Protein AF-0000000085149009 (afdb_homodimer)

Nearest PDB structures (foldseek):
  8y7f-assembly1_B-2  TM=3.275E-01  e=2.096E+00  Marinitoga sp. 1155
  7qco-assembly1_L  TM=3.370E-01  e=7.332E+00  Chroococcidiopsis sp. TS-821
  3o10-assembly2_C  TM=5.830E-01  e=3.115E+00  Homo sapiens
  8y7f-assembly1_B-2  TM=3.331E-01  e=1.991E+00  Marinitoga sp. 1155
  8y7f-assembly1_A-2  TM=3.009E-01  e=2.723E+00  Marinitoga sp. 1155

Structure (mmCIF, N/CA/C/O backbone):
data_AF-0000000085149009-model_v1
#
loop_
_entity.id
_entity.type
_entity.pdbx_description
1 polymer 'Apea-like HEPN domain-containing protein'
#
loop_
_atom_site.group_PDB
_atom_site.id
_atom_site.type_symbol
_atom_site.label_atom_id
_atom_site.label_alt_id
_atom_site.label_comp_id
_atom_site.label_asym_id
_atom_site.label_entity_id
_atom_site.label_seq_id
_atom_site.pdbx_PDB_ins_code
_atom_site.Cartn_x
_atom_site.Cartn_y
_atom_site.Cartn_z
_atom_site.occupancy
_atom_site.B_iso_or_equiv
_atom_site.auth_seq_id
_atom_site.auth_comp_id
_atom_site.auth_asym_id
_atom_site.auth_atom_id
_atom_site.pdbx_PDB_model_num
ATOM 1 N N . MET A 1 1 ? -5.207 69.75 20.125 1 34.97 1 MET A N 1
ATOM 2 C CA . MET A 1 1 ? -3.768 69.688 19.891 1 34.97 1 MET A CA 1
ATOM 3 C C . MET A 1 1 ? -3.445 69.812 18.406 1 34.97 1 MET A C 1
ATOM 5 O O . MET A 1 1 ? -4.035 69.062 17.594 1 34.97 1 MET A O 1
ATOM 9 N N . LYS A 1 2 ? -3.004 70.875 18.016 1 41 2 LYS A N 1
ATOM 10 C CA . LYS A 1 2 ? -2.65 71.25 16.656 1 41 2 LYS A CA 1
ATOM 11 C C . LYS A 1 2 ? -1.956 70.062 15.945 1 41 2 LYS A C 1
ATOM 13 O O . LYS A 1 2 ? -1.007 69.5 16.469 1 41 2 LYS A O 1
ATOM 18 N N . LYS A 1 3 ? -2.539 69.375 15.062 1 48.97 3 LYS A N 1
ATOM 19 C CA . LYS A 1 3 ? -2.004 68.312 14.211 1 48.97 3 LYS A CA 1
ATOM 20 C C . LYS A 1 3 ? -0.633 68.688 13.656 1 48.97 3 LYS A C 1
ATOM 22 O O . LYS A 1 3 ? -0.537 69.375 12.672 1 48.97 3 LYS A O 1
ATOM 27 N N . ASP A 1 4 ? 0.28 69.062 14.422 1 48.34 4 ASP A N 1
ATOM 28 C CA . ASP A 1 4 ? 1.587 69.5 13.93 1 48.34 4 ASP A CA 1
ATOM 29 C C . ASP A 1 4 ? 2.152 68.5 12.93 1 48.34 4 ASP A C 1
ATOM 31 O O . ASP A 1 4 ? 2.129 67.25 13.172 1 48.34 4 ASP A O 1
ATOM 35 N N . VAL A 1 5 ? 2.139 68.812 11.648 1 57.75 5 VAL A N 1
ATOM 36 C CA . VAL A 1 5 ? 2.664 68.062 10.5 1 57.75 5 VAL A CA 1
ATOM 37 C C . VAL A 1 5 ? 4.051 67.5 10.836 1 57.75 5 VAL A C 1
ATOM 39 O O . VAL A 1 5 ? 4.992 68.312 11.039 1 57.75 5 VAL A O 1
ATOM 42 N N . LEU A 1 6 ? 4.09 66.438 11.438 1 68.5 6 LEU A N 1
ATOM 43 C CA . LEU A 1 6 ? 5.363 65.812 11.703 1 68.5 6 LEU A CA 1
ATOM 44 C C . LEU A 1 6 ? 6.23 65.75 10.445 1 68.5 6 LEU A C 1
ATOM 46 O O . LEU A 1 6 ? 5.723 65.625 9.336 1 68.5 6 LEU A O 1
ATOM 50 N N . THR A 1 7 ? 7.449 66.312 10.594 1 73.69 7 THR A N 1
ATOM 51 C CA . THR A 1 7 ? 8.406 66.188 9.5 1 73.69 7 THR A CA 1
ATOM 52 C C . THR A 1 7 ? 8.586 64.75 9.109 1 73.69 7 THR A C 1
ATOM 54 O O . THR A 1 7 ? 8.188 63.844 9.852 1 73.69 7 THR A O 1
ATOM 57 N N . GLN A 1 8 ? 8.984 64.5 7.871 1 75 8 GLN A N 1
ATOM 58 C CA . GLN A 1 8 ? 9.242 63.156 7.375 1 75 8 GLN A CA 1
ATOM 59 C C . GLN A 1 8 ? 10.195 62.406 8.305 1 75 8 GLN A C 1
ATOM 61 O O . GLN A 1 8 ? 10.023 61.219 8.531 1 75 8 GLN A O 1
ATOM 66 N N . GLU A 1 9 ? 11.156 63.188 8.812 1 76 9 GLU A N 1
ATOM 67 C CA . GLU A 1 9 ? 12.141 62.594 9.711 1 76 9 GLU A CA 1
ATOM 68 C C . GLU A 1 9 ? 11.508 62.219 11.039 1 76 9 GLU A C 1
ATOM 70 O O . GLU A 1 9 ? 11.805 61.156 11.586 1 76 9 GLU A O 1
ATOM 75 N N . GLU A 1 10 ? 10.664 63.031 11.5 1 76.44 10 GLU A N 1
ATOM 76 C CA . GLU A 1 10 ? 9.977 62.75 12.758 1 76.44 10 GLU A CA 1
ATOM 77 C C . GLU A 1 10 ? 9.031 61.562 12.625 1 76.44 10 GLU A C 1
ATOM 79 O O . GLU A 1 10 ? 8.93 60.75 13.531 1 76.44 10 GLU A O 1
ATOM 84 N N . GLN A 1 11 ? 8.398 61.531 11.484 1 79.5 11 GLN A N 1
ATOM 85 C CA . GLN A 1 11 ? 7.5 60.406 11.219 1 79.5 11 GLN A CA 1
ATOM 86 C C . GLN A 1 11 ? 8.258 59.094 11.188 1 79.5 11 GLN A C 1
ATOM 88 O O . GLN A 1 11 ? 7.816 58.094 11.766 1 79.5 11 GLN A O 1
ATOM 93 N N . ALA A 1 12 ? 9.391 59.188 10.594 1 82.62 12 ALA A N 1
ATOM 94 C CA . ALA A 1 12 ? 10.219 58 10.492 1 82.62 12 ALA A CA 1
ATOM 95 C C . ALA A 1 12 ? 10.68 57.531 11.875 1 82.62 12 ALA A C 1
ATOM 97 O O . ALA A 1 12 ? 10.703 56.344 12.148 1 82.62 12 ALA A O 1
ATOM 98 N N . GLN A 1 13 ? 11.047 58.438 12.648 1 82.62 13 GLN A N 1
ATOM 99 C CA . GLN A 1 13 ? 11.492 58.125 14 1 82.62 13 GLN A CA 1
ATOM 100 C C . GLN A 1 13 ? 10.359 57.531 14.82 1 82.62 13 GLN A C 1
ATOM 102 O O . GLN A 1 13 ? 10.57 56.562 15.586 1 82.62 13 GLN A O 1
ATOM 107 N N . GLN A 1 14 ? 9.234 58.062 14.648 1 83.44 14 GLN A N 1
ATOM 108 C CA . GLN A 1 14 ? 8.07 57.562 15.383 1 83.44 14 GLN A CA 1
ATOM 109 C C . GLN A 1 14 ? 7.703 56.156 14.922 1 83.44 14 GLN A C 1
ATOM 111 O O . GLN A 1 14 ? 7.363 55.281 15.742 1 83.44 14 GLN A O 1
ATOM 116 N N . ILE A 1 15 ? 7.824 55.969 13.656 1 85.81 15 ILE A N 1
ATOM 117 C CA . ILE A 1 15 ? 7.523 54.656 13.094 1 85.81 15 ILE A CA 1
ATOM 118 C C . ILE A 1 15 ? 8.523 53.625 13.617 1 85.81 15 ILE A C 1
ATOM 120 O O . ILE A 1 15 ? 8.141 52.531 13.969 1 85.81 15 ILE A O 1
ATOM 124 N N . GLU A 1 16 ? 9.742 54.062 13.695 1 86 16 GLU A N 1
ATOM 125 C CA . GLU A 1 16 ? 10.766 53.156 14.242 1 86 16 GLU A CA 1
ATOM 126 C C . GLU A 1 16 ? 10.492 52.844 15.711 1 86 16 GLU A C 1
ATOM 128 O O . GLU A 1 16 ? 10.719 51.719 16.156 1 86 16 GLU A O 1
ATOM 133 N N . GLY A 1 17 ? 10.062 53.781 16.391 1 86.44 17 GLY A N 1
ATOM 134 C CA . GLY A 1 17 ? 9.68 53.594 17.781 1 86.44 17 GLY A CA 1
ATOM 135 C C . GLY A 1 17 ? 8.555 52.562 17.938 1 86.44 17 GLY A C 1
ATOM 136 O O . GLY A 1 17 ? 8.578 51.75 18.844 1 86.44 17 GLY A O 1
ATOM 137 N N . LEU A 1 18 ? 7.578 52.656 17 1 87.81 18 LEU A N 1
ATOM 138 C CA . LEU A 1 18 ? 6.438 51.75 17.047 1 87.81 18 LEU A CA 1
ATOM 139 C C . LEU A 1 18 ? 6.867 50.312 16.734 1 87.81 18 LEU A C 1
ATOM 141 O O . LEU A 1 18 ? 6.34 49.375 17.312 1 87.81 18 LEU A O 1
ATOM 145 N N . LYS A 1 19 ? 7.836 50.188 15.891 1 86.75 19 LYS A N 1
ATOM 146 C CA . LYS A 1 19 ? 8.328 48.875 15.492 1 86.75 19 LYS A CA 1
ATOM 147 C C . LYS A 1 19 ? 9.055 48.188 16.641 1 86.75 19 LYS A C 1
ATOM 149 O O . LYS A 1 19 ? 9.07 46.969 16.719 1 86.75 19 LYS A O 1
ATOM 154 N N . SER A 1 20 ? 9.617 48.969 17.562 1 87.06 20 SER A N 1
ATOM 155 C CA . SER A 1 20 ? 10.461 48.375 18.594 1 87.06 20 SER A CA 1
ATOM 156 C C . SER A 1 20 ? 9.797 48.469 19.969 1 87.06 20 SER A C 1
ATOM 158 O O . SER A 1 20 ? 10.352 48 20.969 1 87.06 20 SER A O 1
ATOM 160 N N . CYS A 1 21 ? 8.641 48.969 20.016 1 86.38 21 CYS A N 1
ATOM 161 C CA . CYS A 1 21 ? 7.961 49.188 21.297 1 86.38 21 CYS A CA 1
ATOM 162 C C . CYS A 1 21 ? 7.539 47.875 21.922 1 86.38 21 CYS A C 1
ATOM 164 O O . CYS A 1 21 ? 6.906 47.031 21.266 1 86.38 21 CYS A O 1
ATOM 166 N N . PRO A 1 22 ? 7.941 47.656 23.172 1 88.75 22 PRO A N 1
ATOM 167 C CA . PRO A 1 22 ? 7.484 46.438 23.844 1 88.75 22 PRO A CA 1
ATOM 168 C C . PRO A 1 22 ? 6.027 46.531 24.297 1 88.75 22 PRO A C 1
ATOM 170 O O . PRO A 1 22 ? 5.672 47.406 25.094 1 88.75 22 PRO A O 1
ATOM 173 N N . LEU A 1 23 ? 5.199 45.719 23.75 1 91.56 23 LEU A N 1
ATOM 174 C CA . LEU A 1 23 ? 3.775 45.75 24.062 1 91.56 23 LEU A CA 1
ATOM 175 C C . LEU A 1 23 ? 3.439 44.719 25.141 1 91.56 23 LEU A C 1
ATOM 177 O O . LEU A 1 23 ? 2.41 44.844 25.812 1 91.56 23 LEU A O 1
ATOM 181 N N . PHE A 1 24 ? 4.34 43.781 25.266 1 90.38 24 PHE A N 1
ATOM 182 C CA . PHE A 1 24 ? 4.117 42.719 26.219 1 90.38 24 PHE A CA 1
ATOM 183 C C . PHE A 1 24 ? 5.184 42.719 27.312 1 90.38 24 PHE A C 1
ATOM 185 O O . PHE A 1 24 ? 6.355 42.969 27.031 1 90.38 24 PHE A O 1
ATOM 192 N N . HIS A 1 25 ? 4.809 42.562 28.516 1 87.19 25 HIS A N 1
ATOM 193 C CA . HIS A 1 25 ? 5.672 42.25 29.656 1 87.19 25 HIS A CA 1
ATOM 194 C C . HIS A 1 25 ? 5.578 40.781 30.047 1 87.19 25 HIS A C 1
ATOM 196 O O . HIS A 1 25 ? 4.695 40.406 30.812 1 87.19 25 HIS A O 1
ATOM 202 N N . GLY A 1 26 ? 6.645 40 29.578 1 82.56 26 GLY A N 1
ATOM 203 C CA . GLY A 1 26 ? 6.414 38.562 29.609 1 82.56 26 GLY A CA 1
ATOM 204 C C . GLY A 1 26 ? 5.238 38.125 28.766 1 82.56 26 GLY A C 1
ATOM 205 O O . GLY A 1 26 ? 5.125 38.531 27.609 1 82.56 26 GLY A O 1
ATOM 206 N N . PRO A 1 27 ? 4.395 37.281 29.312 1 85.56 27 PRO A N 1
ATOM 207 C CA . PRO A 1 27 ? 3.242 36.812 28.547 1 85.56 27 PRO A CA 1
ATOM 208 C C . PRO A 1 27 ? 2.025 37.719 28.688 1 85.56 27 PRO A C 1
ATOM 210 O O . PRO A 1 27 ? 0.912 37.344 28.328 1 85.56 27 PRO A O 1
ATOM 213 N N . ASN A 1 28 ? 2.264 38.938 29.219 1 89.25 28 ASN A N 1
ATOM 214 C CA . ASN A 1 28 ? 1.123 39.812 29.531 1 89.25 28 ASN A CA 1
ATOM 215 C C . ASN A 1 28 ? 1.134 41.094 28.688 1 89.25 28 ASN A C 1
ATOM 217 O O . ASN A 1 28 ? 2.162 41.75 28.594 1 89.25 28 ASN A O 1
ATOM 221 N N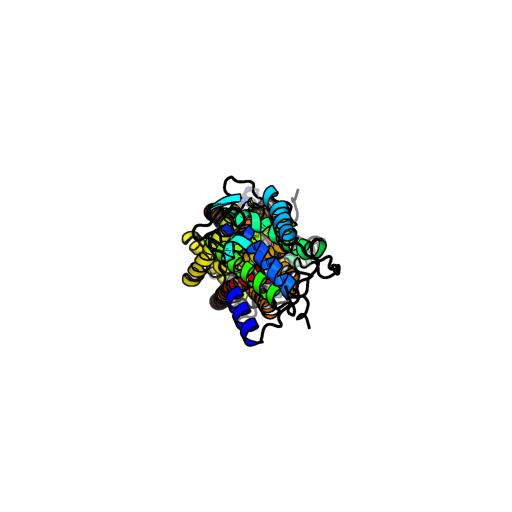 . LEU A 1 29 ? 0.035 41.406 28.094 1 93.94 29 LEU A N 1
ATOM 222 C CA . LEU A 1 29 ? -0.158 42.625 27.359 1 93.94 29 LEU A CA 1
ATOM 223 C C . LEU A 1 29 ? -0.483 43.781 28.312 1 93.94 29 LEU A C 1
ATOM 225 O O . LEU A 1 29 ? -1.31 43.625 29.219 1 93.94 29 LEU A O 1
ATOM 229 N N . ASP A 1 30 ? 0.176 44.906 28.203 1 92.5 30 ASP A N 1
ATOM 230 C CA . ASP A 1 30 ? -0.2 46.125 28.891 1 92.5 30 ASP A CA 1
ATOM 231 C C . ASP A 1 30 ? -1.419 46.781 28.234 1 92.5 30 ASP A C 1
ATOM 233 O O . ASP A 1 30 ? -1.294 47.469 27.219 1 92.5 30 ASP A O 1
ATOM 237 N N . VAL A 1 31 ? -2.529 46.656 28.859 1 92.75 31 VAL A N 1
ATOM 238 C CA . VAL A 1 31 ? -3.801 47.031 28.25 1 92.75 31 VAL A CA 1
ATOM 239 C C . VAL A 1 31 ? -3.869 48.562 28.062 1 92.75 31 VAL A C 1
ATOM 241 O O . VAL A 1 31 ? -4.273 49.031 27.016 1 92.75 31 VAL A O 1
ATOM 244 N N . TYR A 1 32 ? -3.494 49.312 29.078 1 90.81 32 TYR A N 1
ATOM 245 C CA . TYR A 1 32 ? -3.553 50.781 29 1 90.81 32 TYR A CA 1
ATOM 246 C C . TYR A 1 32 ? -2.619 51.281 27.922 1 90.81 32 TYR A C 1
ATOM 248 O O . TYR A 1 32 ? -3.043 52.031 27.031 1 90.81 32 TYR A O 1
ATOM 256 N N . GLY A 1 33 ? -1.39 50.844 28.047 1 88.31 33 GLY A N 1
ATOM 257 C CA . GLY A 1 33 ? -0.417 51.25 27.062 1 88.31 33 GLY A CA 1
ATOM 258 C C . GLY A 1 33 ? -0.827 50.906 25.641 1 88.31 33 GLY A C 1
ATOM 259 O O . GLY A 1 33 ? -0.767 51.75 24.75 1 88.31 33 GLY A O 1
ATOM 260 N N . PHE A 1 34 ? -1.227 49.719 25.406 1 93.44 34 PHE A N 1
ATOM 261 C CA . PHE A 1 34 ? -1.628 49.219 24.094 1 93.44 34 PHE A CA 1
ATOM 262 C C . PHE A 1 34 ? -2.789 50.062 23.547 1 93.44 34 PHE A C 1
ATOM 264 O O . PHE A 1 34 ? -2.766 50.469 22.375 1 93.44 34 PHE A O 1
ATOM 271 N N . SER A 1 35 ? -3.814 50.25 24.344 1 92.19 35 SER A N 1
ATOM 272 C CA . SER A 1 35 ? -5.016 50.969 23.922 1 92.19 35 SER A CA 1
ATOM 273 C C . SER A 1 35 ? -4.707 52.438 23.578 1 92.19 35 SER A C 1
ATOM 275 O O . SER A 1 35 ? -5.199 52.969 22.594 1 92.19 35 SER A O 1
ATOM 277 N N . TYR A 1 36 ? -3.936 53 24.438 1 89.38 36 TYR A N 1
ATOM 278 C CA . TYR A 1 36 ? -3.609 54.406 24.234 1 89.38 36 TYR A CA 1
ATOM 279 C C . TYR A 1 36 ? -2.814 54.625 22.953 1 89.38 36 TYR A C 1
ATOM 281 O O . TYR A 1 36 ? -3.109 55.5 22.156 1 89.38 36 TYR A O 1
ATOM 289 N N . TRP A 1 37 ? -1.805 53.812 22.812 1 90.88 37 TRP A N 1
ATOM 290 C CA . TRP A 1 37 ? -0.966 53.938 21.625 1 90.88 37 TRP A CA 1
ATOM 291 C C . TRP A 1 37 ? -1.756 53.625 20.359 1 90.88 37 TRP A C 1
ATOM 293 O O . TRP A 1 37 ? -1.519 54.219 19.312 1 90.88 37 TRP A O 1
ATOM 303 N N . LEU A 1 38 ? -2.609 52.656 20.484 1 93.31 38 LEU A N 1
ATOM 304 C CA . LEU A 1 38 ? -3.453 52.375 19.328 1 93.31 38 LEU A CA 1
ATOM 305 C C . LEU A 1 38 ? -4.34 53.562 18.984 1 93.31 38 LEU A C 1
ATOM 307 O O . LEU A 1 38 ? -4.492 53.906 17.812 1 93.31 38 LEU A O 1
ATOM 311 N N . TYR A 1 39 ? -4.891 54.156 19.953 1 92 39 TYR A N 1
ATOM 312 C CA . TYR A 1 39 ? -5.684 55.375 19.75 1 92 39 TYR A CA 1
ATOM 313 C C . TYR A 1 39 ? -4.855 56.469 19.094 1 92 39 TYR A C 1
ATOM 315 O O . TYR A 1 39 ? -5.316 57.125 18.156 1 92 39 TYR A O 1
ATOM 323 N N . ASP A 1 40 ? -3.705 56.625 19.688 1 89.94 40 ASP A N 1
ATOM 324 C CA . ASP A 1 40 ? -2.818 57.656 19.141 1 89.94 40 ASP A CA 1
ATOM 325 C C . ASP A 1 40 ? -2.516 57.406 17.672 1 89.94 40 ASP A C 1
ATOM 327 O O . ASP A 1 40 ? -2.533 58.312 16.859 1 89.94 40 ASP A O 1
ATOM 331 N N . CYS A 1 41 ? -2.219 56.156 17.344 1 92.38 41 CYS A N 1
ATOM 332 C CA . CYS A 1 41 ? -1.922 55.781 15.961 1 92.38 41 CYS A CA 1
ATOM 333 C C . CYS A 1 41 ? -3.125 56.031 15.055 1 92.38 41 CYS A C 1
ATOM 335 O O . CYS A 1 41 ? -2.982 56.562 13.961 1 92.38 41 CYS A O 1
ATOM 337 N N . LEU A 1 42 ? -4.25 55.625 15.5 1 93.25 42 LEU A N 1
ATOM 338 C CA . LEU A 1 42 ? -5.473 55.844 14.734 1 93.25 42 LEU A CA 1
ATOM 339 C C . LEU A 1 42 ? -5.719 57.312 14.5 1 93.25 42 LEU A C 1
ATOM 341 O O . LEU A 1 42 ? -6.066 57.719 13.391 1 93.25 42 LEU A O 1
ATOM 345 N N . SER A 1 43 ? -5.516 58.125 15.531 1 90.38 43 SER A N 1
ATOM 346 C CA . SER A 1 43 ? -5.703 59.562 15.438 1 90.38 43 SER A CA 1
ATOM 347 C C . SER A 1 43 ? -4.73 60.188 14.438 1 90.38 43 SER A C 1
ATOM 349 O O . SER A 1 43 ? -5.113 61.062 13.641 1 90.38 43 SER A O 1
ATOM 351 N N . ARG A 1 44 ? -3.588 59.719 14.539 1 89 44 ARG A N 1
ATOM 352 C CA . ARG A 1 44 ? -2.559 60.219 13.633 1 89 44 ARG A CA 1
ATOM 353 C C . ARG A 1 44 ? -2.859 59.844 12.188 1 89 44 ARG A C 1
ATOM 355 O O . ARG A 1 44 ? -2.494 60.562 11.266 1 89 44 ARG A O 1
ATOM 362 N N . ASP A 1 45 ? -3.477 58.781 12 1 90.88 45 ASP A N 1
ATOM 363 C CA . ASP A 1 45 ? -3.812 58.312 10.656 1 90.88 45 ASP A CA 1
ATOM 364 C C . ASP A 1 45 ? -5.145 58.906 10.195 1 90.88 45 ASP A C 1
ATOM 366 O O . ASP A 1 45 ? -5.664 58.5 9.141 1 90.88 45 ASP A O 1
ATOM 370 N N . GLY A 1 46 ? -5.723 59.719 10.938 1 87.62 46 GLY A N 1
ATOM 371 C CA . GLY A 1 46 ? -6.832 60.531 10.461 1 87.62 46 GLY A CA 1
ATOM 372 C C . GLY A 1 46 ? -8.18 60.094 11 1 87.62 46 GLY A C 1
ATOM 373 O O . GLY A 1 46 ? -9.219 60.625 10.617 1 87.62 46 GLY A O 1
ATOM 374 N N . TYR A 1 47 ? -8.109 59.125 11.836 1 88.56 47 TYR A N 1
ATOM 375 C CA . TYR A 1 47 ? -9.375 58.719 12.438 1 88.56 47 TYR A CA 1
ATOM 376 C C . TYR A 1 47 ? -9.734 59.594 13.625 1 88.56 47 TYR A C 1
ATOM 378 O O . TYR A 1 47 ? -9.125 59.5 14.695 1 88.56 47 TYR A O 1
ATOM 386 N N . GLU A 1 48 ? -10.609 60.562 13.539 1 80.81 48 GLU A N 1
ATOM 387 C CA . GLU A 1 48 ? -10.836 61.594 14.531 1 80.81 48 GLU A CA 1
ATOM 388 C C . GLU A 1 48 ? -12.031 61.281 15.414 1 80.81 48 GLU A C 1
ATOM 390 O O . GLU A 1 48 ? -12.148 61.781 16.531 1 80.81 48 GLU A O 1
ATOM 395 N N . ASN A 1 49 ? -12.836 60.469 15.094 1 79.38 49 ASN A N 1
ATOM 396 C CA . ASN A 1 49 ? -14.062 60.25 15.852 1 79.38 49 ASN A CA 1
ATOM 397 C C . ASN A 1 49 ? -13.938 59.094 16.812 1 79.38 49 ASN A C 1
ATOM 399 O O . ASN A 1 49 ? -14.898 58.312 16.984 1 79.38 49 ASN A O 1
ATOM 403 N N . ILE A 1 50 ? -12.711 58.969 17.375 1 84.44 50 ILE A N 1
ATOM 404 C CA . ILE A 1 50 ? -12.508 57.875 18.328 1 84.44 50 ILE A CA 1
ATOM 405 C C . ILE A 1 50 ? -12.078 58.438 19.672 1 84.44 50 ILE A C 1
ATOM 407 O O . ILE A 1 50 ? -11.297 59.375 19.734 1 84.44 50 ILE A O 1
ATOM 411 N N . HIS A 1 51 ? -12.672 57.906 20.75 1 82.5 51 HIS A N 1
ATOM 412 C CA . HIS A 1 51 ? -12.273 58.281 22.094 1 82.5 51 HIS A CA 1
ATOM 413 C C . HIS A 1 51 ? -11.266 57.312 22.672 1 82.5 51 HIS A C 1
ATOM 415 O O . HIS A 1 51 ? -11.359 56.094 22.422 1 82.5 51 HIS A O 1
ATOM 421 N N . PRO A 1 52 ? -10.312 57.781 23.406 1 76.12 52 PRO A N 1
ATOM 422 C CA . PRO A 1 52 ? -9.242 56.938 23.922 1 76.12 52 PRO A CA 1
ATOM 423 C C . PRO A 1 52 ? -9.773 55.75 24.75 1 76.12 52 PRO A C 1
ATOM 425 O O . PRO A 1 52 ? -9.234 54.656 24.672 1 76.12 52 PRO A O 1
ATOM 428 N N . ASN A 1 53 ? -10.844 56.031 25.453 1 86.56 53 ASN A N 1
ATOM 429 C CA . ASN A 1 53 ? -11.352 55 26.359 1 86.56 53 ASN A CA 1
ATOM 430 C C . ASN A 1 53 ? -12.148 53.938 25.594 1 86.56 53 ASN A C 1
ATOM 432 O O . ASN A 1 53 ? -12.359 52.844 26.094 1 86.56 53 ASN A O 1
ATOM 436 N N . GLU A 1 54 ? -12.5 54.281 24.391 1 91.38 54 GLU A N 1
ATOM 437 C CA . GLU A 1 54 ? -13.336 53.344 23.625 1 91.38 54 GLU A CA 1
ATOM 438 C C . GLU A 1 54 ? -12.562 52.094 23.25 1 91.38 54 GLU A C 1
ATOM 440 O O . GLU A 1 54 ? -13.117 51 23.266 1 91.38 54 GLU A O 1
ATOM 445 N N . ILE A 1 55 ? -11.344 52.281 22.875 1 93 55 ILE A N 1
ATOM 446 C CA . ILE A 1 55 ? -10.508 51.156 22.469 1 93 55 ILE A CA 1
ATOM 447 C C . ILE A 1 55 ? -10.25 50.25 23.672 1 93 55 ILE A C 1
ATOM 449 O O . ILE A 1 55 ? -10.383 49.031 23.562 1 93 55 ILE A O 1
ATOM 453 N N . MET A 1 56 ? -9.93 50.875 24.797 1 92.25 56 MET A N 1
ATOM 454 C CA . MET A 1 56 ? -9.672 50.094 26 1 92.25 56 MET A CA 1
ATOM 455 C C . MET A 1 56 ? -10.93 49.375 26.469 1 92.25 56 MET A C 1
ATOM 457 O O . MET A 1 56 ? -10.883 48.188 26.844 1 92.25 56 MET A O 1
ATOM 461 N N . ASP A 1 57 ? -12.047 50.094 26.469 1 93.88 57 ASP A N 1
ATOM 462 C CA . ASP A 1 57 ? -13.328 49.531 26.875 1 93.88 57 ASP A CA 1
ATOM 463 C C . ASP A 1 57 ? -13.688 48.312 26 1 93.88 57 ASP A C 1
ATOM 465 O O . ASP A 1 57 ? -14.141 47.281 26.516 1 93.88 57 ASP A O 1
ATOM 469 N N . LEU A 1 58 ? -13.477 48.5 24.719 1 94.94 58 LEU A N 1
ATOM 470 C CA . LEU A 1 58 ? -13.742 47.406 23.781 1 94.94 58 LEU A CA 1
ATOM 471 C C . LEU A 1 58 ? -12.844 46.219 24.062 1 94.94 58 LEU A C 1
ATOM 473 O O . LEU A 1 58 ? -13.305 45.062 24.062 1 94.94 58 LEU A O 1
ATOM 477 N N . LEU A 1 59 ? -11.555 46.469 24.266 1 94.69 59 LEU A N 1
ATOM 478 C CA . LEU A 1 59 ? -10.586 45.406 24.562 1 94.69 59 LEU A CA 1
ATOM 479 C C . LEU A 1 59 ? -10.992 44.625 25.797 1 94.69 59 LEU A C 1
ATOM 481 O O . LEU A 1 59 ? -11.016 43.406 25.781 1 94.69 59 LEU A O 1
ATOM 485 N N . LEU A 1 60 ? -11.359 45.375 26.844 1 93.5 60 LEU A N 1
ATOM 486 C CA . LEU A 1 60 ? -11.703 44.719 28.109 1 93.5 60 LEU A CA 1
ATOM 487 C C . LEU A 1 60 ? -13.055 44 28 1 93.5 60 LEU A C 1
ATOM 489 O O . LEU A 1 60 ? -13.25 42.969 28.609 1 93.5 60 LEU A O 1
ATOM 493 N N . GLU A 1 61 ? -13.938 44.594 27.281 1 94.62 61 GLU A N 1
ATOM 494 C CA . GLU A 1 61 ? -15.242 43.969 27.062 1 94.62 61 GLU A CA 1
ATOM 495 C C . GLU A 1 61 ? -15.102 42.594 26.438 1 94.62 61 GLU A C 1
ATOM 497 O O . GLU A 1 61 ? -15.805 41.656 26.828 1 94.62 61 GLU A O 1
ATOM 502 N N . LEU A 1 62 ? -14.219 42.469 25.516 1 91.69 62 LEU A N 1
ATOM 503 C CA . LEU A 1 62 ? -14.023 41.219 24.812 1 91.69 62 LEU A CA 1
ATOM 504 C C . LEU A 1 62 ? -13.102 40.281 25.578 1 91.69 62 LEU A C 1
ATOM 506 O O . LEU A 1 62 ? -13.227 39.062 25.5 1 91.69 62 LEU A O 1
ATOM 510 N N . ALA A 1 63 ? -12.172 40.844 26.359 1 91.25 63 ALA A N 1
ATOM 511 C CA . ALA A 1 63 ? -11.164 40.062 27.062 1 91.25 63 ALA A CA 1
ATOM 512 C C . ALA A 1 63 ? -11.75 39.406 28.312 1 91.25 63 ALA A C 1
ATOM 514 O O . ALA A 1 63 ? -11.422 38.25 28.625 1 91.25 63 ALA A O 1
ATOM 515 N N . VAL A 1 64 ? -12.609 40.062 29.016 1 91.56 64 VAL A N 1
ATOM 516 C CA . VAL A 1 64 ? -13.07 39.656 30.344 1 91.56 64 VAL A CA 1
ATOM 517 C C . VAL A 1 64 ? -13.789 38.312 30.234 1 91.56 64 VAL A C 1
ATOM 519 O O . VAL A 1 64 ? -13.508 37.406 31.016 1 91.56 64 VAL A O 1
ATOM 522 N N . PRO A 1 65 ? -14.672 38.156 29.234 1 87.5 65 PRO A N 1
ATOM 523 C CA . PRO A 1 65 ? -15.336 36.844 29.109 1 87.5 65 PRO A CA 1
ATOM 524 C C . PRO A 1 65 ? -14.367 35.719 28.781 1 87.5 65 PRO A C 1
ATOM 526 O O . PRO A 1 65 ? -14.633 34.562 29.094 1 87.5 65 PRO A O 1
ATOM 529 N N . CYS A 1 66 ? -13.289 36.031 28.172 1 79.81 66 CYS A N 1
ATOM 530 C CA . CYS A 1 66 ? -12.328 35.031 27.719 1 79.81 66 CYS A CA 1
ATOM 531 C C . CYS A 1 66 ? -11.312 34.719 28.812 1 79.81 66 CYS A C 1
ATOM 533 O O . CYS A 1 66 ? -10.57 33.75 28.703 1 79.81 66 CYS A O 1
ATOM 535 N N . ALA A 1 67 ? -11.234 35.531 29.797 1 80.25 67 ALA A N 1
ATOM 536 C CA . ALA A 1 67 ? -10.289 35.375 30.906 1 80.25 67 ALA A CA 1
ATOM 537 C C . ALA A 1 67 ? -10.875 34.469 32 1 80.25 67 ALA A C 1
ATOM 539 O O . ALA A 1 67 ? -11.32 34.969 33.031 1 80.25 67 ALA A O 1
ATOM 540 N N . THR A 1 68 ? -10.82 33.188 31.75 1 72.56 68 THR A N 1
ATOM 541 C CA . THR A 1 68 ? -11.5 32.219 32.594 1 72.56 68 THR A CA 1
ATOM 542 C C . THR A 1 68 ? -10.609 31.828 33.781 1 72.56 68 THR A C 1
ATOM 544 O O . THR A 1 68 ? -11.109 31.375 34.812 1 72.56 68 THR A O 1
ATOM 547 N N . GLU A 1 69 ? -9.422 31.906 33.625 1 74.19 69 GLU A N 1
ATOM 548 C CA . GLU A 1 69 ? -8.5 31.484 34.656 1 74.19 69 GLU A CA 1
ATOM 549 C C . GLU A 1 69 ? -8.039 32.656 35.5 1 74.19 69 GLU A C 1
ATOM 551 O O . GLU A 1 69 ? -7.977 33.781 35.031 1 74.19 69 GLU A O 1
ATOM 556 N N . GLN A 1 70 ? -7.766 32.281 36.719 1 76.81 70 GLN A N 1
ATOM 557 C CA . GLN A 1 70 ? -7.184 33.281 37.625 1 76.81 70 GLN A CA 1
ATOM 558 C C . GLN A 1 70 ? -5.82 33.75 37.094 1 76.81 70 GLN A C 1
ATOM 560 O O . GLN A 1 70 ? -4.996 32.938 36.688 1 76.81 70 GLN A O 1
ATOM 565 N N . GLY A 1 71 ? -5.57 35.062 36.875 1 79.94 71 GLY A N 1
ATOM 566 C CA . GLY A 1 71 ? -4.289 35.594 36.438 1 79.94 71 GLY A CA 1
ATOM 567 C C . GLY A 1 71 ? -4.277 36 35 1 79.94 71 GLY A C 1
ATOM 568 O O . GLY A 1 71 ? -3.279 36.531 34.5 1 79.94 71 GLY A O 1
ATOM 569 N N . HIS A 1 72 ? -5.414 35.75 34.375 1 88.69 72 HIS A N 1
ATOM 570 C CA . HIS A 1 72 ? -5.484 36.125 32.969 1 88.69 72 HIS A CA 1
ATOM 571 C C . HIS A 1 72 ? -5.605 37.625 32.844 1 88.69 72 HIS A C 1
ATOM 573 O O . HIS A 1 72 ? -5.176 38.188 31.828 1 88.69 72 HIS A O 1
ATOM 579 N N . ILE A 1 73 ? -6.25 38.25 33.781 1 92.56 73 ILE A N 1
ATOM 580 C CA . ILE A 1 73 ? -6.387 39.688 33.844 1 92.56 73 ILE A CA 1
ATOM 581 C C . ILE A 1 73 ? -6.121 40.219 35.25 1 92.56 73 ILE A C 1
ATOM 583 O O . ILE A 1 73 ? -6.734 39.75 36.219 1 92.56 73 ILE A O 1
ATOM 587 N N . PHE A 1 74 ? -5.199 41.062 35.375 1 92.62 74 PHE A N 1
ATOM 588 C CA . PHE A 1 74 ? -4.918 41.594 36.719 1 92.62 74 PHE A CA 1
ATOM 589 C C . PHE A 1 74 ? -4.305 43 36.625 1 92.62 74 PHE A C 1
ATOM 591 O O . PHE A 1 74 ? -3.768 43.375 35.594 1 92.62 74 PHE A O 1
ATOM 598 N N . GLU A 1 75 ? -4.391 43.719 37.781 1 91.31 75 GLU A N 1
ATOM 599 C CA . GLU A 1 75 ? -3.822 45.062 37.844 1 91.31 75 GLU A CA 1
ATOM 600 C C . GLU A 1 75 ? -2.367 45.031 38.312 1 91.31 75 GLU A C 1
ATOM 602 O O . GLU A 1 75 ? -1.989 44.188 39.125 1 91.31 75 GLU A O 1
ATOM 607 N N . ALA A 1 76 ? -1.602 45.875 37.719 1 90.75 76 ALA A N 1
ATOM 608 C CA . ALA A 1 76 ? -0.194 46 38.094 1 90.75 76 ALA A CA 1
ATOM 609 C C . ALA A 1 76 ? 0.24 47.438 38.156 1 90.75 76 ALA A C 1
ATOM 611 O O . ALA A 1 76 ? -0.193 48.281 37.344 1 90.75 76 ALA A O 1
ATOM 612 N N . PRO A 1 77 ? 1.079 47.75 39.125 1 89.19 77 PRO A N 1
ATOM 613 C CA . PRO A 1 77 ? 1.591 49.125 39.219 1 89.19 77 PRO A CA 1
ATOM 614 C C . PRO A 1 77 ? 2.613 49.438 38.125 1 89.19 77 PRO A C 1
ATOM 616 O O . PRO A 1 77 ? 3.334 48.531 37.656 1 89.19 77 PRO A O 1
ATOM 619 N N . ILE A 1 78 ? 2.602 50.656 37.75 1 86.31 78 ILE A N 1
ATOM 620 C CA . ILE A 1 78 ? 3.617 51.125 36.812 1 86.31 78 ILE A CA 1
ATOM 621 C C . ILE A 1 78 ? 4.852 51.594 37.594 1 86.31 78 ILE A C 1
ATOM 623 O O . ILE A 1 78 ? 4.773 52.531 38.406 1 86.31 78 ILE A O 1
ATOM 627 N N . LEU A 1 79 ? 5.957 50.906 37.5 1 77.69 79 LEU A N 1
ATOM 628 C CA . LEU A 1 79 ? 7.137 51.125 38.344 1 77.69 79 LEU A CA 1
ATOM 629 C C . LEU A 1 79 ? 7.812 52.438 37.969 1 77.69 79 LEU A C 1
ATOM 631 O O . LEU A 1 79 ? 8.289 53.156 38.875 1 77.69 79 LEU A O 1
ATOM 635 N N . ASP A 1 80 ? 7.918 52.875 36.688 1 78 80 ASP A N 1
ATOM 636 C CA . ASP A 1 80 ? 8.656 54.062 36.281 1 78 80 ASP A CA 1
ATOM 637 C C . ASP A 1 80 ? 7.715 55.156 35.781 1 78 80 ASP A C 1
ATOM 639 O O . ASP A 1 80 ? 7.883 55.656 34.656 1 78 80 ASP A O 1
ATOM 643 N N . MET A 1 81 ? 6.879 55.656 36.75 1 80.88 81 MET A N 1
ATOM 644 C CA . MET A 1 81 ? 5.895 56.656 36.406 1 80.88 81 MET A CA 1
ATOM 645 C C . MET A 1 81 ? 6.555 58.031 36.188 1 80.88 81 MET A C 1
ATOM 647 O O . MET A 1 81 ? 7.41 58.406 37 1 80.88 81 MET A O 1
ATOM 651 N N . ASN A 1 82 ? 6.441 58.531 35.094 1 78.69 82 ASN A N 1
ATOM 652 C CA . ASN A 1 82 ? 6.871 59.875 34.812 1 78.69 82 ASN A CA 1
ATOM 653 C C . ASN A 1 82 ? 5.723 60.75 34.281 1 78.69 82 ASN A C 1
ATOM 655 O O . ASN A 1 82 ? 4.59 60.281 34.156 1 78.69 82 ASN A O 1
ATOM 659 N N . GLU A 1 83 ? 5.98 62 34.062 1 78.44 83 GLU A N 1
ATOM 660 C CA . GLU A 1 83 ? 4.949 62.969 33.656 1 78.44 83 GLU A CA 1
ATOM 661 C C . GLU A 1 83 ? 4.305 62.531 32.344 1 78.44 83 GLU A C 1
ATOM 663 O O . GLU A 1 83 ? 3.092 62.656 32.156 1 78.44 83 GLU A O 1
ATOM 668 N N . GLU A 1 84 ? 5.027 61.906 31.516 1 73.69 84 GLU A N 1
ATOM 669 C CA . GLU A 1 84 ? 4.516 61.5 30.219 1 73.69 84 GLU A CA 1
ATOM 670 C C . GLU A 1 84 ? 3.59 60.281 30.359 1 73.69 84 GLU A C 1
ATOM 672 O O . GLU A 1 84 ? 2.559 60.219 29.688 1 73.69 84 GLU A O 1
ATOM 677 N N . LYS A 1 85 ? 3.887 59.438 31.312 1 80.5 85 LYS A N 1
ATOM 678 C CA . LYS A 1 85 ? 3.123 58.219 31.516 1 80.5 85 LYS A CA 1
ATOM 679 C C . LYS A 1 85 ? 1.809 58.5 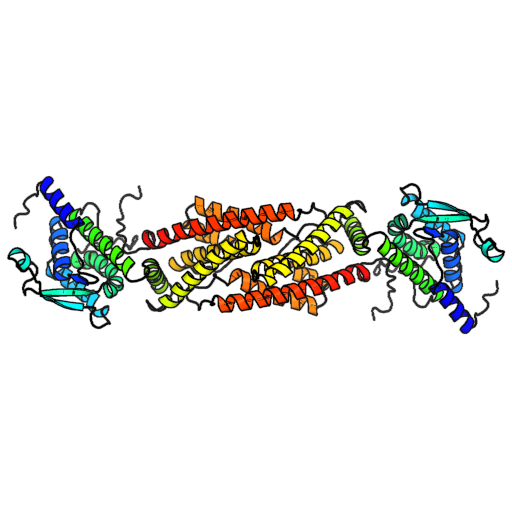32.219 1 80.5 85 LYS A C 1
ATOM 681 O O . LYS A 1 85 ? 0.861 57.719 32.125 1 80.5 85 LYS A O 1
ATOM 686 N N . ARG A 1 86 ? 1.819 59.562 32.906 1 78.75 86 ARG A N 1
ATOM 687 C CA . ARG A 1 86 ? 0.622 59.875 33.656 1 78.75 86 ARG A CA 1
ATOM 688 C C . ARG A 1 86 ? -0.57 60.125 32.719 1 78.75 86 ARG A C 1
ATOM 690 O O . ARG A 1 86 ? -1.719 59.906 33.125 1 78.75 86 ARG A O 1
ATOM 697 N N . TRP A 1 87 ? -0.216 60.406 31.531 1 73.06 87 TRP A N 1
ATOM 698 C CA . TRP A 1 87 ? -1.288 60.625 30.562 1 73.06 87 TRP A CA 1
ATOM 699 C C . TRP A 1 87 ? -1.97 59.312 30.172 1 73.06 87 TRP A C 1
ATOM 701 O O . TRP A 1 87 ? -3.178 59.312 29.938 1 73.06 87 TRP A O 1
ATOM 711 N N . PHE A 1 88 ? -1.162 58.25 30.328 1 75.69 88 PHE A N 1
ATOM 712 C CA . PHE A 1 88 ? -1.646 56.969 29.844 1 75.69 88 PHE A CA 1
ATOM 713 C C . PHE A 1 88 ? -2.129 56.094 31 1 75.69 88 PHE A C 1
ATOM 715 O O . PHE A 1 88 ? -2.961 55.188 30.797 1 75.69 88 PHE A O 1
ATOM 722 N N . TYR A 1 89 ? -1.479 56.469 32.125 1 82.5 89 TYR A N 1
ATOM 723 C CA . TYR A 1 89 ? -1.763 55.656 33.312 1 82.5 89 TYR A CA 1
ATOM 724 C C . TYR A 1 89 ? -2.293 56.562 34.438 1 82.5 89 TYR A C 1
ATOM 726 O O . TYR A 1 89 ? -1.557 56.906 35.375 1 82.5 89 TYR A O 1
ATOM 734 N N . PRO A 1 90 ? -3.514 56.906 34.344 1 75.81 90 PRO A N 1
ATOM 735 C CA . PRO A 1 90 ? -4.016 57.938 35.281 1 75.81 90 PRO A CA 1
ATOM 736 C C . PRO A 1 90 ? -3.846 57.531 36.75 1 75.81 90 PRO A C 1
ATOM 738 O O . PRO A 1 90 ? -3.582 58.375 37.594 1 75.81 90 PRO A O 1
ATOM 741 N N . GLU A 1 91 ? -3.926 56.344 37.125 1 81.5 91 GLU A N 1
ATOM 742 C CA . GLU A 1 91 ? -3.861 55.906 38.531 1 81.5 91 GLU A CA 1
ATOM 743 C C . GLU A 1 91 ? -2.527 55.25 38.812 1 81.5 91 GLU A C 1
ATOM 745 O O . GLU A 1 91 ? -2.369 54.625 39.875 1 81.5 91 GLU A O 1
ATOM 750 N N . GLY A 1 92 ? -1.618 55.375 37.875 1 85.94 92 GLY A N 1
ATOM 751 C CA . GLY A 1 92 ? -0.319 54.75 38.062 1 85.94 92 GLY A CA 1
ATOM 752 C C . GLY A 1 92 ? -0.367 53.25 38 1 85.94 92 GLY A C 1
ATOM 753 O O . GLY A 1 92 ? 0.534 52.562 38.531 1 85.94 92 GLY A O 1
ATOM 754 N N . LYS A 1 93 ? -1.416 52.781 37.594 1 90.06 93 LYS A N 1
ATOM 755 C CA . LYS A 1 93 ? -1.595 51.344 37.438 1 90.06 93 LYS A CA 1
ATOM 756 C C . LYS A 1 93 ? -2.047 50.969 36.031 1 90.06 93 LYS A C 1
ATOM 758 O O . LYS A 1 93 ? -2.514 51.844 35.281 1 90.06 93 LYS A O 1
ATOM 763 N N . THR A 1 94 ? -1.793 49.781 35.625 1 91.25 94 THR A N 1
ATOM 764 C CA . THR A 1 94 ? -2.303 49.281 34.375 1 91.25 94 THR A CA 1
ATOM 765 C C . THR A 1 94 ? -3.004 47.938 34.562 1 91.25 94 THR A C 1
ATOM 767 O O . THR A 1 94 ? -3.053 47.406 35.688 1 91.25 94 THR A O 1
ATOM 770 N N . ILE A 1 95 ? -3.693 47.5 33.594 1 92.12 95 ILE A N 1
ATOM 771 C CA . ILE A 1 95 ? -4.273 46.156 33.531 1 92.12 95 ILE A CA 1
ATOM 772 C C . ILE A 1 95 ? -3.424 45.281 32.625 1 92.12 95 ILE A C 1
ATOM 774 O O . ILE A 1 95 ? -3.098 45.656 31.5 1 92.12 95 ILE A O 1
ATOM 778 N N . LEU A 1 96 ? -2.973 44.188 33.188 1 93.5 96 LEU A N 1
ATOM 779 C CA . LEU A 1 96 ? -2.234 43.219 32.406 1 93.5 96 LEU A CA 1
ATOM 780 C C . LEU A 1 96 ? -3.145 42.062 31.953 1 93.5 96 LEU A C 1
ATOM 782 O O . LEU A 1 96 ? -3.979 41.594 32.75 1 93.5 96 LEU A O 1
ATOM 786 N N . LEU A 1 97 ? -3.018 41.75 30.703 1 92.56 97 LEU A N 1
ATOM 787 C CA . LEU A 1 97 ? -3.824 40.688 30.078 1 92.56 97 LEU A CA 1
ATOM 788 C C . LEU A 1 97 ? -2.939 39.594 29.531 1 92.56 97 LEU A C 1
ATOM 790 O O . LEU A 1 97 ? -2.117 39.812 28.641 1 92.56 97 LEU A O 1
ATOM 794 N N . HIS A 1 98 ? -3.109 38.406 30.094 1 87 98 HIS A N 1
ATOM 795 C CA . HIS A 1 98 ? -2.332 37.25 29.656 1 87 98 HIS A CA 1
ATOM 796 C C . HIS A 1 98 ? -2.623 36.906 28.188 1 87 98 HIS A C 1
ATOM 798 O O . HIS A 1 98 ? -3.736 37.125 27.703 1 87 98 HIS A O 1
ATOM 804 N N . ILE A 1 99 ? -1.678 36.344 27.531 1 82.69 99 ILE A N 1
ATOM 805 C CA . ILE A 1 99 ? -1.738 36.094 26.109 1 82.69 99 ILE A CA 1
ATOM 806 C C . ILE A 1 99 ? -2.824 35.062 25.812 1 82.69 99 ILE A C 1
ATOM 808 O O . ILE A 1 99 ? -3.434 35.062 24.75 1 82.69 99 ILE A O 1
ATOM 812 N N . ALA A 1 100 ? -3.141 34.188 26.719 1 74.56 100 ALA A N 1
ATOM 813 C CA . ALA A 1 100 ? -4.031 33.062 26.484 1 74.56 100 ALA A CA 1
ATOM 814 C C . ALA A 1 100 ? -5.426 33.531 26.078 1 74.56 100 ALA A C 1
ATOM 816 O O . ALA A 1 100 ? -5.945 33.125 25.031 1 74.56 100 ALA A O 1
ATOM 817 N N . PRO A 1 101 ? -6.004 34.5 26.781 1 79.88 101 PRO A N 1
ATOM 818 C CA . PRO A 1 101 ? -7.316 35 26.359 1 79.88 101 PRO A CA 1
ATOM 819 C C . PRO A 1 101 ? -7.258 35.75 25.047 1 79.88 101 PRO A C 1
ATOM 821 O O . PRO A 1 101 ? -8.227 35.781 24.281 1 79.88 101 PRO A O 1
ATOM 824 N N . ILE A 1 102 ? -6.164 36.406 24.766 1 84.75 102 ILE A N 1
ATOM 825 C CA . ILE A 1 102 ? -6.027 37.25 23.562 1 84.75 102 ILE A CA 1
ATOM 826 C C . ILE A 1 102 ? -6.211 36.375 22.312 1 84.75 102 ILE A C 1
ATOM 828 O O . ILE A 1 102 ? -6.785 36.844 21.328 1 84.75 102 ILE A O 1
ATOM 832 N N . THR A 1 103 ? -5.777 35.156 22.359 1 75.5 103 THR A N 1
ATOM 833 C CA . THR A 1 103 ? -5.863 34.25 21.219 1 75.5 103 THR A CA 1
ATOM 834 C C . THR A 1 103 ? -7.316 34.031 20.812 1 75.5 103 THR A C 1
ATOM 836 O O . THR A 1 103 ? -7.598 33.719 19.641 1 75.5 103 THR A O 1
ATOM 839 N N . ILE A 1 104 ? -8.172 34.281 21.734 1 70.44 104 ILE A N 1
ATOM 840 C CA . ILE A 1 104 ? -9.578 33.938 21.5 1 70.44 104 ILE A CA 1
ATOM 841 C C . ILE A 1 104 ? -10.297 35.156 20.891 1 70.44 104 ILE A C 1
ATOM 843 O O . ILE A 1 104 ? -11.047 35 19.922 1 70.44 104 ILE A O 1
ATOM 847 N N . PHE A 1 105 ? -9.969 36.344 21.359 1 81.94 105 PHE A N 1
ATOM 848 C CA . PHE A 1 105 ? -10.852 37.469 21.016 1 81.94 105 PHE A CA 1
ATOM 849 C C . PHE A 1 105 ? -10.133 38.438 20.094 1 81.94 105 PHE A C 1
ATOM 851 O O . PHE A 1 105 ? -10.75 39.375 19.578 1 81.94 105 PHE A O 1
ATOM 858 N N . ILE A 1 106 ? -8.867 38.25 19.828 1 82.88 106 ILE A N 1
ATOM 859 C CA . ILE A 1 106 ? -8.086 39.312 19.203 1 82.88 106 ILE A CA 1
ATOM 860 C C . ILE A 1 106 ? -8.672 39.656 17.828 1 82.88 106 ILE A C 1
ATOM 862 O O . ILE A 1 106 ? -8.719 40.812 17.422 1 82.88 106 ILE A O 1
ATOM 866 N N . HIS A 1 107 ? -9.117 38.688 17.078 1 77.69 107 HIS A N 1
ATOM 867 C CA . HIS A 1 107 ? -9.688 38.938 15.758 1 77.69 107 HIS A CA 1
ATOM 868 C C . HIS A 1 107 ? -10.984 39.75 15.859 1 77.69 107 HIS A C 1
ATOM 870 O O . HIS A 1 107 ? -11.227 40.656 15.062 1 77.69 107 HIS A O 1
ATOM 876 N N . ASP A 1 108 ? -11.734 39.375 16.812 1 81 108 ASP A N 1
ATOM 877 C CA . ASP A 1 108 ? -12.969 40.125 17.047 1 81 108 ASP A CA 1
ATOM 878 C C . ASP A 1 108 ? -12.664 41.562 17.453 1 81 108 ASP A C 1
ATOM 880 O O . ASP A 1 108 ? -13.359 42.5 17.016 1 81 108 ASP A O 1
ATOM 884 N N . PHE A 1 109 ? -11.672 41.719 18.266 1 90 109 PHE A N 1
ATOM 885 C CA . PHE A 1 109 ? -11.273 43.031 18.719 1 90 109 PHE A CA 1
ATOM 886 C C . PHE A 1 109 ? -10.906 43.938 17.531 1 90 109 PHE A C 1
ATOM 888 O O . PHE A 1 109 ? -11.414 45.031 17.406 1 90 109 PHE A O 1
ATOM 895 N N . ILE A 1 110 ? -10.039 43.312 16.656 1 86.12 110 ILE A N 1
ATOM 896 C CA . ILE A 1 110 ? -9.602 44.094 15.5 1 86.12 110 ILE A CA 1
ATOM 897 C C . ILE A 1 110 ? -10.797 44.344 14.586 1 86.12 110 ILE A C 1
ATOM 899 O O . ILE A 1 110 ? -10.938 45.469 14.055 1 86.12 110 ILE A O 1
ATOM 903 N N . PHE A 1 111 ? -11.602 43.438 14.438 1 82.06 111 PHE A N 1
ATOM 904 C CA . PHE A 1 111 ? -12.797 43.594 13.617 1 82.06 111 PHE A CA 1
ATOM 905 C C . PHE A 1 111 ? -13.695 44.688 14.18 1 82.06 111 PHE A C 1
ATOM 907 O O . PHE A 1 111 ? -14.148 45.562 13.438 1 82.06 111 PHE A O 1
ATOM 914 N N . GLU A 1 112 ? -13.914 44.688 15.461 1 89 112 GLU A N 1
ATOM 915 C CA . GLU A 1 112 ? -14.852 45.594 16.109 1 89 112 GLU A CA 1
ATOM 916 C C . GLU A 1 112 ? -14.297 47.031 16.141 1 89 112 GLU A C 1
ATOM 918 O O . GLU A 1 112 ? -15.055 48 16.188 1 89 112 GLU A O 1
ATOM 923 N N . ILE A 1 113 ? -12.961 47.094 16.188 1 89.81 113 ILE A N 1
ATOM 924 C CA . ILE A 1 113 ? -12.391 48.438 16.062 1 89.81 113 ILE A CA 1
ATOM 925 C C . ILE A 1 113 ? -12.922 49.094 14.797 1 89.81 113 ILE A C 1
ATOM 927 O O . ILE A 1 113 ? -13.359 50.25 14.836 1 89.81 113 ILE A O 1
ATOM 931 N N . GLY A 1 114 ? -12.898 48.375 13.711 1 86.19 114 GLY A N 1
ATOM 932 C CA . GLY A 1 114 ? -13.406 48.906 12.453 1 86.19 114 GLY A CA 1
ATOM 933 C C . GLY A 1 114 ? -14.906 49.125 12.469 1 86.19 114 GLY A C 1
ATOM 934 O O . GLY A 1 114 ? -15.391 50.156 12.008 1 86.19 114 GLY A O 1
ATOM 935 N N . ASN A 1 115 ? -15.578 48.25 12.977 1 87.5 115 ASN A N 1
ATOM 936 C CA . ASN A 1 115 ? -17.031 48.25 12.914 1 87.5 115 ASN A CA 1
ATOM 937 C C . ASN A 1 115 ? -17.641 49.219 13.906 1 87.5 115 ASN A C 1
ATOM 939 O O . ASN A 1 115 ? -18.516 50.031 13.539 1 87.5 115 ASN A O 1
ATOM 943 N N . ARG A 1 116 ? -17.203 49.188 15.117 1 89.75 116 ARG A N 1
ATOM 944 C CA . ARG A 1 116 ? -17.844 49.938 16.188 1 89.75 116 ARG A CA 1
ATOM 945 C C . ARG A 1 116 ? -17.141 51.25 16.438 1 89.75 116 ARG A C 1
ATOM 947 O O . ARG A 1 116 ? -17.781 52.281 16.641 1 89.75 116 ARG A O 1
ATOM 954 N N . CYS A 1 117 ? -15.828 51.156 16.469 1 89.81 117 CYS A N 1
ATOM 955 C CA . CYS A 1 117 ? -15.086 52.344 16.828 1 89.81 117 CYS A CA 1
ATOM 956 C C . CYS A 1 117 ? -14.93 53.281 15.633 1 89.81 117 CYS A C 1
ATOM 958 O O . CYS A 1 117 ? -15.188 54.469 15.727 1 89.81 117 CYS A O 1
ATOM 960 N N . LEU A 1 118 ? -14.531 52.688 14.508 1 89.19 118 LEU A N 1
ATOM 961 C CA . LEU A 1 118 ? -14.242 53.5 13.328 1 89.19 118 LEU A CA 1
ATOM 962 C C . LEU A 1 118 ? -15.469 53.594 12.43 1 89.19 118 LEU A C 1
ATOM 964 O O . LEU A 1 118 ? -15.555 54.5 11.586 1 89.19 118 LEU A O 1
ATOM 968 N N . LYS A 1 119 ? -16.438 52.688 12.5 1 86.88 119 LYS A N 1
ATOM 969 C CA . LYS A 1 119 ? -17.672 52.625 11.727 1 86.88 119 LYS A CA 1
ATOM 970 C C . LYS A 1 119 ? -17.375 52.562 10.227 1 86.88 119 LYS A C 1
ATOM 972 O O . LYS A 1 119 ? -17.969 53.344 9.453 1 86.88 119 LYS A O 1
ATOM 977 N N . VAL A 1 120 ? -16.344 51.812 10.016 1 82.94 120 VAL A N 1
ATOM 978 C CA . VAL A 1 120 ? -16.016 51.562 8.625 1 82.94 120 VAL A CA 1
ATOM 979 C C . VAL A 1 120 ? -16.891 50.438 8.062 1 82.94 120 VAL A C 1
ATOM 981 O O . VAL A 1 120 ? -17.062 49.406 8.711 1 82.94 120 VAL A O 1
ATOM 984 N N . THR A 1 121 ? -17.484 50.625 6.914 1 81.81 121 THR A N 1
ATOM 985 C CA . THR A 1 121 ? -18.344 49.625 6.285 1 81.81 121 THR A CA 1
ATOM 986 C C . THR A 1 121 ? -17.531 48.406 5.82 1 81.81 121 THR A C 1
ATOM 988 O O . THR A 1 121 ? -16.469 48.562 5.23 1 81.81 121 THR A O 1
ATOM 991 N N . CYS A 1 122 ? -17.938 47.281 6.355 1 70.88 122 CYS A N 1
ATOM 992 C CA . CYS A 1 122 ? -17.281 46.031 5.992 1 70.88 122 CYS A CA 1
ATOM 993 C C . CYS A 1 122 ? -17.828 45.469 4.68 1 70.88 122 CYS A C 1
ATOM 995 O O . CYS A 1 122 ? -19.047 45.312 4.531 1 70.88 122 CYS A O 1
ATOM 997 N N . ASP A 1 123 ? -16.938 45.469 3.652 1 59.06 123 ASP A N 1
ATOM 998 C CA . ASP A 1 123 ? -17.375 44.812 2.422 1 59.06 123 ASP A CA 1
ATOM 999 C C . ASP A 1 123 ? -17.438 43.281 2.6 1 59.06 123 ASP A C 1
ATOM 1001 O O . ASP A 1 123 ? -16.531 42.688 3.162 1 59.06 123 ASP A O 1
ATOM 1005 N N . VAL A 1 124 ? -18.531 42.656 2.617 1 53.5 124 VAL A N 1
ATOM 1006 C CA . VAL A 1 124 ? -18.969 41.281 2.877 1 53.5 124 VAL A CA 1
ATOM 1007 C C . VAL A 1 124 ? -17.969 40.312 2.268 1 53.5 124 VAL A C 1
ATOM 1009 O O . VAL A 1 124 ? -17.781 39.219 2.791 1 53.5 124 VAL A O 1
ATOM 1012 N N . GLU A 1 125 ? -17.312 40.562 1.225 1 51.22 125 GLU A N 1
ATOM 1013 C CA . GLU A 1 125 ? -16.594 39.531 0.5 1 51.22 125 GLU A CA 1
ATOM 1014 C C . GLU A 1 125 ? -15.344 39.094 1.256 1 51.22 125 GLU A C 1
ATOM 1016 O O . GLU A 1 125 ? -14.859 37.969 1.076 1 51.22 125 GLU A O 1
ATOM 1021 N N . ALA A 1 126 ? -14.688 39.969 1.865 1 47.53 126 ALA A N 1
ATOM 1022 C CA . ALA A 1 126 ? -13.422 39.531 2.459 1 47.53 126 ALA A CA 1
ATOM 1023 C C . ALA A 1 126 ? -13.469 39.625 3.982 1 47.53 126 ALA A C 1
ATOM 1025 O O . ALA A 1 126 ? -13.141 40.688 4.555 1 47.53 126 ALA A O 1
ATOM 1026 N N . PRO A 1 127 ? -14.18 38.75 4.57 1 51.97 127 PRO A N 1
ATOM 1027 C CA . PRO A 1 127 ? -14.328 39 6.008 1 51.97 127 PRO A CA 1
ATOM 1028 C C . PRO A 1 127 ? -13.008 38.906 6.766 1 51.97 127 PRO A C 1
ATOM 1030 O O . PRO A 1 127 ? -12.734 37.906 7.43 1 51.97 127 PRO A O 1
ATOM 1033 N N . TYR A 1 128 ? -12 39.688 6.355 1 61.75 128 TYR A N 1
ATOM 1034 C CA . TYR A 1 128 ? -10.781 39.75 7.164 1 61.75 128 TYR A CA 1
ATOM 1035 C C . TYR A 1 128 ? -11.008 40.562 8.438 1 61.75 128 TYR A C 1
ATOM 1037 O O . TYR A 1 128 ? -11.797 41.531 8.438 1 61.75 128 TYR A O 1
ATOM 1045 N N . PHE A 1 129 ? -10.555 40.031 9.531 1 68.12 129 PHE A N 1
ATOM 1046 C CA . PHE A 1 129 ? -10.766 40.719 10.812 1 68.12 129 PHE A CA 1
ATOM 1047 C C . PHE A 1 129 ? -10.195 42.125 10.781 1 68.12 129 PHE A C 1
ATOM 1049 O O . PHE A 1 129 ? -10.633 43 11.547 1 68.12 129 PHE A O 1
ATOM 1056 N N . ALA A 1 130 ? -9.258 42.344 9.859 1 73.25 130 ALA A N 1
ATOM 1057 C CA . ALA A 1 130 ? -8.656 43.656 9.75 1 73.25 130 ALA A CA 1
ATOM 1058 C C . ALA A 1 130 ? -9.094 44.375 8.469 1 73.25 130 ALA A C 1
ATOM 1060 O O . ALA A 1 130 ? -8.281 45 7.789 1 73.25 130 ALA A O 1
ATOM 1061 N N . TYR A 1 131 ? -10.383 44.281 8.094 1 72.62 131 TYR A N 1
ATOM 1062 C CA . TYR A 1 131 ? -10.914 44.781 6.824 1 72.62 131 TYR A CA 1
ATOM 1063 C C . TYR A 1 131 ? -10.711 46.281 6.691 1 72.62 131 TYR A C 1
ATOM 1065 O O . TYR A 1 131 ? -10.672 46.812 5.582 1 72.62 131 TYR A O 1
ATOM 1073 N N . TRP A 1 132 ? -10.617 47 7.75 1 79.56 132 TRP A N 1
ATOM 1074 C CA . TRP A 1 132 ? -10.578 48.438 7.781 1 79.56 132 TRP A CA 1
ATOM 1075 C C . TRP A 1 132 ? -9.133 48.938 7.746 1 79.56 132 TRP A C 1
ATOM 1077 O O . TRP A 1 132 ? -8.891 50.125 7.5 1 79.56 132 TRP A O 1
ATOM 1087 N N . LEU A 1 133 ? -8.242 48.031 8.039 1 80.56 133 LEU A N 1
ATOM 1088 C CA . LEU A 1 133 ? -6.844 48.438 8.125 1 80.56 133 LEU A CA 1
ATOM 1089 C C . LEU A 1 133 ? 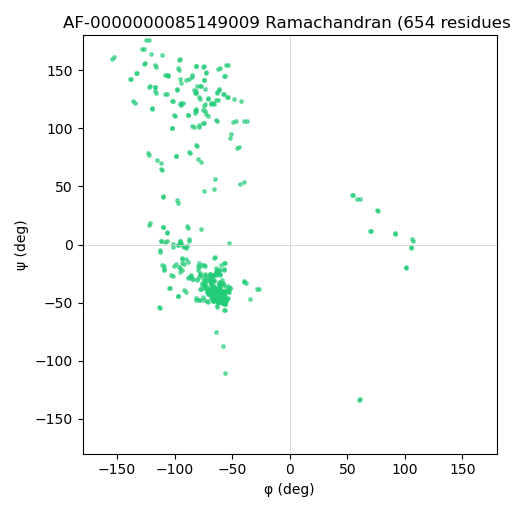-6.23 48.562 6.734 1 80.56 133 LEU A C 1
ATOM 1091 O O . LEU A 1 133 ? -6.336 47.625 5.918 1 80.56 133 LEU A O 1
ATOM 1095 N N . LYS A 1 134 ? -5.633 49.719 6.457 1 79.75 134 LYS A N 1
ATOM 1096 C CA . LYS A 1 134 ? -4.973 50 5.184 1 79.75 134 LYS A CA 1
ATOM 1097 C C . LYS A 1 134 ? -3.475 50.219 5.375 1 79.75 134 LYS A C 1
ATOM 1099 O O . LYS A 1 134 ? -3.033 50.625 6.445 1 79.75 134 LYS A O 1
ATOM 1104 N N . ARG A 1 135 ? -2.719 49.938 4.359 1 80 135 ARG A N 1
ATOM 1105 C CA . ARG A 1 135 ? -1.274 50.125 4.402 1 80 135 ARG A CA 1
ATOM 1106 C C . ARG A 1 135 ? -0.927 51.625 4.496 1 80 135 ARG A C 1
ATOM 1108 O O . ARG A 1 135 ? 0.113 51.969 5.051 1 80 135 ARG A O 1
ATOM 1115 N N . GLU A 1 136 ? -1.892 52.406 3.961 1 84.06 136 GLU A N 1
ATOM 1116 C CA . GLU A 1 136 ? -1.681 53.844 3.975 1 84.06 136 GLU A CA 1
ATOM 1117 C C . GLU A 1 136 ? -1.754 54.406 5.395 1 84.06 136 GLU A C 1
ATOM 1119 O O . GLU A 1 136 ? -1.251 55.5 5.668 1 84.06 136 GLU A O 1
ATOM 1124 N N . ASP A 1 137 ? -2.443 53.688 6.164 1 86.5 137 ASP A N 1
ATOM 1125 C CA . ASP A 1 137 ? -2.473 54.031 7.578 1 86.5 137 ASP A CA 1
ATOM 1126 C C . ASP A 1 137 ? -1.197 53.594 8.289 1 86.5 137 ASP A C 1
ATOM 1128 O O . ASP A 1 137 ? -1.216 52.625 9.047 1 86.5 137 ASP A O 1
ATOM 1132 N N . ILE A 1 138 ? -0.146 54.25 8 1 88.44 138 ILE A N 1
ATOM 1133 C CA . ILE A 1 138 ? 1.214 53.812 8.281 1 88.44 138 ILE A CA 1
ATOM 1134 C C . ILE A 1 138 ? 1.383 53.562 9.781 1 88.44 138 ILE A C 1
ATOM 1136 O O . ILE A 1 138 ? 1.996 52.594 10.195 1 88.44 138 ILE A O 1
ATOM 1140 N N . PHE A 1 139 ? 0.88 54.438 10.625 1 91.44 139 PHE A N 1
ATOM 1141 C CA . PHE A 1 139 ? 1.084 54.312 12.062 1 91.44 139 PHE A CA 1
ATOM 1142 C C . PHE A 1 139 ? 0.292 53.156 12.625 1 91.44 139 PHE A C 1
ATOM 1144 O O . PHE A 1 139 ? 0.844 52.312 13.328 1 91.44 139 PHE A O 1
ATOM 1151 N N . THR A 1 140 ? -1.003 53.156 12.242 1 91.75 140 THR A N 1
ATOM 1152 C CA . THR A 1 140 ? -1.881 52.094 12.742 1 91.75 140 THR A CA 1
ATOM 1153 C C . THR A 1 140 ? -1.425 50.719 12.25 1 91.75 140 THR A C 1
ATOM 1155 O O . THR A 1 140 ? -1.366 49.75 13.016 1 91.75 140 THR A O 1
ATOM 1158 N N . PHE A 1 141 ? -1.087 50.688 11.008 1 88.62 141 PHE A N 1
ATOM 1159 C CA . PHE A 1 141 ? -0.619 49.438 10.422 1 88.62 141 PHE A CA 1
ATOM 1160 C C . PHE A 1 141 ? 0.652 48.938 11.109 1 88.62 141 PHE A C 1
ATOM 1162 O O . PHE A 1 141 ? 0.761 47.781 11.484 1 88.62 141 PHE A O 1
ATOM 1169 N N . THR A 1 142 ? 1.608 49.812 11.273 1 88.75 142 THR A N 1
ATOM 1170 C CA . THR A 1 142 ? 2.881 49.469 11.891 1 88.75 142 THR A CA 1
ATOM 1171 C C . THR A 1 142 ? 2.67 49 13.328 1 88.75 142 THR A C 1
ATOM 1173 O O . THR A 1 142 ? 3.275 48 13.758 1 88.75 142 THR A O 1
ATOM 1176 N N . TYR A 1 143 ? 1.812 49.656 14.008 1 92.81 143 TYR A N 1
ATOM 1177 C CA . TYR A 1 143 ? 1.569 49.312 15.406 1 92.81 143 TYR A CA 1
ATOM 1178 C C . TYR A 1 143 ? 0.924 47.938 15.539 1 92.81 143 TYR A C 1
ATOM 1180 O O . TYR A 1 143 ? 1.359 47.125 16.344 1 92.81 143 TYR A O 1
ATOM 1188 N N . LEU A 1 144 ? -0.112 47.719 14.75 1 89.62 144 LEU A N 1
ATOM 1189 C CA . LEU A 1 144 ? -0.803 46.438 14.797 1 89.62 144 LEU A CA 1
ATOM 1190 C C . LEU A 1 144 ? 0.092 45.312 14.273 1 89.62 144 LEU A C 1
ATOM 1192 O O . LEU A 1 144 ? 0.054 44.188 14.781 1 89.62 144 LEU A O 1
ATOM 1196 N N . HIS A 1 145 ? 0.831 45.625 13.281 1 86.5 145 HIS A N 1
ATOM 1197 C CA . HIS A 1 145 ? 1.808 44.656 12.797 1 86.5 145 HIS A CA 1
ATOM 1198 C C . HIS A 1 145 ? 2.789 44.281 13.898 1 86.5 145 HIS A C 1
ATOM 1200 O O . HIS A 1 145 ? 3.123 43.094 14.047 1 86.5 145 HIS A O 1
ATOM 1206 N N . THR A 1 146 ? 3.295 45.281 14.57 1 88.44 146 THR A N 1
ATOM 1207 C CA . THR A 1 146 ? 4.211 45.031 15.68 1 88.44 146 THR A CA 1
ATOM 1208 C C . THR A 1 146 ? 3.541 44.219 16.766 1 88.44 146 THR A C 1
ATOM 1210 O O . THR A 1 146 ? 4.148 43.281 17.297 1 88.44 146 THR A O 1
ATOM 1213 N N . PHE A 1 147 ? 2.314 44.5 17.109 1 91.56 147 PHE A N 1
ATOM 1214 C CA . PHE A 1 147 ? 1.556 43.75 18.094 1 91.56 147 PHE A CA 1
ATOM 1215 C C . PHE A 1 147 ? 1.495 42.25 17.703 1 91.56 147 PHE A C 1
ATOM 1217 O O . PHE A 1 147 ? 1.854 41.375 18.484 1 91.56 147 PHE A O 1
ATOM 1224 N N . PHE A 1 148 ? 1.086 42.031 16.453 1 85.5 148 PHE A N 1
ATOM 1225 C CA . PHE A 1 148 ? 0.898 40.656 16.016 1 85.5 148 PHE A CA 1
ATOM 1226 C C . PHE A 1 148 ? 2.236 39.938 15.922 1 85.5 148 PHE A C 1
ATOM 1228 O O . PHE A 1 148 ? 2.316 38.75 16.172 1 85.5 148 PHE A O 1
ATOM 1235 N N . ALA A 1 149 ? 3.254 40.688 15.555 1 81.88 149 ALA A N 1
ATOM 1236 C CA . ALA A 1 149 ? 4.586 40.094 15.523 1 81.88 149 ALA A CA 1
ATOM 1237 C C . ALA A 1 149 ? 5.02 39.625 16.906 1 81.88 149 ALA A C 1
ATOM 1239 O O . ALA A 1 149 ? 5.504 38.5 17.078 1 81.88 149 ALA A O 1
ATOM 1240 N N . GLN A 1 150 ? 4.883 40.469 17.875 1 85.69 150 GLN A N 1
ATOM 1241 C CA . GLN A 1 150 ? 5.238 40.156 19.25 1 85.69 150 GLN A CA 1
ATOM 1242 C C . GLN A 1 150 ? 4.344 39.031 19.797 1 85.69 150 GLN A C 1
ATOM 1244 O O . GLN A 1 150 ? 4.816 38.125 20.484 1 85.69 150 GLN A O 1
ATOM 1249 N N . PHE A 1 151 ? 3.096 39.094 19.422 1 84.19 151 PHE A N 1
ATOM 1250 C CA . PHE A 1 151 ? 2.129 38.094 19.844 1 84.19 151 PHE A CA 1
ATOM 1251 C C . PHE A 1 151 ? 2.51 36.719 19.312 1 84.19 151 PHE A C 1
ATOM 1253 O O . PHE A 1 151 ? 2.537 35.75 20.062 1 84.19 151 PHE A O 1
ATOM 1260 N N . ARG A 1 152 ? 2.867 36.719 18.094 1 75.62 152 ARG A N 1
ATOM 1261 C CA . ARG A 1 152 ? 3.283 35.469 17.469 1 75.62 152 ARG A CA 1
ATOM 1262 C C . ARG A 1 152 ? 4.547 34.906 18.125 1 75.62 152 ARG A C 1
ATOM 1264 O O . ARG A 1 152 ? 4.672 33.719 18.328 1 75.62 152 ARG A O 1
ATOM 1271 N N . SER A 1 153 ? 5.449 35.781 18.375 1 76.44 153 SER A N 1
ATOM 1272 C CA . SER A 1 153 ? 6.703 35.375 19.016 1 76.44 153 SER A CA 1
ATOM 1273 C C . SER A 1 153 ? 6.457 34.75 20.375 1 76.44 153 SER A C 1
ATOM 1275 O O . SER A 1 153 ? 7.102 33.781 20.75 1 76.44 153 SER A O 1
ATOM 1277 N N . LEU A 1 154 ? 5.578 35.281 21.125 1 76.5 154 LEU A N 1
ATOM 1278 C CA . LEU A 1 154 ? 5.25 34.781 22.453 1 76.5 154 LEU A CA 1
ATOM 1279 C C . LEU A 1 154 ? 4.523 33.438 22.344 1 76.5 154 LEU A C 1
ATOM 1281 O O . LEU A 1 154 ? 4.777 32.531 23.141 1 76.5 154 LEU A O 1
ATOM 1285 N N . MET A 1 155 ? 3.629 33.438 21.391 1 70.44 155 MET A N 1
ATOM 1286 C CA . MET A 1 155 ? 2.869 32.188 21.203 1 70.44 155 MET A CA 1
ATOM 1287 C C . MET A 1 155 ? 3.795 31.047 20.859 1 70.44 155 MET A C 1
ATOM 1289 O O . MET A 1 155 ? 3.541 29.906 21.25 1 70.44 155 MET A O 1
ATOM 1293 N N . LYS A 1 156 ? 4.793 31.375 20.125 1 66.06 156 LYS A N 1
ATOM 1294 C CA . LYS A 1 156 ? 5.77 30.359 19.734 1 66.06 156 LYS A CA 1
ATOM 1295 C C . LYS A 1 156 ? 6.449 29.766 20.969 1 66.06 156 LYS A C 1
ATOM 1297 O O . LYS A 1 156 ? 6.875 28.609 20.953 1 66.06 156 LYS A O 1
ATOM 1302 N N . GLN A 1 157 ? 6.641 30.656 22.047 1 61.12 157 GLN A N 1
ATOM 1303 C CA . GLN A 1 157 ? 7.324 30.203 23.266 1 61.12 157 GLN A CA 1
ATOM 1304 C C . GLN A 1 157 ? 6.426 29.312 24.109 1 61.12 157 GLN A C 1
ATOM 1306 O O . GLN A 1 157 ? 6.91 28.516 24.906 1 61.12 157 GLN A O 1
ATOM 1311 N N . VAL A 1 158 ? 5.262 29.719 24.328 1 51.91 158 VAL A N 1
ATOM 1312 C CA . VAL A 1 158 ? 4.426 28.922 25.203 1 51.91 158 VAL A CA 1
ATOM 1313 C C . VAL A 1 158 ? 4.285 27.5 24.641 1 51.91 158 VAL A C 1
ATOM 1315 O O . VAL A 1 158 ? 4.531 26.516 25.344 1 51.91 158 VAL A O 1
ATOM 1318 N N . THR A 1 159 ? 3.26 27.219 23.719 1 54.06 159 THR A N 1
ATOM 1319 C CA . THR A 1 159 ? 3.018 25.938 23.078 1 54.06 159 THR A CA 1
ATOM 1320 C C . THR A 1 159 ? 3.338 26.016 21.578 1 54.06 159 THR A C 1
ATOM 1322 O O . THR A 1 159 ? 3.551 27.094 21.047 1 54.06 159 THR A O 1
ATOM 1325 N N . SER A 1 160 ? 3.484 24.859 20.984 1 63.84 160 SER A N 1
ATOM 1326 C CA . SER A 1 160 ? 3.781 24.844 19.562 1 63.84 160 SER A CA 1
ATOM 1327 C C . SER A 1 160 ? 2.785 25.688 18.781 1 63.84 160 SER A C 1
ATOM 1329 O O . SER A 1 160 ? 1.582 25.422 18.797 1 63.84 160 SER A O 1
ATOM 1331 N N . LEU A 1 161 ? 3.172 27.078 18.578 1 69.19 161 LEU A N 1
ATOM 1332 C CA . LEU A 1 161 ? 2.359 27.953 17.734 1 69.19 161 LEU A CA 1
ATOM 1333 C C . LEU A 1 161 ? 1.606 27.141 16.688 1 69.19 161 LEU A C 1
ATOM 1335 O O . LEU A 1 161 ? 0.422 27.375 16.438 1 69.19 161 LEU A O 1
ATOM 1339 N N . ARG A 1 162 ? 2.266 26.219 16.25 1 77.38 162 ARG A N 1
ATOM 1340 C CA . ARG A 1 162 ? 1.684 25.391 15.203 1 77.38 162 ARG A CA 1
ATOM 1341 C C . ARG A 1 162 ? 0.467 24.625 15.727 1 77.38 162 ARG A C 1
ATOM 1343 O O . ARG A 1 162 ? -0.585 24.625 15.078 1 77.38 162 ARG A O 1
ATOM 1350 N N . GLU A 1 163 ? 0.64 24.125 16.844 1 79.25 163 GLU A N 1
ATOM 1351 C CA . GLU A 1 163 ? -0.441 23.344 17.438 1 79.25 163 GLU A CA 1
ATOM 1352 C C . GLU A 1 163 ? -1.641 24.234 17.781 1 79.25 163 GLU A C 1
ATOM 1354 O O . GLU A 1 163 ? -2.789 23.828 17.578 1 79.25 163 GLU A O 1
ATOM 1359 N N . MET A 1 164 ? -1.348 25.344 18.297 1 74 164 MET A N 1
ATOM 1360 C CA . MET A 1 164 ? -2.406 26.281 18.672 1 74 164 MET A CA 1
ATOM 1361 C C . MET A 1 164 ? -3.197 26.719 17.438 1 74 164 MET A C 1
ATOM 1363 O O . MET A 1 164 ? -4.426 26.781 17.469 1 74 164 MET A O 1
ATOM 1367 N N . LEU A 1 165 ? -2.439 27.047 16.422 1 78.25 165 LEU A N 1
ATOM 1368 C CA . LEU A 1 165 ? -3.094 27.484 15.188 1 78.25 165 LEU A CA 1
ATOM 1369 C C . LEU A 1 165 ? -3.953 26.375 14.594 1 78.25 165 LEU A C 1
ATOM 1371 O O . LEU A 1 165 ? -5.07 26.625 14.141 1 78.25 165 LEU A O 1
ATOM 1375 N N . MET A 1 166 ? -3.424 25.25 14.633 1 84.56 166 MET A N 1
ATOM 1376 C CA . MET A 1 166 ? -4.188 24.109 14.109 1 84.56 166 MET A CA 1
ATOM 1377 C C . MET A 1 166 ? -5.457 23.891 14.93 1 84.56 166 MET A C 1
ATOM 1379 O O . MET A 1 166 ? -6.531 23.672 14.367 1 84.56 166 MET A O 1
ATOM 1383 N N . GLU A 1 167 ? -5.281 23.969 16.203 1 78 167 GLU A N 1
ATOM 1384 C CA . GLU A 1 167 ? -6.426 23.781 17.094 1 78 167 GLU A CA 1
ATOM 1385 C C . GLU A 1 167 ? -7.488 24.844 16.859 1 78 167 GLU A C 1
ATOM 1387 O O . GLU A 1 167 ? -8.688 24.562 16.953 1 78 167 GLU A O 1
ATOM 1392 N N . LEU A 1 168 ? -7 26.016 16.719 1 74.44 168 LEU A N 1
ATOM 1393 C CA . LEU A 1 168 ? -7.906 27.141 16.469 1 74.44 168 LEU A CA 1
ATOM 1394 C C . LEU A 1 168 ? -8.773 26.859 15.234 1 74.44 168 LEU A C 1
ATOM 1396 O O . LEU A 1 168 ? -9.992 27 15.289 1 74.44 168 LEU A O 1
ATOM 1400 N N . HIS A 1 169 ? -8.203 26.438 14.18 1 80.25 169 HIS A N 1
ATOM 1401 C CA . HIS A 1 169 ? -8.922 26.203 12.938 1 80.25 169 HIS A CA 1
ATOM 1402 C C . HIS A 1 169 ? -9.812 24.969 13.039 1 80.25 169 HIS A C 1
ATOM 1404 O O . HIS A 1 169 ? -10.945 24.969 12.555 1 80.25 169 HIS A O 1
ATOM 1410 N N . LEU A 1 170 ? -9.305 23.953 13.648 1 82.25 170 LEU A N 1
ATOM 1411 C CA . LEU A 1 170 ? -10.078 22.719 13.797 1 82.25 170 LEU A CA 1
ATOM 1412 C C . LEU A 1 170 ? -11.297 22.953 14.68 1 82.25 170 LEU A C 1
ATOM 1414 O O . LEU A 1 170 ? -12.383 22.453 14.383 1 82.25 170 LEU A O 1
ATOM 1418 N N . SER A 1 171 ? -11.094 23.656 15.766 1 74.31 171 SER A N 1
ATOM 1419 C CA . SER A 1 171 ? -12.195 23.953 16.672 1 74.31 171 SER A CA 1
ATOM 1420 C C . SER A 1 171 ? -13.266 24.781 15.984 1 74.31 171 SER A C 1
ATOM 1422 O O . SER A 1 171 ? -14.461 24.594 16.219 1 74.31 171 SER A O 1
ATOM 1424 N N . LYS A 1 172 ? -12.797 25.688 15.258 1 71.12 172 LYS A N 1
ATOM 1425 C CA . LYS A 1 172 ? -13.711 26.578 14.547 1 71.12 172 LYS A CA 1
ATOM 1426 C C . LYS A 1 172 ? -14.547 25.797 13.531 1 71.12 172 LYS A C 1
ATOM 1428 O O . LYS A 1 172 ? -15.758 26 13.422 1 71.12 172 LYS A O 1
ATOM 1433 N N . HIS A 1 173 ? -13.969 24.875 12.836 1 76.44 173 HIS A N 1
ATOM 1434 C CA . HIS A 1 173 ? -14.617 24.203 11.719 1 76.44 173 HIS A CA 1
ATOM 1435 C C . HIS A 1 173 ? -15.414 22.984 12.195 1 76.44 173 HIS A C 1
ATOM 1437 O O . HIS A 1 173 ? -16.406 22.594 11.562 1 76.44 173 HIS A O 1
ATOM 1443 N N . PHE A 1 174 ? -15.07 22.359 13.219 1 79.75 174 PHE A N 1
ATOM 1444 C CA . PHE A 1 174 ? -15.672 21.062 13.555 1 79.75 174 PHE A CA 1
ATOM 1445 C C . PHE A 1 174 ? -16.328 21.125 14.922 1 79.75 174 PHE A C 1
ATOM 1447 O O . PHE A 1 174 ? -16.703 20.094 15.484 1 79.75 174 PHE A O 1
ATOM 1454 N N . ASP A 1 175 ? -16.594 22.234 15.414 1 69.38 175 ASP A N 1
ATOM 1455 C CA . ASP A 1 175 ? -17.359 22.484 16.625 1 69.38 175 ASP A CA 1
ATOM 1456 C C . ASP A 1 175 ? -16.797 21.719 17.812 1 69.38 175 ASP A C 1
ATOM 1458 O O . ASP A 1 175 ? -17.516 20.984 18.484 1 69.38 175 ASP A O 1
ATOM 1462 N N . VAL A 1 176 ? -15.555 21.688 17.953 1 72.12 176 VAL A N 1
ATOM 1463 C CA . VAL A 1 176 ? -14.875 21.109 19.094 1 72.12 176 VAL A CA 1
ATOM 1464 C C . VAL A 1 176 ? -14.336 22.219 20 1 72.12 176 VAL A C 1
ATOM 1466 O O . VAL A 1 176 ? -14.008 23.312 19.531 1 72.12 176 VAL A O 1
ATOM 1469 N N . GLU A 1 177 ? -14.367 21.922 21.234 1 65.56 177 GLU A N 1
ATOM 1470 C CA . GLU A 1 177 ? -13.891 22.906 22.203 1 65.56 177 GLU A CA 1
ATOM 1471 C C . GLU A 1 177 ? -12.406 23.203 22 1 65.56 177 GLU A C 1
ATOM 1473 O O . GLU A 1 177 ? -11.602 22.297 21.844 1 65.56 177 GLU A O 1
ATOM 1478 N N . PHE A 1 178 ? -12.141 24.469 21.953 1 66.56 178 PHE A N 1
ATOM 1479 C CA . PHE A 1 178 ? -10.742 24.875 21.828 1 66.56 178 PHE A CA 1
ATOM 1480 C C . PHE A 1 178 ? -9.922 24.312 22.984 1 66.56 178 PHE A C 1
ATOM 1482 O O . PHE A 1 178 ? -10.352 24.359 24.141 1 66.56 178 PHE A O 1
ATOM 1489 N N . GLY A 1 179 ? -8.828 23.672 22.719 1 66.88 179 GLY A N 1
ATOM 1490 C CA . GLY A 1 179 ? -7.984 23.062 23.734 1 66.88 179 GLY A CA 1
ATOM 1491 C C . GLY A 1 179 ? -8.172 21.562 23.844 1 66.88 179 GLY A C 1
ATOM 1492 O O . GLY A 1 179 ? -7.305 20.844 24.359 1 66.88 179 GLY A O 1
ATOM 1493 N N . SER A 1 180 ? -9.312 21.109 23.344 1 73.56 180 SER A N 1
ATOM 1494 C CA . SER A 1 180 ? -9.648 19.703 23.5 1 73.56 180 SER A CA 1
ATOM 1495 C C . SER A 1 180 ? -8.812 18.812 22.578 1 73.56 180 SER A C 1
ATOM 1497 O O . SER A 1 180 ? -8.656 17.625 22.828 1 73.56 180 SER A O 1
ATOM 1499 N N . LEU A 1 181 ? -8.242 19.453 21.562 1 80.31 181 LEU A N 1
ATOM 1500 C CA . LEU A 1 181 ? -7.543 18.656 20.562 1 80.31 181 LEU A CA 1
ATOM 1501 C C . LEU A 1 181 ? -6.035 18.719 20.781 1 80.31 181 LEU A C 1
ATOM 1503 O O . LEU A 1 181 ? -5.27 18.094 20.047 1 80.31 181 LEU A O 1
ATOM 1507 N N . SER A 1 182 ? -5.605 19.453 21.812 1 75.19 182 SER A N 1
ATOM 1508 C CA . SER A 1 182 ? -4.184 19.656 22.062 1 75.19 182 SER A CA 1
ATOM 1509 C C . SER A 1 182 ? -3.457 18.328 22.25 1 75.19 182 SER A C 1
ATOM 1511 O O . SER A 1 182 ? -2.379 18.125 21.703 1 75.19 182 SER A O 1
ATOM 1513 N N . ALA A 1 183 ? -4.082 17.469 23.031 1 77.88 183 ALA A N 1
ATOM 1514 C CA . ALA A 1 183 ? -3.465 16.172 23.312 1 77.88 183 ALA A CA 1
ATOM 1515 C C . ALA A 1 183 ? -3.35 15.328 22.031 1 77.88 183 ALA A C 1
ATOM 1517 O O . ALA A 1 183 ? -2.312 14.719 21.781 1 77.88 183 ALA A O 1
ATOM 1518 N N . SER A 1 184 ? -4.406 15.328 21.25 1 83.69 184 SER A N 1
ATOM 1519 C CA . SER A 1 184 ? -4.438 14.555 20.016 1 83.69 184 SER A CA 1
ATOM 1520 C C . SER A 1 184 ? -3.418 15.086 19.016 1 83.69 184 SER A C 1
ATOM 1522 O O . SER A 1 184 ? -2.762 14.305 18.312 1 83.69 184 SER A O 1
ATOM 1524 N N . LEU A 1 185 ? -3.283 16.344 18.922 1 84.69 185 LEU A N 1
ATOM 1525 C CA . LEU A 1 185 ? -2.344 16.969 18 1 84.69 185 LEU A CA 1
ATOM 1526 C C . LEU A 1 185 ? -0.904 16.688 18.406 1 84.69 185 LEU A C 1
ATOM 1528 O O . LEU A 1 185 ? -0.039 16.469 17.562 1 84.69 185 LEU A O 1
ATOM 1532 N N . LYS A 1 186 ? -0.724 16.719 19.656 1 82 186 LYS A N 1
ATOM 1533 C CA . LYS A 1 186 ? 0.603 16.375 20.172 1 82 186 LYS A CA 1
ATOM 1534 C C . LYS A 1 186 ? 0.957 14.93 19.875 1 82 186 LYS A C 1
ATOM 1536 O O . LYS A 1 186 ? 2.098 14.617 19.516 1 82 186 LYS A O 1
ATOM 1541 N N . GLU A 1 187 ? 0.016 14.094 20.125 1 84.12 187 GLU A N 1
ATOM 1542 C CA . GLU A 1 187 ? 0.216 12.672 19.828 1 84.12 187 GLU A CA 1
ATOM 1543 C C . GLU A 1 187 ? 0.519 12.461 18.344 1 84.12 187 GLU A C 1
ATOM 1545 O O . GLU A 1 187 ? 1.351 11.617 17.984 1 84.12 187 GLU A O 1
ATOM 1550 N N . LYS A 1 188 ? -0.151 13.164 17.531 1 85.75 188 LYS A N 1
ATOM 1551 C CA . LYS A 1 188 ? 0.078 13.07 16.094 1 85.75 188 LYS A CA 1
ATOM 1552 C C . LYS A 1 188 ? 1.493 13.508 15.734 1 85.75 188 LYS A C 1
ATOM 1554 O O . LYS A 1 188 ? 2.117 12.938 14.836 1 85.75 188 LYS A O 1
ATOM 1559 N N . ASP A 1 189 ? 1.915 14.531 16.312 1 84.12 189 ASP A N 1
ATOM 1560 C CA . ASP A 1 189 ? 3.273 15.008 16.078 1 84.12 189 ASP A CA 1
ATOM 1561 C C . ASP A 1 189 ? 4.305 13.977 16.516 1 84.12 189 ASP A C 1
ATOM 1563 O O . ASP A 1 189 ? 5.332 13.789 15.859 1 84.12 189 ASP A O 1
ATOM 1567 N N . GLU A 1 190 ? 4.016 13.367 17.625 1 84.56 190 GLU A N 1
ATOM 1568 C CA . GLU A 1 190 ? 4.906 12.32 18.109 1 84.56 190 GLU A CA 1
ATOM 1569 C C . GLU A 1 190 ? 4.934 11.133 17.141 1 84.56 190 GLU A C 1
ATOM 1571 O O . GLU A 1 190 ? 5.98 10.516 16.938 1 84.56 190 GLU A O 1
ATOM 1576 N N . LEU A 1 191 ? 3.812 10.852 16.656 1 87.88 191 LEU A N 1
ATOM 1577 C CA . LEU A 1 191 ? 3.719 9.758 15.695 1 87.88 191 LEU A CA 1
ATOM 1578 C C . LEU A 1 191 ? 4.504 10.086 14.43 1 87.88 191 LEU A C 1
ATOM 1580 O O . LEU A 1 191 ? 5.137 9.211 13.836 1 87.88 191 LEU A O 1
ATOM 1584 N N . HIS A 1 192 ? 4.445 11.305 14 1 89.69 192 HIS A N 1
ATOM 1585 C CA . HIS A 1 192 ? 5.207 11.742 12.828 1 89.69 192 HIS A CA 1
ATOM 1586 C C . HIS A 1 192 ? 6.707 11.625 13.078 1 89.69 192 HIS A C 1
ATOM 1588 O O . HIS A 1 192 ? 7.457 11.188 12.203 1 89.69 192 HIS A O 1
ATOM 1594 N N . LYS A 1 193 ? 7.062 12.047 14.242 1 89.44 193 LYS A N 1
ATOM 1595 C CA . LYS A 1 193 ? 8.477 11.945 14.602 1 89.44 193 LYS A CA 1
ATOM 1596 C C . LYS A 1 193 ? 8.93 10.484 14.633 1 89.44 193 LYS A C 1
ATOM 1598 O O . LYS A 1 193 ? 10.008 10.156 14.141 1 89.44 193 LYS A O 1
ATOM 1603 N N . TYR A 1 194 ? 8.117 9.727 15.266 1 90.75 194 TYR A N 1
ATOM 1604 C CA . TYR A 1 194 ? 8.391 8.297 15.328 1 90.75 194 TYR A CA 1
ATOM 1605 C C . TYR A 1 194 ? 8.523 7.703 13.93 1 90.75 194 TYR A C 1
ATOM 1607 O O . TYR A 1 194 ? 9.484 6.984 13.641 1 90.75 194 TYR A O 1
ATOM 1615 N N . ALA A 1 195 ? 7.555 7.969 13.117 1 92.69 195 ALA A N 1
ATOM 1616 C CA . ALA A 1 195 ? 7.543 7.445 11.75 1 92.69 195 ALA A CA 1
ATOM 1617 C C . ALA A 1 195 ? 8.758 7.93 10.969 1 92.69 195 ALA A C 1
ATOM 1619 O O . ALA A 1 195 ? 9.359 7.168 10.211 1 92.69 195 ALA A O 1
ATOM 1620 N N . ASN A 1 196 ? 9.102 9.188 11.148 1 94.12 196 ASN A N 1
ATOM 1621 C CA . ASN A 1 196 ? 10.258 9.742 10.453 1 94.12 196 ASN A CA 1
ATOM 1622 C C . ASN A 1 196 ? 11.547 9.039 10.859 1 94.12 196 ASN A C 1
ATOM 1624 O O . ASN A 1 196 ? 12.398 8.758 10.016 1 94.12 196 ASN A O 1
ATOM 1628 N N . ASN A 1 197 ? 11.672 8.852 12.102 1 94.75 197 ASN A N 1
ATOM 1629 C CA . ASN A 1 197 ? 12.836 8.125 12.594 1 94.75 197 ASN A CA 1
ATOM 1630 C C . ASN A 1 197 ? 12.891 6.707 12.039 1 94.75 197 ASN A C 1
ATOM 1632 O O . ASN A 1 197 ? 13.961 6.219 11.672 1 94.75 197 ASN A O 1
ATOM 1636 N N . ARG A 1 198 ? 11.805 6.113 12.031 1 95 198 ARG A N 1
ATOM 1637 C CA . ARG A 1 198 ? 11.719 4.746 11.531 1 95 198 ARG A CA 1
ATOM 1638 C C . ARG A 1 198 ? 12.023 4.688 10.039 1 95 198 ARG A C 1
ATOM 1640 O O . ARG A 1 198 ? 12.625 3.725 9.555 1 95 198 ARG A O 1
ATOM 1647 N N . ILE A 1 199 ? 11.594 5.672 9.297 1 97.06 199 ILE A N 1
ATOM 1648 C CA . ILE A 1 199 ? 11.93 5.766 7.879 1 97.06 199 ILE A CA 1
ATOM 1649 C C . ILE A 1 199 ? 13.445 5.77 7.711 1 97.06 199 ILE A C 1
ATOM 1651 O O . ILE A 1 199 ? 13.984 5.023 6.891 1 97.06 199 ILE A O 1
ATOM 1655 N N . GLY A 1 200 ? 14.102 6.578 8.492 1 97.12 200 GLY A N 1
ATOM 1656 C CA . GLY A 1 200 ? 15.555 6.641 8.422 1 97.12 200 GLY A CA 1
ATOM 1657 C C . GLY A 1 200 ? 16.219 5.309 8.711 1 97.12 200 GLY A C 1
ATOM 1658 O O . GLY A 1 200 ? 17.109 4.875 7.965 1 97.12 200 GLY A O 1
ATOM 1659 N N . ARG A 1 201 ? 15.789 4.613 9.727 1 97.06 201 ARG A N 1
ATOM 1660 C CA . ARG A 1 201 ? 16.328 3.312 10.109 1 97.06 201 ARG A CA 1
ATOM 1661 C C . ARG A 1 201 ? 16.062 2.268 9.031 1 97.06 201 ARG A C 1
ATOM 1663 O O . ARG A 1 201 ? 16.906 1.422 8.75 1 97.06 201 ARG A O 1
ATOM 1670 N N . ALA A 1 202 ? 14.867 2.299 8.516 1 97.75 202 ALA A N 1
ATOM 1671 C CA . ALA A 1 202 ? 14.477 1.348 7.477 1 97.75 202 ALA A CA 1
ATOM 1672 C C . ALA A 1 202 ? 15.367 1.486 6.246 1 97.75 202 ALA A C 1
ATOM 1674 O O . ALA A 1 202 ? 15.781 0.485 5.656 1 97.75 202 ALA A O 1
ATOM 1675 N N . ILE A 1 203 ? 15.633 2.703 5.855 1 97.62 203 ILE A N 1
ATOM 1676 C CA . ILE A 1 203 ? 16.5 2.951 4.699 1 97.62 203 ILE A CA 1
ATOM 1677 C C . ILE A 1 203 ? 17.906 2.471 5 1 97.62 203 ILE A C 1
ATOM 1679 O O . ILE A 1 203 ? 18.531 1.812 4.164 1 97.62 203 ILE A O 1
ATOM 1683 N N . GLU A 1 204 ? 18.406 2.75 6.16 1 97.12 204 GLU A N 1
ATOM 1684 C CA . GLU A 1 204 ? 19.766 2.357 6.562 1 97.12 204 GLU A CA 1
ATOM 1685 C C . GLU A 1 204 ? 19.906 0.84 6.574 1 97.12 204 GLU A C 1
ATOM 1687 O O . GLU A 1 204 ? 20.969 0.312 6.211 1 97.12 204 GLU A O 1
ATOM 1692 N N . GLN A 1 205 ? 18.906 0.146 6.992 1 97.12 205 GLN A N 1
ATOM 1693 C CA . GLN A 1 205 ? 18.969 -1.306 7.125 1 97.12 205 GLN A CA 1
ATOM 1694 C C . GLN A 1 205 ? 18.406 -1.994 5.879 1 97.12 205 GLN A C 1
ATOM 1696 O O . GLN A 1 205 ? 18.219 -3.213 5.867 1 97.12 205 GLN A O 1
ATOM 1701 N N . GLU A 1 206 ? 18.016 -1.255 4.859 1 96.44 206 GLU A N 1
ATOM 1702 C CA . GLU A 1 206 ? 17.656 -1.695 3.516 1 96.44 206 GLU A CA 1
ATOM 1703 C C . GLU A 1 206 ? 16.281 -2.336 3.496 1 96.44 206 GLU A C 1
ATOM 1705 O O . GLU A 1 206 ? 16.047 -3.303 2.768 1 96.44 206 GLU A O 1
ATOM 1710 N N . PHE A 1 207 ? 15.383 -1.915 4.398 1 96.94 207 PHE A N 1
ATOM 1711 C CA . PHE A 1 207 ? 13.969 -2.26 4.352 1 96.94 207 PHE A CA 1
ATOM 1712 C C . PHE A 1 207 ? 13.156 -1.13 3.729 1 96.94 207 PHE A C 1
ATOM 1714 O O . PHE A 1 207 ? 12.391 -0.455 4.418 1 96.94 207 PHE A O 1
ATOM 1721 N N . TYR A 1 208 ? 13.227 -1.021 2.461 1 96.94 208 TYR A N 1
ATOM 1722 C CA . TYR A 1 208 ? 12.797 0.154 1.711 1 96.94 208 TYR A CA 1
ATOM 1723 C C . TYR A 1 208 ? 11.273 0.231 1.646 1 96.94 208 TYR A C 1
ATOM 1725 O O . TYR A 1 208 ? 10.703 1.323 1.641 1 96.94 208 TYR A O 1
ATOM 1733 N N . LEU A 1 209 ? 10.609 -0.883 1.575 1 95.56 209 LEU A N 1
ATOM 1734 C CA . LEU A 1 209 ? 9.156 -0.859 1.488 1 95.56 209 LEU A CA 1
ATOM 1735 C C . LEU A 1 209 ? 8.539 -0.337 2.783 1 95.56 209 LEU A C 1
ATOM 1737 O O . LEU A 1 209 ? 7.492 0.311 2.762 1 95.56 209 LEU A O 1
ATOM 1741 N N . GLU A 1 210 ? 9.203 -0.612 3.912 1 95.94 210 GLU A N 1
ATOM 1742 C CA . GLU A 1 210 ? 8.82 -0.006 5.184 1 95.94 210 GLU A CA 1
ATOM 1743 C C . GLU A 1 210 ? 8.883 1.517 5.113 1 95.94 210 GLU A C 1
ATOM 1745 O O . GLU A 1 210 ? 7.934 2.201 5.496 1 95.94 210 GLU A O 1
ATOM 1750 N N . ALA A 1 211 ? 10 1.955 4.621 1 97.25 211 ALA A N 1
ATOM 1751 C CA . ALA A 1 211 ? 10.211 3.396 4.504 1 97.25 211 ALA A CA 1
ATOM 1752 C C . ALA A 1 211 ? 9.18 4.027 3.57 1 97.25 211 ALA A C 1
ATOM 1754 O O . ALA A 1 211 ? 8.633 5.094 3.867 1 97.25 211 ALA A O 1
ATOM 1755 N N . ILE A 1 212 ? 8.961 3.375 2.463 1 96.75 212 ILE A N 1
ATOM 1756 C CA . ILE A 1 212 ? 8.031 3.875 1.457 1 96.75 212 ILE A CA 1
ATOM 1757 C C . ILE A 1 212 ? 6.629 3.953 2.049 1 96.75 212 ILE A C 1
ATOM 1759 O O . ILE A 1 212 ? 5.93 4.957 1.878 1 96.75 212 ILE A O 1
ATOM 1763 N N . THR A 1 213 ? 6.191 2.955 2.756 1 94.62 213 THR A N 1
ATOM 1764 C CA . THR A 1 213 ? 4.855 2.893 3.338 1 94.62 213 THR A CA 1
ATOM 1765 C C . THR A 1 213 ? 4.676 3.965 4.406 1 94.62 213 THR A C 1
ATOM 1767 O O . THR A 1 213 ? 3.633 4.617 4.473 1 94.62 213 THR A O 1
ATOM 1770 N N . LEU A 1 214 ? 5.648 4.133 5.203 1 95 214 LEU A N 1
ATOM 1771 C CA . LEU A 1 214 ? 5.586 5.145 6.25 1 95 214 LEU A CA 1
ATOM 1772 C C . LEU A 1 214 ? 5.57 6.547 5.652 1 95 214 LEU A C 1
ATOM 1774 O O . LEU A 1 214 ? 4.852 7.426 6.133 1 95 214 LEU A O 1
ATOM 1778 N N . ALA A 1 215 ? 6.41 6.742 4.633 1 96.25 215 ALA A N 1
ATOM 1779 C CA . ALA A 1 215 ? 6.422 8.039 3.959 1 96.25 215 ALA A CA 1
ATOM 1780 C C . ALA A 1 215 ? 5.043 8.375 3.396 1 96.25 215 ALA A C 1
ATOM 1782 O O . ALA A 1 215 ? 4.57 9.508 3.527 1 96.25 215 ALA A O 1
ATOM 1783 N N . GLU A 1 216 ? 4.418 7.387 2.773 1 94.31 216 GLU A N 1
ATOM 1784 C CA . GLU A 1 216 ? 3.072 7.613 2.25 1 94.31 216 GLU A CA 1
ATOM 1785 C C . GLU A 1 216 ? 2.102 7.984 3.367 1 94.31 216 GLU A C 1
ATOM 1787 O O . GLU A 1 216 ? 1.216 8.82 3.174 1 94.31 216 GLU A O 1
ATOM 1792 N N . SER A 1 217 ? 2.205 7.312 4.441 1 91.5 217 SER A N 1
ATOM 1793 C CA . SER A 1 217 ? 1.32 7.562 5.57 1 91.5 217 SER A CA 1
ATOM 1794 C C . SER A 1 217 ? 1.451 9 6.066 1 91.5 217 SER A C 1
ATOM 1796 O O . SER A 1 217 ? 0.45 9.648 6.375 1 91.5 217 SER A O 1
ATOM 1798 N N . ILE A 1 218 ? 2.658 9.453 6.168 1 93.25 218 ILE A N 1
ATOM 1799 C CA . ILE A 1 218 ? 2.912 10.812 6.648 1 93.25 218 ILE A CA 1
ATOM 1800 C C . ILE A 1 218 ? 2.373 11.82 5.637 1 93.25 218 ILE A C 1
ATOM 1802 O O . ILE A 1 218 ? 1.698 12.781 6.012 1 93.25 218 ILE A O 1
ATOM 1806 N N . ILE A 1 219 ? 2.699 11.586 4.363 1 94.5 219 ILE A N 1
ATOM 1807 C CA . ILE A 1 219 ? 2.281 12.5 3.305 1 94.5 219 ILE A CA 1
ATOM 1808 C C . ILE A 1 219 ? 0.757 12.586 3.268 1 94.5 219 ILE A C 1
ATOM 1810 O O . ILE A 1 219 ? 0.19 13.68 3.227 1 94.5 219 ILE A O 1
ATOM 1814 N N . SER A 1 220 ? 0.13 11.445 3.342 1 92 220 SER A N 1
ATOM 1815 C CA . SER A 1 220 ? -1.329 11.398 3.314 1 92 220 SER A CA 1
ATOM 1816 C C . SER A 1 220 ? -1.929 12.109 4.523 1 92 220 SER A C 1
ATOM 1818 O O . SER A 1 220 ? -2.934 12.812 4.402 1 92 220 SER A O 1
ATOM 1820 N N . ASP A 1 221 ? -1.344 11.938 5.613 1 90.94 221 ASP A N 1
ATOM 1821 C CA . ASP A 1 221 ? -1.843 12.562 6.836 1 90.94 221 ASP A CA 1
ATOM 1822 C C . ASP A 1 221 ? -1.737 14.078 6.758 1 90.94 221 ASP A C 1
ATOM 1824 O O . ASP A 1 221 ? -2.654 14.797 7.172 1 90.94 221 ASP A O 1
ATOM 1828 N N . ARG A 1 222 ? -0.617 14.531 6.305 1 91.88 222 ARG A N 1
ATOM 1829 C CA . ARG A 1 222 ? -0.419 15.977 6.207 1 91.88 222 ARG A CA 1
ATOM 1830 C C . ARG A 1 222 ? -1.389 16.594 5.203 1 91.88 222 ARG A C 1
ATOM 1832 O O . ARG A 1 222 ? -1.949 17.672 5.453 1 91.88 222 ARG A O 1
ATOM 1839 N N . LEU A 1 223 ? -1.559 15.938 4.102 1 92.19 223 LEU A N 1
ATOM 1840 C CA . LEU A 1 223 ? -2.504 16.453 3.115 1 92.19 223 LEU A CA 1
ATOM 1841 C C . LEU A 1 223 ? -3.922 16.453 3.676 1 92.19 223 LEU A C 1
ATOM 1843 O O . LEU A 1 223 ? -4.676 17.406 3.453 1 92.19 223 LEU A O 1
ATOM 1847 N N . SER A 1 224 ? -4.273 15.438 4.371 1 90.69 224 SER A N 1
ATOM 1848 C CA . SER A 1 224 ? -5.582 15.375 5.016 1 90.69 224 SER A CA 1
ATOM 1849 C C . SER A 1 224 ? -5.746 16.5 6.039 1 90.69 224 SER A C 1
ATOM 1851 O O . SER A 1 224 ? -6.828 17.078 6.168 1 90.69 224 SER A O 1
ATOM 1853 N N . MET A 1 225 ? -4.695 16.719 6.805 1 90.56 225 MET A N 1
ATOM 1854 C CA . MET A 1 225 ? -4.723 17.766 7.824 1 90.56 225 MET A CA 1
ATOM 1855 C C . MET A 1 225 ? -4.953 19.141 7.195 1 90.56 225 MET A C 1
ATOM 1857 O O . MET A 1 225 ? -5.699 19.953 7.738 1 90.56 225 MET A O 1
ATOM 1861 N N . VAL A 1 226 ? -4.297 19.359 6.109 1 91.06 226 VAL A N 1
ATOM 1862 C CA . VAL A 1 226 ? -4.469 20.625 5.406 1 91.06 226 VAL A CA 1
ATOM 1863 C C . VAL A 1 226 ? -5.938 20.828 5.043 1 91.06 226 VAL A C 1
ATOM 1865 O O . VAL A 1 226 ? -6.477 21.922 5.188 1 91.06 226 VAL A O 1
ATOM 1868 N N . LEU A 1 227 ? -6.516 19.812 4.613 1 89.81 227 LEU A N 1
ATOM 1869 C CA . LEU A 1 227 ? -7.93 19.875 4.266 1 89.81 227 LEU A CA 1
ATOM 1870 C C . LEU A 1 227 ? -8.781 20.109 5.508 1 89.81 227 LEU A C 1
ATOM 1872 O O . LEU A 1 227 ? -9.703 20.938 5.484 1 89.81 227 LEU A O 1
ATOM 1876 N N . TYR A 1 228 ? -8.5 19.469 6.57 1 88.88 228 TYR A N 1
ATOM 1877 C CA . TYR A 1 228 ? -9.219 19.656 7.828 1 88.88 228 TYR A CA 1
ATOM 1878 C C . TYR A 1 228 ? -9.117 21.109 8.305 1 88.88 228 TYR A C 1
ATOM 1880 O O . TYR A 1 228 ? -10.102 21.688 8.766 1 88.88 228 TYR A O 1
ATOM 1888 N N . LEU A 1 229 ? -7.922 21.609 8.195 1 87.62 229 LEU A N 1
ATOM 1889 C CA . LEU A 1 229 ? -7.684 22.984 8.656 1 87.62 229 LEU A CA 1
ATOM 1890 C C . LEU A 1 229 ? -8.5 23.969 7.836 1 87.62 229 LEU A C 1
ATOM 1892 O O . LEU A 1 229 ? -8.828 25.062 8.32 1 87.62 229 LEU A O 1
ATOM 1896 N N . ARG A 1 230 ? -8.812 23.516 6.691 1 84.94 230 ARG A N 1
ATOM 1897 C CA . ARG A 1 230 ? -9.609 24.375 5.816 1 84.94 230 ARG A CA 1
ATOM 1898 C C . ARG A 1 230 ? -11.094 24.047 5.941 1 84.94 230 ARG A C 1
ATOM 1900 O O . ARG A 1 230 ? -11.922 24.594 5.207 1 84.94 230 ARG A O 1
ATOM 1907 N N . GLY A 1 231 ? -11.414 23.094 6.809 1 84.69 231 GLY A N 1
ATOM 1908 C CA . GLY A 1 231 ? -12.805 22.781 7.094 1 84.69 231 GLY A CA 1
ATOM 1909 C C . GLY A 1 231 ? -13.359 21.688 6.211 1 84.69 231 GLY A C 1
ATOM 1910 O O . GLY A 1 231 ? -14.578 21.484 6.148 1 84.69 231 GLY A O 1
ATOM 1911 N N . GLU A 1 232 ? -12.531 21.047 5.488 1 84.25 232 GLU A N 1
ATOM 1912 C CA . GLU A 1 232 ? -12.953 19.969 4.605 1 84.25 232 GLU A CA 1
ATOM 1913 C C . GLU A 1 232 ? -12.508 18.609 5.141 1 84.25 232 GLU A C 1
ATOM 1915 O O . GLU A 1 232 ? -11.391 18.469 5.645 1 84.25 232 GLU A O 1
ATOM 1920 N N . LYS A 1 233 ? -13.516 17.719 5.188 1 80.12 233 LYS A N 1
ATOM 1921 C CA . LYS A 1 233 ? -13.172 16.344 5.527 1 80.12 233 LYS A CA 1
ATOM 1922 C C . LYS A 1 233 ? -12.953 15.508 4.27 1 80.12 233 LYS A C 1
ATOM 1924 O O . LYS A 1 233 ? -13.789 15.508 3.365 1 80.12 233 LYS A O 1
ATOM 1929 N N . ALA A 1 234 ? -11.773 15 4.184 1 67.62 234 ALA A N 1
ATOM 1930 C CA . ALA A 1 234 ? -11.555 14.164 3.01 1 67.62 234 ALA A CA 1
ATOM 1931 C C . ALA A 1 234 ? -12.414 12.906 3.064 1 67.62 234 ALA A C 1
ATOM 1933 O O . ALA A 1 234 ? -12.43 12.195 4.078 1 67.62 234 ALA A O 1
ATOM 1934 N N . LYS A 1 235 ? -13.242 12.742 2.094 1 63.19 235 LYS A N 1
ATOM 1935 C CA . LYS A 1 235 ? -14.094 11.555 1.999 1 63.19 235 LYS A CA 1
ATOM 1936 C C . LYS A 1 235 ? -13.258 10.312 1.7 1 63.19 235 LYS A C 1
ATOM 1938 O O . LYS A 1 235 ? -13.547 9.227 2.215 1 63.19 235 LYS A O 1
ATOM 1943 N N . SER A 1 236 ? -12.297 10.68 0.769 1 64.88 236 SER A N 1
ATOM 1944 C CA . SER A 1 236 ? -11.438 9.562 0.391 1 64.88 236 SER A CA 1
ATOM 1945 C C . SER A 1 236 ? -10.039 9.719 0.98 1 64.88 236 SER A C 1
ATOM 1947 O O . SER A 1 236 ? -9.516 10.828 1.065 1 64.88 236 SER A O 1
ATOM 1949 N N . LYS A 1 237 ? -9.539 8.562 1.276 1 70.44 237 LYS A N 1
ATOM 1950 C CA . LYS A 1 237 ? -8.266 8.594 1.984 1 70.44 237 LYS A CA 1
ATOM 1951 C C . LYS A 1 237 ? -7.129 8.102 1.092 1 70.44 237 LYS A C 1
ATOM 1953 O O . LYS A 1 237 ? -5.992 7.953 1.55 1 70.44 237 LYS A O 1
ATOM 1958 N N . THR A 1 238 ? -7.445 8.039 -0.23 1 81.44 238 THR A N 1
ATOM 1959 C CA . THR A 1 238 ? -6.344 7.594 -1.076 1 81.44 238 THR A CA 1
ATOM 1960 C C . THR A 1 238 ? -5.395 8.75 -1.382 1 81.44 238 THR A C 1
ATOM 1962 O O . THR A 1 238 ? -5.824 9.898 -1.477 1 81.44 238 THR A O 1
ATOM 1965 N N . LEU A 1 239 ? -4.211 8.398 -1.622 1 87.69 239 LEU A N 1
ATOM 1966 C CA . LEU A 1 239 ? -3.199 9.43 -1.844 1 87.69 239 LEU A CA 1
ATOM 1967 C C . LEU A 1 239 ? -3.504 10.227 -3.105 1 87.69 239 LEU A C 1
ATOM 1969 O O . LEU A 1 239 ? -3.318 11.445 -3.131 1 87.69 239 LEU A O 1
ATOM 1973 N N . ASN A 1 240 ? -3.953 9.523 -4.105 1 88.44 240 ASN A N 1
ATOM 1974 C CA . ASN A 1 240 ? -4.297 10.195 -5.352 1 88.44 240 ASN A CA 1
ATOM 1975 C C . ASN A 1 240 ? -5.367 11.258 -5.137 1 88.44 240 ASN A C 1
ATOM 1977 O O . ASN A 1 240 ? -5.234 12.391 -5.617 1 88.44 240 ASN A O 1
ATOM 1981 N N . LYS A 1 241 ? -6.398 10.953 -4.461 1 88.75 241 LYS A N 1
ATOM 1982 C CA . LYS A 1 241 ? -7.5 11.875 -4.207 1 88.75 241 LYS A CA 1
ATOM 1983 C C . LYS A 1 241 ? -7.059 13.023 -3.301 1 88.75 241 LYS A C 1
ATOM 1985 O O . LYS A 1 241 ? -7.496 14.164 -3.475 1 88.75 241 LYS A O 1
ATOM 1990 N N . LEU A 1 242 ? -6.246 12.734 -2.355 1 90.31 242 LEU A N 1
ATOM 1991 C CA . LEU A 1 242 ? -5.754 13.758 -1.442 1 90.31 242 LEU A CA 1
ATOM 1992 C C . LEU A 1 242 ? -4.91 14.789 -2.188 1 90.31 242 LEU A C 1
ATOM 1994 O O . LEU A 1 242 ? -4.988 15.984 -1.904 1 90.31 242 LEU A O 1
ATOM 1998 N N . VAL A 1 243 ? -4.117 14.289 -3.109 1 91.56 243 VAL A N 1
ATOM 1999 C CA . VAL A 1 243 ? -3.293 15.188 -3.91 1 91.56 243 VAL A CA 1
ATOM 2000 C C . VAL A 1 243 ? -4.188 16.094 -4.762 1 91.56 243 VAL A C 1
ATOM 2002 O O . VAL A 1 243 ? -3.951 17.297 -4.852 1 91.56 243 VAL A O 1
ATOM 2005 N N . GLU A 1 244 ? -5.18 15.531 -5.285 1 90.44 244 GLU A N 1
ATOM 2006 C CA . GLU A 1 244 ? -6.121 16.281 -6.105 1 90.44 244 GLU A CA 1
ATOM 2007 C C . GLU A 1 244 ? -6.828 17.359 -5.289 1 90.44 244 GLU A C 1
ATOM 2009 O O . GLU A 1 244 ? -6.93 18.516 -5.723 1 90.44 244 GLU A O 1
ATOM 2014 N N . LEU A 1 245 ? -7.289 16.984 -4.156 1 88.81 245 LEU A N 1
ATOM 2015 C CA . LEU A 1 245 ? -8.047 17.891 -3.303 1 88.81 245 LEU A CA 1
ATOM 2016 C C . LEU A 1 245 ? -7.148 18.984 -2.748 1 88.81 245 LEU A C 1
ATOM 2018 O O . LEU A 1 245 ? -7.605 20.109 -2.527 1 88.81 245 LEU A O 1
ATOM 2022 N N . SER A 1 246 ? -5.906 18.656 -2.574 1 90.12 246 SER A N 1
ATOM 2023 C CA . SER A 1 246 ? -4.988 19.625 -1.969 1 90.12 246 SER A CA 1
ATOM 2024 C C . SER A 1 246 ? -4.277 20.453 -3.031 1 90.12 246 SER A C 1
ATOM 2026 O O . SER A 1 246 ? -3.477 21.328 -2.707 1 90.12 246 SER A O 1
ATOM 2028 N N . SER A 1 247 ? -4.535 20.188 -4.254 1 88 247 SER A N 1
ATOM 2029 C CA . SER A 1 247 ? -3.801 20.812 -5.352 1 88 247 SER A CA 1
ATOM 2030 C C . SER A 1 247 ? -4.039 22.328 -5.383 1 88 247 SER A C 1
ATOM 2032 O O . SER A 1 247 ? -3.201 23.078 -5.875 1 88 247 SER A O 1
ATOM 2034 N N . THR A 1 248 ? -5.125 22.719 -4.832 1 86.06 248 THR A N 1
ATOM 2035 C CA . THR A 1 248 ? -5.438 24.141 -4.828 1 86.06 248 THR A CA 1
ATOM 2036 C C . THR A 1 248 ? -4.652 24.859 -3.736 1 86.06 248 THR A C 1
ATOM 2038 O O . THR A 1 248 ? -4.492 26.078 -3.785 1 86.06 248 THR A O 1
ATOM 2041 N N . ILE A 1 249 ? -4.195 24.172 -2.838 1 88.88 249 ILE A N 1
ATOM 2042 C CA . ILE A 1 249 ? -3.529 24.75 -1.681 1 88.88 249 ILE A CA 1
ATOM 2043 C C . ILE A 1 249 ? -2.02 24.562 -1.805 1 88.88 249 ILE A C 1
ATOM 2045 O O . ILE A 1 249 ? -1.246 25.469 -1.492 1 88.88 249 ILE A O 1
ATOM 2049 N N . LEU A 1 250 ? -1.63 23.422 -2.324 1 92.25 250 LEU A N 1
ATOM 2050 C CA . LEU A 1 250 ? -0.221 23.078 -2.475 1 92.25 250 LEU A CA 1
ATOM 2051 C C . LEU A 1 250 ? 0.41 23.844 -3.629 1 92.25 250 LEU A C 1
ATOM 2053 O O . LEU A 1 250 ? -0.216 24.031 -4.676 1 92.25 250 LEU A O 1
ATOM 2057 N N . PRO A 1 251 ? 1.644 24.234 -3.389 1 92.88 251 PRO A N 1
ATOM 2058 C CA . PRO A 1 251 ? 2.375 24.734 -4.559 1 92.88 251 PRO A CA 1
ATOM 2059 C C . PRO A 1 251 ? 2.436 23.703 -5.691 1 92.88 251 PRO A C 1
ATOM 2061 O O . PRO A 1 251 ? 2.59 22.516 -5.438 1 92.88 251 PRO A O 1
ATOM 2064 N N . ASP A 1 252 ? 2.383 24.172 -6.863 1 91.38 252 ASP A N 1
ATOM 2065 C CA . ASP A 1 252 ? 2.373 23.297 -8.039 1 91.38 252 ASP A CA 1
ATOM 2066 C C . ASP A 1 252 ? 3.586 22.375 -8.047 1 91.38 252 ASP A C 1
ATOM 2068 O O . ASP A 1 252 ? 3.471 21.188 -8.391 1 91.38 252 ASP A O 1
ATOM 2072 N N . THR A 1 253 ? 4.684 22.891 -7.672 1 94.06 253 THR A N 1
ATOM 2073 C CA . THR A 1 253 ? 5.918 22.125 -7.68 1 94.06 253 THR A CA 1
ATOM 2074 C C . THR A 1 253 ? 5.828 20.953 -6.699 1 94.06 253 THR A C 1
ATOM 2076 O O . THR A 1 253 ? 6.223 19.828 -7.023 1 94.06 253 THR A O 1
ATOM 2079 N N . LEU A 1 254 ? 5.316 21.234 -5.582 1 95.75 254 LEU A N 1
ATOM 2080 C CA . LEU A 1 254 ? 5.211 20.188 -4.559 1 95.75 254 LEU A CA 1
ATOM 2081 C C . LEU A 1 254 ? 4.137 19.172 -4.926 1 95.75 254 LEU A C 1
ATOM 2083 O O . LEU A 1 254 ? 4.316 17.969 -4.719 1 95.75 254 LEU A O 1
ATOM 2087 N N . SER A 1 255 ? 3.059 19.641 -5.445 1 94.94 255 SER A N 1
ATOM 2088 C CA . SER A 1 255 ? 1.984 18.75 -5.887 1 94.94 255 SER A CA 1
ATOM 2089 C C . SER A 1 255 ? 2.469 17.781 -6.961 1 94.94 255 SER A C 1
ATOM 2091 O O . SER A 1 255 ? 2.166 16.594 -6.914 1 94.94 255 SER A O 1
ATOM 2093 N N . LYS A 1 256 ? 3.18 18.297 -7.875 1 95.12 256 LYS A N 1
ATOM 2094 C CA . LYS A 1 256 ? 3.719 17.469 -8.953 1 95.12 256 LYS A CA 1
ATOM 2095 C C . LYS A 1 256 ? 4.711 16.438 -8.422 1 95.12 256 LYS A C 1
ATOM 2097 O O . LYS A 1 256 ? 4.699 15.281 -8.844 1 95.12 256 LYS A O 1
ATOM 2102 N N . ARG A 1 257 ? 5.508 16.859 -7.57 1 96.88 257 ARG A N 1
ATOM 2103 C CA . ARG A 1 257 ? 6.5 15.969 -6.988 1 96.88 257 ARG A CA 1
ATOM 2104 C C . ARG A 1 257 ? 5.828 14.836 -6.207 1 96.88 257 ARG A C 1
ATOM 2106 O O . ARG A 1 257 ? 6.277 13.688 -6.254 1 96.88 257 ARG A O 1
ATOM 2113 N N . ILE A 1 258 ? 4.812 15.18 -5.469 1 97.25 258 ILE A N 1
ATOM 2114 C CA . ILE A 1 258 ? 4.082 14.164 -4.715 1 97.25 258 ILE A CA 1
ATOM 2115 C C . ILE A 1 258 ? 3.43 13.172 -5.676 1 97.25 258 ILE A C 1
ATOM 2117 O O . ILE A 1 258 ? 3.467 11.961 -5.449 1 97.25 258 ILE A O 1
ATOM 2121 N N . ASP A 1 259 ? 2.891 13.648 -6.676 1 95.56 259 ASP A N 1
ATOM 2122 C CA . ASP A 1 259 ? 2.236 12.781 -7.656 1 95.56 259 ASP A CA 1
ATOM 2123 C C . ASP A 1 259 ? 3.248 11.883 -8.359 1 95.56 259 ASP A C 1
ATOM 2125 O O . ASP A 1 259 ? 2.971 10.703 -8.609 1 95.56 259 ASP A O 1
ATOM 2129 N N . GLU A 1 260 ? 4.312 12.414 -8.766 1 96.44 260 GLU A N 1
ATOM 2130 C CA . GLU A 1 260 ? 5.375 11.617 -9.367 1 96.44 260 GLU A CA 1
ATOM 2131 C C . GLU A 1 260 ? 5.855 10.523 -8.414 1 96.44 260 GLU A C 1
ATOM 2133 O O . GLU A 1 260 ? 6.062 9.383 -8.828 1 96.44 260 GLU A O 1
ATOM 2138 N N . TRP A 1 261 ? 6.043 10.891 -7.203 1 97.56 261 TRP A N 1
ATOM 2139 C CA . TRP A 1 261 ? 6.484 9.914 -6.211 1 97.56 261 TRP A CA 1
ATOM 2140 C C . TRP A 1 261 ? 5.418 8.844 -5.988 1 97.56 261 TRP A C 1
ATOM 2142 O O . TRP A 1 261 ? 5.742 7.672 -5.77 1 97.56 261 TRP A O 1
ATOM 2152 N N . ARG A 1 262 ? 4.184 9.273 -5.969 1 94.62 262 ARG A N 1
ATOM 2153 C CA . ARG A 1 262 ? 3.078 8.328 -5.863 1 94.62 262 ARG A CA 1
ATOM 2154 C C . ARG A 1 262 ? 3.178 7.246 -6.934 1 94.62 262 ARG A C 1
ATOM 2156 O O . ARG A 1 262 ? 2.953 6.066 -6.652 1 94.62 262 ARG A O 1
ATOM 2163 N N . GLN A 1 263 ? 3.527 7.609 -8.086 1 92.81 263 GLN A N 1
ATOM 2164 C CA . GLN A 1 263 ? 3.67 6.656 -9.188 1 92.81 263 GLN A CA 1
ATOM 2165 C C . GLN A 1 263 ? 4.84 5.707 -8.938 1 92.81 263 GLN A C 1
ATOM 2167 O O . GLN A 1 263 ? 4.738 4.508 -9.203 1 92.81 263 GLN A O 1
ATOM 2172 N N . LEU A 1 264 ? 5.91 6.254 -8.508 1 93.38 264 LEU A N 1
ATOM 2173 C CA . LEU A 1 264 ? 7.07 5.438 -8.172 1 93.38 264 LEU A CA 1
ATOM 2174 C C . LEU A 1 264 ? 6.738 4.449 -7.062 1 93.38 264 LEU A C 1
ATOM 2176 O O . LEU A 1 264 ? 7.117 3.275 -7.137 1 93.38 264 LEU A O 1
ATOM 2180 N N . ARG A 1 265 ? 6.121 4.988 -6.051 1 92.69 265 ARG A N 1
ATOM 2181 C CA . ARG A 1 265 ? 5.711 4.145 -4.93 1 92.69 265 ARG A CA 1
ATOM 2182 C C . ARG A 1 265 ? 4.805 3.012 -5.398 1 92.69 265 ARG A C 1
ATOM 2184 O O . ARG A 1 265 ? 4.965 1.866 -4.973 1 92.69 265 ARG A O 1
ATOM 2191 N N . ASN A 1 266 ? 3.863 3.334 -6.266 1 86.19 266 ASN A N 1
ATOM 2192 C CA . ASN A 1 266 ? 2.965 2.322 -6.809 1 86.19 266 ASN A CA 1
ATOM 2193 C C . ASN A 1 266 ? 3.734 1.208 -7.512 1 86.19 266 ASN A C 1
ATOM 2195 O O . ASN A 1 266 ? 3.385 0.033 -7.391 1 86.19 266 ASN A O 1
ATOM 2199 N N . PHE A 1 267 ? 4.672 1.603 -8.172 1 85 267 PHE A N 1
ATOM 2200 C CA . PHE A 1 267 ? 5.512 0.636 -8.867 1 85 267 PHE A CA 1
ATOM 2201 C C . PHE A 1 267 ? 6.27 -0.241 -7.879 1 85 267 PHE A C 1
ATOM 2203 O O . PHE A 1 267 ? 6.309 -1.464 -8.031 1 85 267 PHE A O 1
ATOM 2210 N N . ALA A 1 268 ? 6.82 0.312 -6.902 1 86.5 268 ALA A N 1
ATOM 2211 C CA . ALA A 1 268 ? 7.641 -0.403 -5.93 1 86.5 268 ALA A CA 1
ATOM 2212 C C . ALA A 1 268 ? 6.797 -1.37 -5.105 1 86.5 268 ALA A C 1
ATOM 2214 O O . ALA A 1 268 ? 7.219 -2.496 -4.836 1 86.5 268 ALA A O 1
ATOM 2215 N N . VAL A 1 269 ? 5.684 -0.938 -4.73 1 82.88 269 VAL A N 1
ATOM 2216 C CA . VAL A 1 269 ? 4.855 -1.71 -3.809 1 82.88 269 VAL A CA 1
ATOM 2217 C C . VAL A 1 269 ? 4.109 -2.801 -4.574 1 82.88 269 VAL A C 1
ATOM 2219 O O . VAL A 1 269 ? 3.908 -3.902 -4.059 1 82.88 269 VAL A O 1
ATOM 2222 N N . HIS A 1 270 ? 3.803 -2.588 -5.777 1 75.5 270 HIS A N 1
ATOM 2223 C CA . HIS A 1 270 ? 2.91 -3.512 -6.469 1 75.5 270 HIS A CA 1
ATOM 2224 C C . HIS A 1 270 ? 3.662 -4.332 -7.512 1 75.5 270 HIS A C 1
ATOM 2226 O O . HIS A 1 270 ? 3.18 -5.379 -7.949 1 75.5 270 HIS A O 1
ATOM 2232 N N . ASN A 1 271 ? 4.77 -3.965 -7.941 1 65.94 271 ASN A N 1
ATOM 2233 C CA . ASN A 1 271 ? 5.344 -4.613 -9.109 1 65.94 271 ASN A CA 1
ATOM 2234 C C . ASN A 1 271 ? 6.508 -5.523 -8.734 1 65.94 271 ASN A C 1
ATOM 2236 O O . ASN A 1 271 ? 7.223 -6.02 -9.609 1 65.94 271 ASN A O 1
ATOM 2240 N N . LEU A 1 272 ? 6.738 -5.609 -7.512 1 61.59 272 LEU A N 1
ATOM 2241 C CA . LEU A 1 272 ? 7.836 -6.523 -7.219 1 61.59 272 LEU A CA 1
ATOM 2242 C C . LEU A 1 272 ? 7.555 -7.91 -7.789 1 61.59 272 LEU A C 1
ATOM 2244 O O . LEU A 1 272 ? 8.352 -8.438 -8.57 1 61.59 272 LEU A O 1
ATOM 2248 N N . VAL A 1 273 ? 6.43 -8.375 -7.344 1 60.62 273 VAL A N 1
ATOM 2249 C CA . VAL A 1 273 ? 6.191 -9.758 -7.742 1 60.62 273 VAL A CA 1
ATOM 2250 C C . VAL A 1 273 ? 5.066 -9.812 -8.773 1 60.62 273 VAL A C 1
ATOM 2252 O O . VAL A 1 273 ? 5.082 -10.656 -9.672 1 60.62 273 VAL A O 1
ATOM 2255 N N . ARG A 1 274 ? 4.352 -8.742 -8.68 1 61.59 274 ARG A N 1
ATOM 2256 C CA . ARG A 1 274 ? 3.148 -8.781 -9.5 1 61.59 274 ARG A CA 1
ATOM 2257 C C . ARG A 1 274 ? 3.465 -8.43 -10.953 1 61.59 274 ARG A C 1
ATOM 2259 O O . ARG A 1 274 ? 3.713 -7.266 -11.273 1 61.59 274 ARG A O 1
ATOM 2266 N N . SER A 1 275 ? 3.834 -9.352 -11.656 1 63.84 275 SER A N 1
ATOM 2267 C CA . SER A 1 275 ? 4.031 -9.141 -13.086 1 63.84 275 SER A CA 1
ATOM 2268 C C . SER A 1 275 ? 3.385 -10.25 -13.906 1 63.84 275 SER A C 1
ATOM 2270 O O . SER A 1 275 ? 3.146 -11.352 -13.391 1 63.84 275 SER A O 1
ATOM 2272 N N . SER A 1 276 ? 2.967 -9.758 -15.031 1 72.19 276 SER A N 1
ATOM 2273 C CA . SER A 1 276 ? 2.461 -10.773 -15.953 1 72.19 276 SER A CA 1
ATOM 2274 C C . SER A 1 276 ? 3.492 -11.875 -16.188 1 72.19 276 SER A C 1
ATOM 2276 O O . SER A 1 276 ? 4.68 -11.594 -16.359 1 72.19 276 SER A O 1
ATOM 2278 N N . PRO A 1 277 ? 3.047 -13.117 -15.984 1 73.12 277 PRO A N 1
ATOM 2279 C CA . PRO A 1 277 ? 3.998 -14.203 -16.234 1 73.12 277 PRO A CA 1
ATOM 2280 C C . PRO A 1 277 ? 4.559 -14.18 -17.656 1 73.12 277 PRO A C 1
ATOM 2282 O O . PRO A 1 277 ? 5.574 -14.828 -17.938 1 73.12 277 PRO A O 1
ATOM 2285 N N . ILE A 1 278 ? 3.883 -13.438 -18.469 1 72.19 278 ILE A N 1
ATOM 2286 C CA . ILE A 1 278 ? 4.301 -13.43 -19.859 1 72.19 278 ILE A CA 1
ATOM 2287 C C . ILE A 1 278 ? 5.258 -12.266 -20.109 1 72.19 278 ILE A C 1
ATOM 2289 O O . ILE A 1 278 ? 5.941 -12.219 -21.125 1 72.19 278 ILE A O 1
ATOM 2293 N N . ASP A 1 279 ? 5.27 -11.398 -19.109 1 73.81 279 ASP A N 1
ATOM 2294 C CA . ASP A 1 279 ? 6.148 -10.242 -19.234 1 73.81 279 ASP A CA 1
ATOM 2295 C C . ASP A 1 279 ? 7.488 -10.492 -18.547 1 73.81 279 ASP A C 1
ATOM 2297 O O . ASP A 1 279 ? 7.617 -11.43 -17.75 1 73.81 279 ASP A O 1
ATOM 2301 N N . LYS A 1 280 ? 8.383 -9.664 -19.016 1 72.06 280 LYS A N 1
ATOM 2302 C CA . LYS A 1 280 ? 9.688 -9.734 -18.375 1 72.06 280 LYS A CA 1
ATOM 2303 C C . LYS A 1 280 ? 9.586 -9.383 -16.891 1 72.06 280 LYS A C 1
ATOM 2305 O O . LYS A 1 280 ? 8.891 -8.43 -16.516 1 72.06 280 LYS A O 1
ATOM 2310 N N . GLN A 1 281 ? 10.258 -10.289 -16.141 1 78.5 281 GLN A N 1
ATOM 2311 C CA . GLN A 1 281 ? 10.25 -10.086 -14.695 1 78.5 281 GLN A CA 1
ATOM 2312 C C . GLN A 1 281 ? 11.359 -9.125 -14.266 1 78.5 281 GLN A C 1
ATOM 2314 O O . GLN A 1 281 ? 12.398 -9.039 -14.922 1 78.5 281 GLN A O 1
ATOM 2319 N N . ILE A 1 282 ? 11.078 -8.352 -13.305 1 78.12 282 ILE A N 1
ATOM 2320 C CA . ILE A 1 282 ? 12.102 -7.496 -12.719 1 78.12 282 ILE A CA 1
ATOM 2321 C C . ILE A 1 282 ? 13.008 -8.32 -11.812 1 78.12 282 ILE A C 1
ATOM 2323 O O . ILE A 1 282 ? 12.539 -9.227 -11.109 1 78.12 282 ILE A O 1
ATOM 2327 N N . SER A 1 283 ? 14.312 -8.109 -11.906 1 83.12 283 SER A N 1
ATOM 2328 C CA . SER A 1 283 ? 15.242 -8.82 -11.031 1 83.12 283 SER A CA 1
ATOM 2329 C C . SER A 1 283 ? 15.211 -8.258 -9.617 1 83.12 283 SER A C 1
ATOM 2331 O O . SER A 1 283 ? 14.859 -7.094 -9.414 1 83.12 283 SER A O 1
ATOM 2333 N N . PRO A 1 284 ? 15.555 -9.102 -8.672 1 84 284 PRO A N 1
ATOM 2334 C CA . PRO A 1 284 ? 15.625 -8.625 -7.293 1 84 284 PRO A CA 1
ATOM 2335 C C . PRO A 1 284 ? 16.547 -7.406 -7.137 1 84 284 PRO A C 1
ATOM 2337 O O . PRO A 1 284 ? 16.234 -6.488 -6.375 1 84 284 PRO A O 1
ATOM 2340 N N . SER A 1 285 ? 17.641 -7.426 -7.836 1 86.81 285 SER A N 1
ATOM 2341 C CA . SER A 1 285 ? 18.578 -6.316 -7.754 1 86.81 285 SER A CA 1
ATOM 2342 C C . SER A 1 285 ? 17.969 -5.031 -8.297 1 86.81 285 SER A C 1
ATOM 2344 O O . SER A 1 285 ? 18.109 -3.963 -7.699 1 86.81 285 SER A O 1
ATOM 2346 N N . GLU A 1 286 ? 17.312 -5.184 -9.43 1 85.88 286 GLU A N 1
ATOM 2347 C CA . GLU A 1 286 ? 16.641 -4.035 -10.023 1 85.88 286 GLU A CA 1
ATOM 2348 C C . GLU A 1 286 ? 15.531 -3.51 -9.117 1 85.88 286 GLU A C 1
ATOM 2350 O O . GLU A 1 286 ? 15.359 -2.297 -8.969 1 85.88 286 GLU A O 1
ATOM 2355 N N . PHE A 1 287 ? 14.844 -4.352 -8.57 1 85.75 287 PHE A N 1
ATOM 2356 C CA . PHE A 1 287 ? 13.789 -3.982 -7.641 1 85.75 287 PHE A CA 1
ATOM 2357 C C . PHE A 1 287 ? 14.359 -3.217 -6.453 1 85.75 287 PHE A C 1
ATOM 2359 O O . PHE A 1 287 ? 13.812 -2.191 -6.047 1 85.75 287 PHE A O 1
ATOM 2366 N N . ASN A 1 288 ? 15.414 -3.734 -5.902 1 89.38 288 ASN A N 1
ATOM 2367 C CA . ASN A 1 288 ? 16.016 -3.127 -4.715 1 89.38 288 ASN A CA 1
ATOM 2368 C C . ASN A 1 288 ? 16.5 -1.707 -4.996 1 89.38 288 ASN A C 1
ATOM 2370 O O . ASN A 1 288 ? 16.375 -0.827 -4.141 1 89.38 288 ASN A O 1
ATOM 2374 N N . VAL A 1 289 ? 17 -1.566 -6.145 1 92.62 289 VAL A N 1
ATOM 2375 C CA . VAL A 1 289 ? 17.484 -0.242 -6.516 1 92.62 289 VAL A CA 1
ATOM 2376 C C . VAL A 1 289 ? 16.297 0.727 -6.625 1 92.62 289 VAL A C 1
ATOM 2378 O O . VAL A 1 289 ? 16.359 1.838 -6.094 1 92.62 289 VAL A O 1
ATOM 2381 N N . LYS A 1 290 ? 15.281 0.283 -7.297 1 91.56 290 LYS A N 1
ATOM 2382 C CA . LYS A 1 290 ? 14.102 1.125 -7.469 1 91.56 290 LYS A CA 1
ATOM 2383 C C . LYS A 1 290 ? 13.438 1.416 -6.125 1 91.56 290 LYS A C 1
ATOM 2385 O O . LYS A 1 290 ? 12.992 2.537 -5.879 1 91.56 290 LYS A O 1
ATOM 2390 N N . ALA A 1 291 ? 13.344 0.4 -5.324 1 94.12 291 ALA A N 1
ATOM 2391 C CA . ALA A 1 291 ? 12.758 0.563 -3.996 1 94.12 291 ALA A CA 1
ATOM 2392 C C . ALA A 1 291 ? 13.57 1.537 -3.152 1 94.12 291 ALA A C 1
ATOM 2394 O O . ALA A 1 291 ? 13.008 2.381 -2.449 1 94.12 291 ALA A O 1
ATOM 2395 N N . LYS A 1 292 ? 14.883 1.408 -3.25 1 96.5 292 LYS A N 1
ATOM 2396 C CA . LYS A 1 292 ? 15.773 2.309 -2.521 1 96.5 292 LYS A CA 1
ATOM 2397 C C . LYS A 1 292 ? 15.57 3.756 -2.963 1 96.5 292 LYS A C 1
ATOM 2399 O O . LYS A 1 292 ? 15.398 4.645 -2.129 1 96.5 292 LYS A O 1
ATOM 2404 N N . ASP A 1 293 ? 15.586 3.914 -4.211 1 97 293 ASP A N 1
ATOM 2405 C CA . ASP A 1 293 ? 15.43 5.258 -4.758 1 97 293 ASP A CA 1
ATOM 2406 C C . ASP A 1 293 ? 14.086 5.859 -4.344 1 97 293 ASP A C 1
ATOM 2408 O O . ASP A 1 293 ? 14.008 7.047 -4.012 1 97 293 ASP A O 1
ATOM 2412 N N . THR A 1 294 ? 13.07 5.09 -4.422 1 97.5 294 THR A N 1
ATOM 2413 C CA . THR A 1 294 ? 11.742 5.547 -4.035 1 97.5 294 THR A CA 1
ATOM 2414 C C . THR A 1 294 ? 11.703 5.895 -2.549 1 97.5 294 THR A C 1
ATOM 2416 O O . THR A 1 294 ? 11.086 6.891 -2.156 1 97.5 294 THR A O 1
ATOM 2419 N N . ALA A 1 295 ? 12.344 5.066 -1.74 1 98.06 295 ALA A N 1
ATOM 2420 C CA . ALA A 1 295 ? 12.383 5.293 -0.298 1 98.06 295 ALA A CA 1
ATOM 2421 C C . ALA A 1 295 ? 13.133 6.582 0.035 1 98.06 295 ALA A C 1
ATOM 2423 O O . ALA A 1 295 ? 12.664 7.391 0.84 1 98.06 295 ALA A O 1
ATOM 2424 N N . VAL A 1 296 ? 14.258 6.773 -0.583 1 98.25 296 VAL A N 1
ATOM 2425 C CA . VAL A 1 296 ? 15.094 7.938 -0.317 1 98.25 296 VAL A CA 1
ATOM 2426 C C . VAL A 1 296 ? 14.383 9.203 -0.788 1 98.25 296 VAL A C 1
ATOM 2428 O O . VAL A 1 296 ? 14.367 10.211 -0.08 1 98.25 296 VAL A O 1
ATOM 2431 N N . SER A 1 297 ? 13.82 9.117 -1.963 1 98 297 SER A N 1
ATOM 2432 C CA . SER A 1 297 ? 13.078 10.273 -2.469 1 98 297 SER A CA 1
ATOM 2433 C C . SER A 1 297 ? 11.836 10.547 -1.626 1 98 297 SER A C 1
ATOM 2435 O O . SER A 1 297 ? 11.43 11.703 -1.474 1 98 297 SER A O 1
ATOM 2437 N N . GLY A 1 298 ? 11.203 9.477 -1.152 1 98.12 298 GLY A N 1
ATOM 2438 C CA . GLY A 1 298 ? 10.07 9.641 -0.259 1 98.12 298 GLY A CA 1
ATOM 2439 C C . GLY A 1 298 ? 10.43 10.359 1.03 1 98.12 298 GLY A C 1
ATOM 2440 O O . GLY A 1 298 ? 9.688 11.227 1.487 1 98.12 298 GLY A O 1
ATOM 2441 N N . LYS A 1 299 ? 11.547 10.016 1.587 1 98 299 LYS A N 1
ATOM 2442 C CA . LYS A 1 299 ? 12.031 10.672 2.801 1 98 299 LYS A CA 1
ATOM 2443 C C . LYS A 1 299 ? 12.25 12.164 2.566 1 98 299 LYS A C 1
ATOM 2445 O O . LYS A 1 299 ? 11.867 12.992 3.396 1 98 299 LYS A O 1
ATOM 2450 N N . LYS A 1 300 ? 12.883 12.453 1.479 1 97.88 300 LYS A N 1
ATOM 2451 C CA . LYS A 1 300 ? 13.109 13.852 1.123 1 97.88 300 LYS A CA 1
ATOM 2452 C C . LYS A 1 300 ? 11.789 14.594 0.931 1 97.88 300 LYS A C 1
ATOM 2454 O O . LYS A 1 300 ? 11.641 15.734 1.377 1 97.88 300 LYS A O 1
ATOM 2459 N N . LEU A 1 301 ? 10.891 13.961 0.277 1 97.88 301 LEU A N 1
ATOM 2460 C CA . LEU A 1 301 ? 9.586 14.555 0.021 1 97.88 301 LEU A CA 1
ATOM 2461 C C . LEU A 1 301 ? 8.844 14.836 1.327 1 97.88 301 LEU A C 1
ATOM 2463 O O . LEU A 1 301 ? 8.195 15.875 1.467 1 97.88 301 LEU A O 1
ATOM 2467 N N . VAL A 1 302 ? 8.906 13.914 2.246 1 97.31 302 VAL A N 1
ATOM 2468 C CA . VAL A 1 302 ? 8.297 14.086 3.561 1 97.31 302 VAL A CA 1
ATOM 2469 C C . VAL A 1 302 ? 8.875 15.32 4.242 1 97.31 302 VAL A C 1
ATOM 2471 O O . VAL A 1 302 ? 8.133 16.141 4.797 1 97.31 302 VAL A O 1
ATOM 2474 N N . SER A 1 303 ? 10.156 15.445 4.172 1 96.69 303 SER A N 1
ATOM 2475 C CA . SER A 1 303 ? 10.828 16.594 4.766 1 96.69 303 SER A CA 1
ATOM 2476 C C . SER A 1 303 ? 10.367 17.891 4.129 1 96.69 303 SER A C 1
ATOM 2478 O O . SER A 1 303 ? 10.078 18.875 4.828 1 96.69 303 SER A O 1
ATOM 2480 N N . ASP A 1 304 ? 10.336 17.891 2.848 1 96.62 304 ASP A N 1
ATOM 2481 C CA . ASP A 1 304 ? 9.906 19.094 2.125 1 96.62 304 ASP A CA 1
ATOM 2482 C C . ASP A 1 304 ? 8.461 19.438 2.449 1 96.62 304 ASP A C 1
ATOM 2484 O O . ASP A 1 304 ? 8.109 20.609 2.59 1 96.62 304 ASP A O 1
ATOM 2488 N N . LEU A 1 305 ? 7.648 18.469 2.521 1 96.38 305 LEU A N 1
ATOM 2489 C CA . LEU A 1 305 ? 6.238 18.672 2.83 1 96.38 305 LEU A CA 1
ATOM 2490 C C . LEU A 1 305 ? 6.07 19.234 4.238 1 96.38 305 LEU A C 1
ATOM 2492 O O . LEU A 1 305 ? 5.219 20.094 4.469 1 96.38 305 LEU A O 1
ATOM 2496 N N . GLU A 1 306 ? 6.863 18.719 5.148 1 93.75 306 GLU A N 1
ATOM 2497 C CA . GLU A 1 306 ? 6.801 19.188 6.527 1 93.75 306 GLU A CA 1
ATOM 2498 C C . GLU A 1 306 ? 7.184 20.672 6.613 1 93.75 306 GLU A C 1
ATOM 2500 O O . GLU A 1 306 ? 6.578 21.422 7.371 1 93.75 306 GLU A O 1
ATOM 2505 N N . VAL A 1 307 ? 8.203 21.031 5.898 1 92.62 307 VAL A N 1
ATOM 2506 C CA . VAL A 1 307 ? 8.617 22.422 5.859 1 92.62 307 VAL A CA 1
ATOM 2507 C C . VAL A 1 307 ? 7.496 23.297 5.301 1 92.62 307 VAL A C 1
ATOM 2509 O O . VAL A 1 307 ? 7.16 24.328 5.871 1 92.62 307 VAL A O 1
ATOM 2512 N N . TRP A 1 308 ? 6.945 22.875 4.234 1 94.06 308 TRP A N 1
ATOM 2513 C CA . TRP A 1 308 ? 5.832 23.609 3.645 1 94.06 308 TRP A CA 1
ATOM 2514 C C . TRP A 1 308 ? 4.66 23.688 4.617 1 94.06 308 TRP A C 1
ATOM 2516 O O . TRP A 1 308 ? 4.027 24.734 4.746 1 94.06 308 TRP A O 1
ATOM 2526 N N . PHE A 1 309 ? 4.309 22.609 5.215 1 93.06 309 PHE A N 1
ATOM 2527 C CA . PHE A 1 309 ? 3.176 22.547 6.133 1 93.06 309 PHE A CA 1
ATOM 2528 C C . PHE A 1 309 ? 3.352 23.531 7.281 1 93.06 309 PHE A C 1
ATOM 2530 O O . PHE A 1 309 ? 2.4 24.203 7.676 1 93.06 309 PHE A O 1
ATOM 2537 N N . ASP A 1 310 ? 4.559 23.562 7.766 1 87.31 310 ASP A N 1
ATOM 2538 C CA . ASP A 1 310 ? 4.863 24.5 8.844 1 87.31 310 ASP A CA 1
ATOM 2539 C C . ASP A 1 310 ? 4.641 25.938 8.398 1 87.31 310 ASP A C 1
ATOM 2541 O O . ASP A 1 310 ? 4.074 26.75 9.141 1 87.31 310 ASP A O 1
ATOM 2545 N N . ASP A 1 311 ? 5.059 26.219 7.246 1 84.25 311 ASP A N 1
ATOM 2546 C CA . ASP A 1 311 ? 4.875 27.562 6.695 1 84.25 311 ASP A CA 1
ATOM 2547 C C . ASP A 1 311 ? 3.396 27.844 6.438 1 84.25 311 ASP A C 1
ATOM 2549 O O . ASP A 1 311 ? 2.928 28.969 6.676 1 84.25 311 ASP A O 1
ATOM 2553 N N . PHE A 1 312 ? 2.785 26.875 5.973 1 89.44 312 PHE A N 1
ATOM 2554 C CA . PHE A 1 312 ? 1.361 27 5.68 1 89.44 312 PHE A CA 1
ATOM 2555 C C . PHE A 1 312 ? 0.578 27.344 6.941 1 89.44 312 PHE A C 1
ATOM 2557 O O . PHE A 1 312 ? -0.237 28.266 6.945 1 89.44 312 PHE A O 1
ATOM 2564 N N . VAL A 1 313 ? 0.801 26.641 7.996 1 85.81 313 VAL A N 1
ATOM 2565 C CA . VAL A 1 313 ? 0.075 26.844 9.242 1 85.81 313 VAL A CA 1
ATOM 2566 C C . VAL A 1 313 ? 0.498 28.172 9.875 1 85.81 313 VAL A C 1
ATOM 2568 O O . VAL A 1 313 ? -0.348 28.953 10.289 1 85.81 313 VAL A O 1
ATOM 2571 N N . SER A 1 314 ? 1.792 28.422 9.852 1 76.25 314 SER A N 1
ATOM 2572 C CA . SER A 1 314 ? 2.32 29.562 10.586 1 76.25 314 SER A CA 1
ATOM 2573 C C . SER A 1 314 ? 2.064 30.859 9.828 1 76.25 314 SER A C 1
ATOM 2575 O O . SER A 1 314 ? 1.936 31.922 10.438 1 76.25 314 SER A O 1
ATOM 2577 N N . ASP A 1 315 ? 1.946 30.719 8.562 1 74.69 315 ASP A N 1
ATOM 2578 C CA . ASP A 1 315 ? 1.836 31.953 7.785 1 74.69 315 ASP A CA 1
ATOM 2579 C C . ASP A 1 315 ? 0.453 32.062 7.152 1 74.69 315 ASP A C 1
ATOM 2581 O O . ASP A 1 315 ? -0.269 33.031 7.414 1 74.69 315 ASP A O 1
ATOM 2585 N N . GLU A 1 316 ? 0.106 31.078 6.461 1 74.31 316 GLU A N 1
ATOM 2586 C CA . GLU A 1 316 ? -1.131 31.188 5.691 1 74.31 316 GLU A CA 1
ATOM 2587 C C . GLU A 1 316 ? -2.354 31.047 6.59 1 74.31 316 GLU A C 1
ATOM 2589 O O . GLU A 1 316 ? -3.355 31.734 6.398 1 74.31 316 GLU A O 1
ATOM 2594 N N . MET A 1 317 ? -2.207 30.234 7.547 1 76.81 317 MET A N 1
ATOM 2595 C CA . MET A 1 317 ? -3.385 29.969 8.367 1 76.81 317 MET A CA 1
ATOM 2596 C C . MET A 1 317 ? -3.373 30.828 9.633 1 76.81 317 MET A C 1
ATOM 2598 O O . MET A 1 317 ? -4.281 30.719 10.461 1 76.81 317 MET A O 1
ATOM 2602 N N . ASN A 1 318 ? -2.371 31.578 9.719 1 69.75 318 ASN A N 1
ATOM 2603 C CA . ASN A 1 318 ? -2.225 32.406 10.914 1 69.75 318 ASN A CA 1
ATOM 2604 C C . ASN A 1 318 ? -3.104 33.625 10.852 1 69.75 318 ASN A C 1
ATOM 2606 O O . ASN A 1 318 ? -2.818 34.562 10.094 1 69.75 318 ASN A O 1
ATOM 2610 N N . PRO A 1 319 ? -4.164 33.531 11.578 1 65.69 319 PRO A N 1
ATOM 2611 C CA . PRO A 1 319 ? -5.051 34.688 11.539 1 65.69 319 PRO A CA 1
ATOM 2612 C C . PRO A 1 319 ? -4.418 35.938 12.148 1 65.69 319 PRO A C 1
ATOM 2614 O O . PRO A 1 319 ? -4.941 37.031 11.992 1 65.69 319 PRO A O 1
ATOM 2617 N N . PHE A 1 320 ? -3.309 35.656 12.789 1 63.75 320 PHE A N 1
ATOM 2618 C CA . PHE A 1 320 ? -2.688 36.781 13.492 1 63.75 320 PHE A CA 1
ATOM 2619 C C . PHE A 1 320 ? -1.715 37.531 12.578 1 63.75 320 PHE A C 1
ATOM 2621 O O . PHE A 1 320 ? -1.061 38.469 13.008 1 63.75 320 PHE A O 1
ATOM 2628 N N . ASN A 1 321 ? -1.716 36.875 11.367 1 63.59 321 ASN A N 1
ATOM 2629 C CA . ASN A 1 321 ? -1.021 37.625 10.344 1 63.59 321 ASN A CA 1
ATOM 2630 C C . ASN A 1 321 ? -1.922 38.719 9.734 1 63.59 321 ASN A C 1
ATOM 2632 O O . ASN A 1 321 ? -3.039 38.406 9.305 1 63.59 321 ASN A O 1
ATOM 2636 N N . ILE A 1 322 ? -1.513 39.906 9.969 1 57.03 322 ILE A N 1
ATOM 2637 C CA . ILE A 1 322 ? -2.305 41 9.391 1 57.03 322 ILE A CA 1
ATOM 2638 C C . ILE A 1 322 ? -2.268 40.906 7.863 1 57.03 322 ILE A C 1
ATOM 2640 O O . ILE A 1 322 ? -1.191 40.875 7.266 1 57.03 322 ILE A O 1
ATOM 2644 N N . ARG A 1 323 ? -3.391 40.469 7.207 1 55.78 323 ARG A N 1
ATOM 2645 C CA . ARG A 1 323 ? -3.512 40.469 5.754 1 55.78 323 ARG A CA 1
ATOM 2646 C C . ARG A 1 323 ? -4.289 41.656 5.254 1 55.78 323 ARG A C 1
ATOM 2648 O O . ARG A 1 323 ? -5.344 42 5.797 1 55.78 323 ARG A O 1
ATOM 2655 N N . ILE A 1 324 ? -3.645 42.594 4.586 1 51.97 324 ILE A N 1
ATOM 2656 C CA . ILE A 1 324 ? -4.27 43.812 4.078 1 51.97 324 ILE A CA 1
ATOM 2657 C C . ILE A 1 324 ? -4.734 43.594 2.641 1 51.97 324 ILE A C 1
ATOM 2659 O O . ILE A 1 324 ? -4.133 42.812 1.897 1 51.97 324 ILE A O 1
ATOM 2663 N N . SER A 1 325 ? -6.062 43.75 2.219 1 46.44 325 SER A N 1
ATOM 2664 C CA . SER A 1 325 ? -6.684 43.656 0.901 1 46.44 325 SER A CA 1
ATOM 2665 C C . SER A 1 325 ? -5.781 44.25 -0.177 1 46.44 325 SER A C 1
ATOM 2667 O O . SER A 1 325 ? -6.09 44.156 -1.367 1 46.44 325 SER A O 1
ATOM 2669 N N . GLY A 1 326 ? -5.035 45.094 -0.248 1 41.72 326 GLY A N 1
ATOM 2670 C CA . GLY A 1 326 ? -4.637 45.781 -1.47 1 41.72 326 GLY A CA 1
ATOM 2671 C C . GLY A 1 326 ? -4.102 44.844 -2.531 1 41.72 326 GLY A C 1
ATOM 2672 O O . GLY A 1 326 ? -4.801 44.531 -3.498 1 41.72 326 GLY A O 1
ATOM 2673 N N . LYS A 1 327 ? -2.596 44.844 -2.947 1 37.22 327 LYS A N 1
ATOM 2674 C CA . LYS A 1 327 ? -2.002 44.5 -4.234 1 37.22 327 LYS A CA 1
ATOM 2675 C C . LYS A 1 327 ? -2.025 42.969 -4.461 1 37.22 327 LYS A C 1
ATOM 2677 O O . LYS A 1 327 ? -1.118 42.25 -4.023 1 37.22 327 LYS A O 1
ATOM 2682 N N . LEU A 1 328 ? -2.992 42.188 -4.27 1 30.11 328 LEU A N 1
ATOM 2683 C CA . LEU A 1 328 ? -2.799 41.062 -5.184 1 30.11 328 LEU A CA 1
ATOM 2684 C C . LEU A 1 328 ? -2.592 41.531 -6.613 1 30.11 328 LEU A C 1
ATOM 2686 O O . LEU A 1 328 ? -2.574 40.75 -7.555 1 30.11 328 LEU A O 1
ATOM 2690 N N . ASN A 1 329 ? -2.545 42.844 -7.113 1 25.14 329 ASN A N 1
ATOM 2691 C CA . ASN A 1 329 ? -1.983 42.875 -8.461 1 25.14 329 ASN A CA 1
ATOM 2692 C C . ASN A 1 329 ? -0.522 42.438 -8.469 1 25.14 329 ASN A C 1
ATOM 2694 O O . ASN A 1 329 ? 0.259 42.844 -7.605 1 25.14 329 ASN A O 1
ATOM 2698 N N . MET B 1 1 ? -9.406 -66 -29.922 1 33.38 1 MET B N 1
ATOM 2699 C CA . MET B 1 1 ? -8.984 -66.375 -28.594 1 33.38 1 MET B CA 1
ATOM 2700 C C . MET B 1 1 ? -10.141 -66.312 -27.594 1 33.38 1 MET B C 1
ATOM 2702 O O . MET B 1 1 ? -10.797 -65.25 -27.516 1 33.38 1 MET B O 1
ATOM 2706 N N . LYS B 1 2 ? -10.688 -67.375 -27.297 1 39.5 2 LYS B N 1
ATOM 2707 C CA . LYS B 1 2 ? -11.812 -67.5 -26.375 1 39.5 2 LYS B CA 1
ATOM 2708 C C . LYS B 1 2 ? -11.664 -66.5 -25.188 1 39.5 2 LYS B C 1
ATOM 2710 O O . LYS B 1 2 ? -10.586 -66.438 -24.594 1 39.5 2 LYS B O 1
ATOM 2715 N N . LYS B 1 3 ? -12.383 -65.438 -25.094 1 48.19 3 LYS B N 1
ATOM 2716 C CA . LYS B 1 3 ? -12.461 -64.5 -23.969 1 48.19 3 LYS B CA 1
ATOM 2717 C C . LYS B 1 3 ? -12.422 -65.312 -22.641 1 48.19 3 LYS B C 1
ATOM 2719 O O . LYS B 1 3 ? -13.438 -65.812 -22.203 1 48.19 3 LYS B O 1
ATOM 2724 N N . ASP B 1 4 ? -11.523 -66.125 -22.375 1 48.44 4 ASP B N 1
ATOM 2725 C CA . ASP B 1 4 ? -11.484 -66.875 -21.156 1 48.44 4 ASP B CA 1
ATOM 2726 C C . ASP B 1 4 ? -11.734 -66 -19.922 1 48.44 4 ASP B C 1
ATOM 2728 O O . ASP B 1 4 ? -11.125 -64.938 -19.781 1 48.44 4 ASP B O 1
ATOM 2732 N N . VAL B 1 5 ? -12.914 -66.125 -19.344 1 57.69 5 VAL B N 1
ATOM 2733 C CA . VAL B 1 5 ? -13.383 -65.438 -18.125 1 57.69 5 VAL B CA 1
ATOM 2734 C C . VAL B 1 5 ? -12.305 -65.5 -17.047 1 57.69 5 VAL B C 1
ATOM 2736 O O . VAL B 1 5 ? -11.969 -66.625 -16.578 1 57.69 5 VAL B O 1
ATOM 2739 N N . LEU B 1 6 ? -11.422 -64.688 -17.078 1 68.19 6 LEU B N 1
ATOM 2740 C CA . LEU B 1 6 ? -10.414 -64.562 -16.016 1 68.19 6 LEU B CA 1
ATOM 2741 C C . LEU B 1 6 ? -11.07 -64.688 -14.641 1 68.19 6 LEU B C 1
ATOM 2743 O O . LEU B 1 6 ? -12.156 -64.125 -14.438 1 68.19 6 LEU B O 1
ATOM 2747 N N . THR B 1 7 ? -10.609 -65.625 -13.852 1 74.12 7 THR B N 1
ATOM 2748 C CA . THR B 1 7 ? -11.047 -65.688 -12.461 1 74.12 7 THR B CA 1
ATOM 2749 C C . THR B 1 7 ? -10.789 -64.375 -11.781 1 74.12 7 THR B C 1
ATOM 2751 O O . THR B 1 7 ? -10.039 -63.5 -12.289 1 74.12 7 THR B O 1
ATOM 2754 N N . GLN B 1 8 ? -11.555 -64.062 -10.742 1 74.81 8 GLN B N 1
ATOM 2755 C CA . GLN B 1 8 ? -11.391 -62.844 -9.961 1 74.81 8 GLN B CA 1
ATOM 2756 C C . GLN B 1 8 ? -9.945 -62.688 -9.5 1 74.81 8 GLN B C 1
ATOM 2758 O O . GLN B 1 8 ? -9.414 -61.562 -9.492 1 74.81 8 GLN B O 1
ATOM 2763 N N . GLU B 1 9 ? -9.367 -63.844 -9.164 1 76.31 9 GLU B N 1
ATOM 2764 C CA . GLU B 1 9 ? -7.988 -63.812 -8.6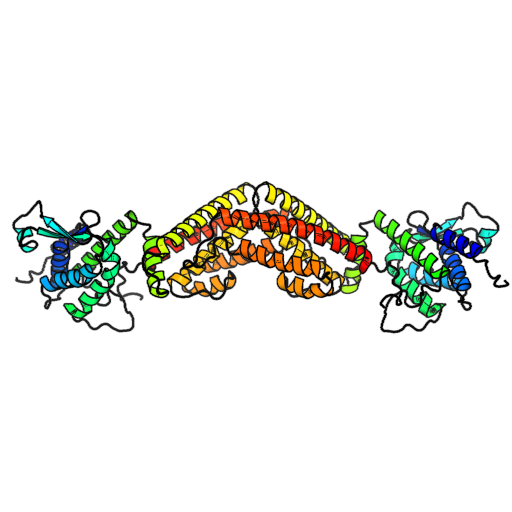95 1 76.31 9 GLU B CA 1
ATOM 2765 C C . GLU B 1 9 ? -7.027 -63.469 -9.82 1 76.31 9 GLU B C 1
ATOM 2767 O O . GLU B 1 9 ? -6.078 -62.719 -9.633 1 76.31 9 GLU B O 1
ATOM 2772 N N . GLU B 1 10 ? -7.293 -64 -10.938 1 76.31 10 GLU B N 1
ATOM 2773 C CA . GLU B 1 10 ? -6.449 -63.719 -12.102 1 76.31 10 GLU B CA 1
ATOM 2774 C C . GLU B 1 10 ? -6.57 -62.281 -12.539 1 76.31 10 GLU B C 1
ATOM 2776 O O . GLU B 1 10 ? -5.574 -61.656 -12.906 1 76.31 10 GLU B O 1
ATOM 2781 N N . GLN B 1 11 ? -7.773 -61.781 -12.453 1 79.44 11 GLN B N 1
ATOM 2782 C CA . GLN B 1 11 ? -8 -60.375 -12.789 1 79.44 11 GLN B CA 1
ATOM 2783 C C . GLN B 1 11 ? -7.234 -59.469 -11.852 1 79.44 11 GLN B C 1
ATOM 2785 O O . GLN B 1 11 ? -6.605 -58.5 -12.297 1 79.44 11 GLN B O 1
ATOM 2790 N N . ALA B 1 12 ? -7.273 -59.875 -10.633 1 82.62 12 ALA B N 1
ATOM 2791 C CA . ALA B 1 12 ? -6.582 -59.062 -9.625 1 82.62 12 ALA B CA 1
ATOM 2792 C C . ALA B 1 12 ? -5.074 -59.062 -9.875 1 82.62 12 ALA B C 1
ATOM 2794 O O . ALA B 1 12 ? -4.414 -58.031 -9.727 1 82.62 12 ALA B O 1
ATOM 2795 N N . GLN B 1 13 ? -4.578 -60.188 -10.195 1 82.25 13 GLN B N 1
ATOM 2796 C CA . GLN B 1 13 ? -3.146 -60.281 -10.461 1 82.25 13 GLN B CA 1
ATOM 2797 C C . GLN B 1 13 ? -2.752 -59.469 -11.688 1 82.25 13 GLN B C 1
ATOM 2799 O O . GLN B 1 13 ? -1.701 -58.844 -11.703 1 82.25 13 GLN B O 1
ATOM 2804 N N . GLN B 1 14 ? -3.574 -59.531 -12.633 1 83.38 14 GLN B N 1
ATOM 2805 C CA . GLN B 1 14 ? -3.299 -58.781 -13.852 1 83.38 14 GLN B CA 1
ATOM 2806 C C . GLN B 1 14 ? -3.35 -57.25 -13.602 1 83.38 14 GLN B C 1
ATOM 2808 O O . GLN B 1 14 ? -2.516 -56.5 -14.109 1 83.38 14 GLN B O 1
ATOM 2813 N N . ILE B 1 15 ? -4.301 -56.938 -12.789 1 85.69 15 ILE B N 1
ATOM 2814 C CA . ILE B 1 15 ? -4.445 -55.531 -12.445 1 85.69 15 ILE B CA 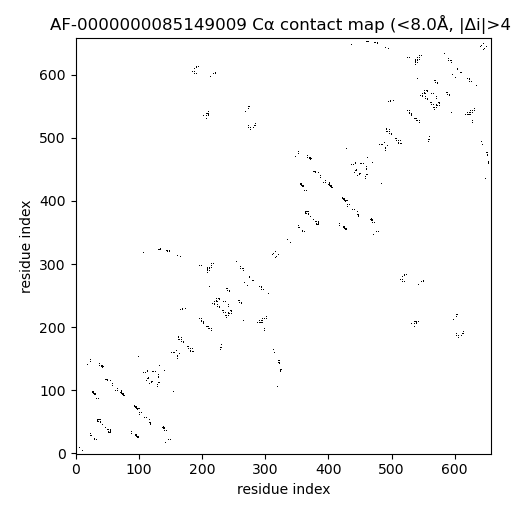1
ATOM 2815 C C . ILE B 1 15 ? -3.221 -55.062 -11.664 1 85.69 15 ILE B C 1
ATOM 2817 O O . ILE B 1 15 ? -2.695 -53.969 -11.906 1 85.69 15 ILE B O 1
ATOM 2821 N N . GLU B 1 16 ? -2.75 -55.875 -10.805 1 86.12 16 GLU B N 1
ATOM 2822 C CA . GLU B 1 16 ? -1.542 -55.562 -10.047 1 86.12 16 GLU B CA 1
ATOM 2823 C C . GLU B 1 16 ? -0.331 -55.438 -10.969 1 86.12 16 GLU B C 1
ATOM 2825 O O . GLU B 1 16 ? 0.532 -54.594 -10.773 1 86.12 16 GLU B O 1
ATOM 2830 N N . GLY B 1 17 ? -0.292 -56.281 -11.891 1 86.31 17 GLY B N 1
ATOM 2831 C CA . GLY B 1 17 ? 0.764 -56.188 -12.883 1 86.31 17 GLY B CA 1
ATOM 2832 C C . GLY B 1 17 ? 0.756 -54.875 -13.664 1 86.31 17 GLY B C 1
ATOM 2833 O O . GLY B 1 17 ? 1.813 -54.312 -13.93 1 86.31 17 GLY B O 1
ATOM 2834 N N . LEU B 1 18 ? -0.482 -54.406 -13.992 1 87.69 18 LEU B N 1
ATOM 2835 C CA . LEU B 1 18 ? -0.627 -53.188 -14.742 1 87.69 18 LEU B CA 1
ATOM 2836 C C . LEU B 1 18 ? -0.207 -51.969 -13.898 1 87.69 18 LEU B C 1
ATOM 2838 O O . LEU B 1 18 ? 0.376 -51.031 -14.414 1 87.69 18 LEU B O 1
ATOM 2842 N N . LYS B 1 19 ? -0.422 -52.062 -12.633 1 86.69 19 LYS B N 1
ATOM 2843 C CA . LYS B 1 19 ? -0.089 -51 -11.711 1 86.69 19 LYS B CA 1
ATOM 2844 C C . LYS B 1 19 ? 1.422 -50.844 -11.562 1 86.69 19 LYS B C 1
ATOM 2846 O O . LYS B 1 19 ? 1.92 -49.75 -11.305 1 86.69 19 LYS B O 1
ATOM 2851 N N . SER B 1 20 ? 2.15 -51.938 -11.773 1 87.06 20 SER B N 1
ATOM 2852 C CA . SER B 1 20 ? 3.582 -51.906 -11.492 1 87.06 20 SER B CA 1
ATOM 2853 C C . SER B 1 20 ? 4.402 -52 -12.773 1 87.06 20 SER B C 1
ATOM 2855 O O . SER B 1 20 ? 5.633 -51.969 -12.727 1 87.06 20 SER B O 1
ATOM 2857 N N . CYS B 1 21 ? 3.77 -52.031 -13.859 1 86.5 21 CYS B N 1
ATOM 2858 C CA . CYS B 1 21 ? 4.461 -52.219 -15.133 1 86.5 21 CYS B CA 1
ATOM 2859 C C . CYS B 1 21 ? 5.258 -50.969 -15.508 1 86.5 21 CYS B C 1
ATOM 2861 O O . CYS B 1 21 ? 4.727 -49.844 -15.492 1 86.5 21 CYS B O 1
ATOM 2863 N N . PRO B 1 22 ? 6.535 -51.125 -15.766 1 88.81 22 PRO B N 1
ATOM 2864 C CA . PRO B 1 22 ? 7.328 -50 -16.234 1 88.81 22 PRO B CA 1
ATOM 2865 C C . PRO B 1 22 ? 7.027 -49.625 -17.688 1 88.81 22 PRO B C 1
ATOM 2867 O O . PRO B 1 22 ? 7.238 -50.438 -18.594 1 88.81 22 PRO B O 1
ATOM 2870 N N . LEU B 1 23 ? 6.496 -48.469 -17.891 1 91.69 23 LEU B N 1
ATOM 2871 C CA . LEU B 1 23 ? 6.125 -48.031 -19.219 1 91.69 23 LEU B CA 1
ATOM 2872 C C . LEU B 1 23 ? 7.238 -47.188 -19.844 1 91.69 23 LEU B C 1
ATOM 2874 O O . LEU B 1 23 ? 7.301 -47.031 -21.062 1 91.69 23 LEU B O 1
ATOM 2878 N N . PHE B 1 24 ? 8.07 -46.688 -18.953 1 90.5 24 PHE B N 1
ATOM 2879 C CA . PHE B 1 24 ? 9.141 -45.781 -19.391 1 90.5 24 PHE B CA 1
ATOM 2880 C C . PHE B 1 24 ? 10.508 -46.406 -19.094 1 90.5 24 PHE B C 1
ATOM 2882 O O . PHE B 1 24 ? 10.695 -47.031 -18.047 1 90.5 24 PHE B O 1
ATOM 2889 N N . HIS B 1 25 ? 11.398 -46.344 -20 1 87.19 25 HIS B N 1
ATOM 2890 C CA . HIS B 1 25 ? 12.828 -46.594 -19.828 1 87.19 25 HIS B CA 1
ATOM 2891 C C . HIS B 1 25 ? 13.617 -45.312 -19.766 1 87.19 25 HIS B C 1
ATOM 2893 O O . HIS B 1 25 ? 13.984 -44.75 -20.797 1 87.19 25 HIS B O 1
ATOM 2899 N N . GLY B 1 26 ? 13.961 -44.906 -18.469 1 82.69 26 GLY B N 1
ATOM 2900 C CA . GLY B 1 26 ? 14.391 -43.5 -18.344 1 82.69 26 GLY B CA 1
ATOM 2901 C C . GLY B 1 26 ? 13.328 -42.5 -18.75 1 82.69 26 GLY B C 1
ATOM 2902 O O . GLY B 1 26 ? 12.18 -42.625 -18.328 1 82.69 26 GLY B O 1
ATOM 2903 N N . PRO B 1 27 ? 13.719 -41.531 -19.547 1 85.5 27 PRO B N 1
ATOM 2904 C CA . PRO B 1 27 ? 12.734 -40.531 -19.969 1 85.5 27 PRO B CA 1
ATOM 2905 C C . PRO B 1 27 ? 12.008 -40.938 -21.25 1 85.5 27 PRO B C 1
ATOM 2907 O O . PRO B 1 27 ? 11.344 -40.125 -21.875 1 85.5 27 PRO B O 1
ATOM 2910 N N . ASN B 1 28 ? 12.117 -42.25 -21.609 1 89.31 28 ASN B N 1
ATOM 2911 C CA . ASN B 1 28 ? 11.586 -42.656 -22.906 1 89.31 28 ASN B CA 1
ATOM 2912 C C . ASN B 1 28 ? 10.445 -43.656 -22.75 1 89.31 28 ASN B C 1
ATOM 2914 O O . ASN B 1 28 ? 10.57 -44.625 -22.016 1 89.31 28 ASN B O 1
ATOM 2918 N N . LEU B 1 29 ? 9.375 -43.438 -23.422 1 93.94 29 LEU B N 1
ATOM 2919 C CA . LEU B 1 29 ? 8.242 -44.344 -23.484 1 93.94 29 LEU B CA 1
ATOM 2920 C C . LEU B 1 29 ? 8.5 -45.438 -24.516 1 93.94 29 LEU B C 1
ATOM 2922 O O . LEU B 1 29 ? 8.945 -45.188 -25.625 1 93.94 29 LEU B O 1
ATOM 2926 N N . ASP B 1 30 ? 8.305 -46.688 -24.172 1 92.5 30 ASP B N 1
ATOM 2927 C CA . ASP B 1 30 ? 8.273 -47.781 -25.109 1 92.5 30 ASP B CA 1
ATOM 2928 C C . ASP B 1 30 ? 6.977 -47.812 -25.922 1 92.5 30 ASP B C 1
ATOM 2930 O O . ASP B 1 30 ? 5.945 -48.25 -25.438 1 92.5 30 ASP B O 1
ATOM 2934 N N . VAL B 1 31 ? 7.066 -47.406 -27.125 1 92.69 31 VAL B N 1
ATOM 2935 C CA . VAL B 1 31 ? 5.879 -47.156 -27.938 1 92.69 31 VAL B CA 1
ATOM 2936 C C . VAL B 1 31 ? 5.176 -48.469 -28.25 1 92.69 31 VAL B C 1
ATOM 2938 O O . VAL B 1 31 ? 3.953 -48.562 -28.125 1 92.69 31 VAL B O 1
ATOM 2941 N N . TYR B 1 32 ? 5.914 -49.5 -28.656 1 90.88 32 TYR B N 1
ATOM 2942 C CA . TY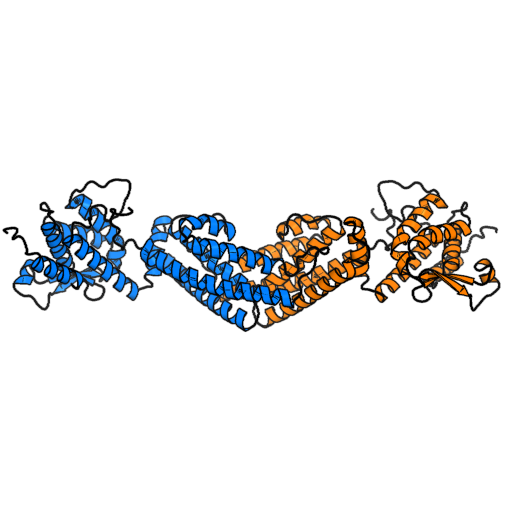R B 1 32 ? 5.316 -50.781 -29 1 90.88 32 TYR B CA 1
ATOM 2943 C C . TYR B 1 32 ? 4.641 -51.406 -27.781 1 90.88 32 TYR B C 1
ATOM 2945 O O . TYR B 1 32 ? 3.463 -51.781 -27.844 1 90.88 32 TYR B O 1
ATOM 2953 N N . GLY B 1 33 ? 5.434 -51.469 -26.734 1 88.38 33 GLY B N 1
ATOM 2954 C CA . GLY B 1 33 ? 4.883 -52.031 -25.5 1 88.38 33 GLY B CA 1
ATOM 2955 C C . GLY B 1 33 ? 3.643 -51.312 -25.016 1 88.38 33 GLY B C 1
ATOM 2956 O O . GLY B 1 33 ? 2.633 -51.938 -24.703 1 88.38 33 GLY B O 1
ATOM 2957 N N . PHE B 1 34 ? 3.703 -50.031 -24.969 1 93.38 34 PHE B N 1
ATOM 2958 C CA . PHE B 1 34 ? 2.598 -49.188 -24.5 1 93.38 34 PHE B CA 1
ATOM 2959 C C . PHE B 1 34 ? 1.355 -49.406 -25.344 1 93.38 34 PHE B C 1
ATOM 2961 O O . PHE B 1 34 ? 0.256 -49.594 -24.828 1 93.38 34 PHE B O 1
ATOM 2968 N N . SER B 1 35 ? 1.499 -49.375 -26.641 1 92.06 35 SER B N 1
ATOM 2969 C CA . SER B 1 35 ? 0.376 -49.5 -27.562 1 92.06 35 SER B CA 1
ATOM 2970 C C . SER B 1 35 ? -0.27 -50.875 -27.484 1 92.06 35 SER B C 1
ATOM 2972 O O . SER B 1 35 ? -1.497 -50.969 -27.469 1 92.06 35 SER B O 1
ATOM 2974 N N . TYR B 1 36 ? 0.576 -51.844 -27.422 1 89.25 36 TYR B N 1
ATOM 2975 C CA . TYR B 1 36 ? 0.059 -53.219 -27.375 1 89.25 36 TYR B CA 1
ATOM 2976 C C . TYR B 1 36 ? -0.726 -53.469 -26.094 1 89.25 36 TYR B C 1
ATOM 2978 O O . TYR B 1 36 ? -1.827 -54 -26.109 1 89.25 36 TYR B O 1
ATOM 2986 N N . TRP B 1 37 ? -0.126 -53.062 -25.016 1 90.75 37 TRP B N 1
ATOM 2987 C CA . TRP B 1 3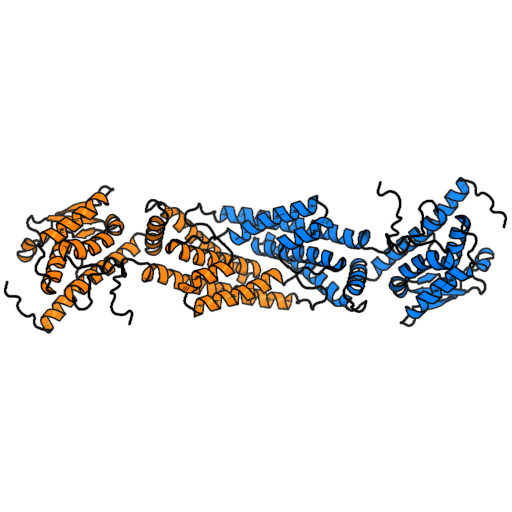7 ? -0.793 -53.281 -23.75 1 90.75 37 TRP B CA 1
ATOM 2988 C C . TRP B 1 37 ? -2.076 -52.469 -23.641 1 90.75 37 TRP B C 1
ATOM 2990 O O . TRP B 1 37 ? -3.055 -52.906 -23.047 1 90.75 37 TRP B O 1
ATOM 3000 N N . LEU B 1 38 ? -2.023 -51.281 -24.172 1 93.25 38 LEU B N 1
ATOM 3001 C CA . LEU B 1 38 ? -3.248 -50.5 -24.188 1 93.25 38 LEU B CA 1
ATOM 3002 C C . LEU B 1 38 ? -4.332 -51.188 -25.016 1 93.25 38 LEU B C 1
ATOM 3004 O O . LEU B 1 38 ? -5.492 -51.25 -24.594 1 93.25 38 LEU B O 1
ATOM 3008 N N . TYR B 1 39 ? -3.973 -51.719 -26.109 1 91.94 39 TYR B N 1
ATOM 3009 C CA . TYR B 1 39 ? -4.902 -52.469 -26.922 1 91.94 39 TYR B CA 1
ATOM 3010 C C . TYR B 1 39 ? -5.469 -53.656 -26.156 1 91.94 39 TYR B C 1
ATOM 3012 O O . TYR B 1 39 ? -6.68 -53.906 -26.188 1 91.94 39 TYR B O 1
ATOM 3020 N N . ASP B 1 40 ? -4.527 -54.344 -25.562 1 89.81 40 ASP B N 1
ATOM 3021 C CA . ASP B 1 40 ? -4.945 -55.5 -24.797 1 89.81 40 ASP B CA 1
ATOM 3022 C C . ASP B 1 40 ? -5.949 -55.125 -23.703 1 89.81 40 ASP B C 1
ATOM 3024 O O . ASP B 1 40 ? -6.961 -55.781 -23.516 1 89.81 40 ASP B O 1
ATOM 3028 N N . CYS B 1 41 ? -5.664 -54.031 -23.016 1 92.44 41 CYS B N 1
ATOM 3029 C CA . CYS B 1 41 ? -6.551 -53.531 -21.953 1 92.44 41 CYS B CA 1
ATOM 3030 C C . CYS B 1 41 ? -7.91 -53.156 -22.516 1 92.44 41 CYS B C 1
ATOM 3032 O O . CYS B 1 41 ? -8.945 -53.5 -21.953 1 92.44 41 CYS B O 1
ATOM 3034 N N . LEU B 1 42 ? -7.895 -52.469 -23.594 1 93.12 42 LEU B N 1
ATOM 3035 C CA . LEU B 1 42 ? -9.141 -52.062 -24.234 1 93.12 42 LEU B CA 1
ATOM 3036 C C . LEU B 1 42 ? -9.953 -53.281 -24.656 1 93.12 42 LEU B C 1
ATOM 3038 O O . LEU B 1 42 ? -11.172 -53.312 -24.453 1 93.12 42 LEU B O 1
ATOM 3042 N N . SER B 1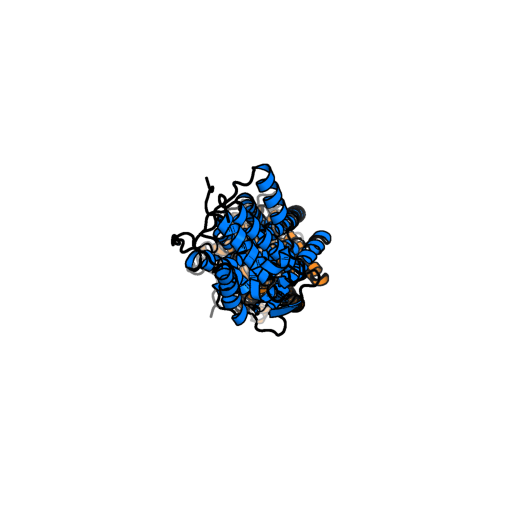 43 ? -9.289 -54.281 -25.219 1 90.19 43 SER B N 1
ATOM 3043 C CA . SER B 1 43 ? -9.953 -55.5 -25.641 1 90.19 43 SER B CA 1
ATOM 3044 C C . SER B 1 43 ? -10.578 -56.25 -24.469 1 90.19 43 SER B C 1
ATOM 3046 O O . SER B 1 43 ? -11.703 -56.719 -24.547 1 90.19 43 SER B O 1
ATOM 3048 N N . ARG B 1 44 ? -9.828 -56.25 -23.469 1 88.94 44 ARG B N 1
ATOM 3049 C CA . ARG B 1 44 ? -10.305 -56.906 -22.266 1 88.94 44 ARG B CA 1
ATOM 3050 C C . ARG B 1 44 ? -11.508 -56.188 -21.672 1 88.94 44 ARG B C 1
ATOM 3052 O O . ARG B 1 44 ? -12.359 -56.812 -21.031 1 88.94 44 ARG B O 1
ATOM 3059 N N . ASP B 1 45 ? -11.57 -54.938 -21.828 1 90.94 45 ASP B N 1
ATOM 3060 C CA . ASP B 1 45 ? -12.672 -54.156 -21.297 1 90.94 45 ASP B CA 1
ATOM 3061 C C . ASP B 1 45 ? -13.844 -54.094 -22.281 1 90.94 45 ASP B C 1
ATOM 3063 O O . ASP B 1 45 ? -14.812 -53.375 -22.062 1 90.94 45 ASP B O 1
ATOM 3067 N N . GLY B 1 46 ? -13.766 -54.781 -23.359 1 87.56 46 GLY B N 1
ATOM 3068 C CA . GLY B 1 46 ? -14.93 -55.031 -24.203 1 87.56 46 GLY B CA 1
ATOM 3069 C C . GLY B 1 46 ? -14.906 -54.219 -25.484 1 87.56 46 GLY B C 1
ATOM 3070 O O . GLY B 1 46 ? -15.859 -54.25 -26.25 1 87.56 46 GLY B O 1
ATOM 3071 N N . TYR B 1 47 ? -13.836 -53.531 -25.656 1 88.5 47 TYR B N 1
ATOM 3072 C CA . TYR B 1 47 ? -13.742 -52.812 -26.906 1 88.5 47 TYR B CA 1
ATOM 3073 C C . TYR B 1 47 ? -13.203 -53.688 -28.016 1 88.5 47 TYR B C 1
ATOM 3075 O O . TYR B 1 47 ? -12.008 -54 -28.047 1 88.5 47 TYR B O 1
ATOM 3083 N N . GLU B 1 48 ? -13.961 -54.219 -28.922 1 80.81 48 GLU B N 1
ATOM 3084 C CA . GLU B 1 48 ? -13.586 -55.281 -29.859 1 80.81 48 GLU B CA 1
ATOM 3085 C C . GLU B 1 48 ? -13.258 -54.688 -31.234 1 80.81 48 GLU B C 1
ATOM 3087 O O . GLU B 1 48 ? -12.539 -55.312 -32.031 1 80.81 48 GLU B O 1
ATOM 3092 N N . ASN B 1 49 ? -13.625 -53.594 -31.547 1 79.5 49 ASN B N 1
ATOM 3093 C CA . ASN B 1 49 ? -13.453 -53.094 -32.906 1 79.5 49 ASN B CA 1
ATOM 3094 C C . ASN B 1 49 ? -12.211 -52.219 -33.031 1 79.5 49 ASN B C 1
ATOM 3096 O O . ASN B 1 49 ? -12.219 -51.219 -33.719 1 79.5 49 ASN B O 1
ATOM 3100 N N . ILE B 1 50 ? -11.133 -52.688 -32.281 1 84.5 50 ILE B N 1
ATOM 3101 C CA . ILE B 1 50 ? -9.891 -51.938 -32.375 1 84.5 50 ILE B CA 1
ATOM 3102 C C . ILE B 1 50 ? -8.758 -52.844 -32.844 1 84.5 50 ILE B C 1
ATOM 3104 O O . ILE B 1 50 ? -8.688 -54 -32.469 1 84.5 50 ILE B O 1
ATOM 3108 N N . HIS B 1 51 ? -7.949 -52.344 -33.781 1 82.44 51 HIS B N 1
ATOM 3109 C CA . HIS B 1 51 ? -6.77 -53.062 -34.25 1 82.44 51 HIS B CA 1
ATOM 3110 C C . HIS B 1 51 ? -5.52 -52.625 -33.5 1 82.44 51 HIS B C 1
ATOM 3112 O O . HIS B 1 51 ? -5.371 -51.438 -33.188 1 82.44 51 HIS B O 1
ATOM 3118 N N . PRO B 1 52 ? -4.664 -53.531 -33.156 1 76.06 52 PRO B N 1
ATOM 3119 C CA . PRO B 1 52 ? -3.469 -53.219 -32.375 1 76.06 52 PRO B CA 1
ATOM 3120 C C . PRO B 1 52 ? -2.627 -52.094 -33 1 76.06 52 PRO B C 1
ATOM 3122 O O . PRO B 1 52 ? -2.088 -51.25 -32.312 1 76.06 52 PRO B O 1
ATOM 3125 N N . ASN B 1 53 ? -2.617 -52.125 -34.312 1 86.62 53 ASN B N 1
ATOM 3126 C CA . ASN B 1 53 ? -1.757 -51.156 -35 1 86.62 53 ASN B CA 1
ATOM 3127 C C . ASN B 1 53 ? -2.371 -49.781 -35 1 86.62 53 ASN B C 1
ATOM 3129 O O . ASN B 1 53 ? -1.668 -48.781 -35.219 1 86.62 53 ASN B O 1
ATOM 3133 N N . GLU B 1 54 ? -3.645 -49.719 -34.75 1 91.5 54 GLU B N 1
ATOM 3134 C CA . GLU B 1 54 ? -4.332 -48.438 -34.781 1 91.5 54 GLU B CA 1
ATOM 3135 C C . GLU B 1 54 ? -3.875 -47.5 -33.656 1 91.5 54 GLU B C 1
ATOM 3137 O O . GLU B 1 54 ? -3.717 -46.312 -33.875 1 91.5 54 GLU B O 1
ATOM 3142 N N . ILE B 1 55 ? -3.688 -48.094 -32.5 1 92.88 55 ILE B N 1
ATOM 3143 C CA . ILE B 1 55 ? -3.27 -47.344 -31.344 1 92.88 55 ILE B CA 1
ATOM 3144 C C . ILE B 1 55 ? -1.847 -46.812 -31.562 1 92.88 55 ILE B C 1
ATOM 3146 O O . ILE B 1 55 ? -1.566 -45.625 -31.328 1 92.88 55 ILE B O 1
ATOM 3150 N N . MET B 1 56 ? -1.002 -47.688 -32.031 1 92 56 MET B N 1
ATOM 3151 C CA . MET B 1 56 ? 0.385 -47.312 -32.281 1 92 56 MET B CA 1
ATOM 3152 C C . MET B 1 56 ? 0.471 -46.25 -33.375 1 92 56 MET B C 1
ATOM 3154 O O . MET B 1 56 ? 1.211 -45.281 -33.25 1 92 56 MET B O 1
ATOM 3158 N N . ASP B 1 57 ? -0.265 -46.5 -34.469 1 93.75 57 ASP B N 1
ATOM 3159 C CA . ASP B 1 57 ? -0.28 -45.562 -35.594 1 93.75 57 ASP B CA 1
ATOM 3160 C C . ASP B 1 57 ? -0.745 -44.188 -35.125 1 93.75 57 ASP B C 1
ATOM 3162 O O . ASP B 1 57 ? -0.16 -43.156 -35.531 1 93.75 57 ASP B O 1
ATOM 3166 N N . LEU B 1 58 ? -1.787 -44.188 -34.344 1 94.88 58 LEU B N 1
ATOM 3167 C CA . LEU B 1 58 ? -2.309 -42.938 -33.812 1 94.88 58 LEU B CA 1
ATOM 3168 C C . LEU B 1 58 ? -1.264 -42.219 -32.938 1 94.88 58 LEU B C 1
ATOM 3170 O O . LEU B 1 58 ? -1.066 -41 -33.062 1 94.88 58 LEU B O 1
ATOM 3174 N N . LEU B 1 59 ? -0.602 -43 -32.062 1 94.5 59 LEU B N 1
ATOM 3175 C CA . LEU B 1 59 ? 0.424 -42.438 -31.172 1 94.5 59 LEU B CA 1
ATOM 3176 C C . LEU B 1 59 ? 1.552 -41.812 -31.969 1 94.5 59 LEU B C 1
ATOM 3178 O O . LEU B 1 59 ? 1.947 -40.688 -31.703 1 94.5 59 LEU B O 1
ATOM 3182 N N . LEU B 1 60 ? 1.995 -42.5 -33 1 93.38 60 LEU B N 1
ATOM 3183 C CA . LEU B 1 60 ? 3.113 -42.031 -33.812 1 93.38 60 LEU B CA 1
ATOM 3184 C C . LEU B 1 60 ? 2.684 -40.844 -34.688 1 93.38 60 LEU B C 1
ATOM 3186 O O . LEU B 1 60 ? 3.463 -39.938 -34.906 1 93.38 60 LEU B O 1
ATOM 3190 N N . GLU B 1 61 ? 1.501 -40.938 -35.156 1 94.69 61 GLU B N 1
ATOM 3191 C CA . GLU B 1 61 ? 0.96 -39.844 -35.969 1 94.69 61 GLU B CA 1
ATOM 3192 C C . GLU B 1 61 ? 0.989 -38.5 -35.188 1 94.69 61 GLU B C 1
ATOM 3194 O O . GLU B 1 61 ? 1.321 -37.469 -35.75 1 94.69 61 GLU B O 1
ATOM 3199 N N . LEU B 1 62 ? 0.668 -38.562 -33.969 1 91.56 62 LEU B N 1
ATOM 3200 C CA . LEU B 1 62 ? 0.595 -37.344 -33.125 1 91.56 62 LEU B CA 1
ATOM 3201 C C . LEU B 1 62 ? 1.966 -37 -32.562 1 91.56 62 LEU B C 1
ATOM 3203 O O . LEU B 1 62 ? 2.264 -35.812 -32.344 1 91.56 62 LEU B O 1
ATOM 3207 N N . ALA B 1 63 ? 2.82 -38 -32.344 1 91.25 63 ALA B N 1
ATOM 3208 C CA . ALA B 1 63 ? 4.117 -37.812 -31.719 1 91.25 63 ALA B CA 1
ATOM 3209 C C . ALA B 1 63 ? 5.125 -37.219 -32.688 1 91.25 63 ALA B C 1
ATOM 3211 O O . ALA B 1 63 ? 5.926 -36.344 -32.344 1 91.25 63 ALA B O 1
ATOM 3212 N N . VAL B 1 64 ? 5.102 -37.625 -33.938 1 91.44 64 VAL B N 1
ATOM 3213 C CA . VAL B 1 64 ? 6.137 -37.312 -34.906 1 91.44 64 VAL B CA 1
ATOM 3214 C C . VAL B 1 64 ? 6.207 -35.812 -35.125 1 91.44 64 VAL B C 1
ATOM 3216 O O . VAL B 1 64 ? 7.285 -35.219 -35.094 1 91.44 64 VAL B O 1
ATOM 3219 N N . PRO B 1 65 ? 5.043 -35.125 -35.312 1 87.5 65 PRO B N 1
ATOM 3220 C CA . PRO B 1 65 ? 5.109 -33.688 -35.469 1 87.5 65 PRO B CA 1
ATOM 3221 C C . PRO B 1 65 ? 5.645 -32.969 -34.25 1 87.5 65 PRO B C 1
ATOM 3223 O O . PRO B 1 65 ? 6.184 -31.859 -34.344 1 87.5 65 PRO B O 1
ATOM 3226 N N . CYS B 1 66 ? 5.504 -33.562 -33.094 1 79.94 66 CYS B N 1
ATOM 3227 C CA . CYS B 1 66 ? 5.891 -32.906 -31.844 1 79.94 66 CYS B CA 1
ATOM 3228 C C . CYS B 1 66 ? 7.352 -33.219 -31.516 1 79.94 66 CYS B C 1
ATOM 3230 O O . CYS B 1 66 ? 7.922 -32.594 -30.609 1 79.94 66 CYS B O 1
ATOM 3232 N N . ALA B 1 67 ? 7.93 -34.156 -32.188 1 80.31 67 ALA B N 1
ATOM 3233 C CA . ALA B 1 67 ? 9.32 -34.562 -31.953 1 80.31 67 ALA B CA 1
ATOM 3234 C C . ALA B 1 67 ? 10.273 -33.719 -32.781 1 80.31 67 ALA B C 1
ATOM 3236 O O . ALA B 1 67 ? 10.758 -34.156 -33.844 1 80.31 67 ALA B O 1
ATOM 3237 N N . THR B 1 68 ? 10.531 -32.5 -32.281 1 73.06 68 THR B N 1
ATOM 3238 C CA . THR B 1 68 ? 11.281 -31.516 -33.062 1 73.06 68 THR B CA 1
ATOM 3239 C C . THR B 1 68 ? 12.781 -31.703 -32.875 1 73.06 68 THR B C 1
ATOM 3241 O O . THR B 1 68 ? 13.578 -31.297 -33.719 1 73.06 68 THR B O 1
ATOM 3244 N N . GLU B 1 69 ? 13.156 -32.219 -31.844 1 74.25 69 GLU B N 1
ATOM 3245 C CA . GLU B 1 69 ? 14.586 -32.375 -31.547 1 74.25 69 GLU B CA 1
ATOM 3246 C C . GLU B 1 69 ? 15.07 -33.781 -31.906 1 74.25 69 GLU B C 1
ATOM 3248 O O . GLU B 1 69 ? 14.297 -34.719 -31.875 1 74.25 69 GLU B O 1
ATOM 3253 N N . GLN B 1 70 ? 16.328 -33.781 -32.219 1 76.81 70 GLN B N 1
ATOM 3254 C CA . GLN B 1 70 ? 16.969 -35.062 -32.438 1 76.81 70 GLN B CA 1
ATOM 3255 C C . GLN B 1 70 ? 16.984 -35.906 -31.172 1 76.81 70 GLN B C 1
ATOM 3257 O O . GLN B 1 70 ? 17.281 -35.406 -30.094 1 76.81 70 GLN B O 1
ATOM 3262 N N . GLY B 1 71 ? 16.453 -37.156 -31.141 1 79.94 71 GLY B N 1
ATOM 3263 C CA . GLY B 1 71 ? 16.453 -38.031 -30 1 79.94 71 GLY B CA 1
ATOM 3264 C C . GLY B 1 71 ? 15.109 -38.156 -29.312 1 79.94 71 GLY B C 1
ATOM 3265 O O . GLY B 1 71 ? 14.945 -38.906 -28.359 1 79.94 71 GLY B O 1
ATOM 3266 N N . HIS B 1 72 ? 14.195 -37.375 -29.891 1 88.75 72 HIS B N 1
ATOM 3267 C CA . HIS B 1 72 ? 12.867 -37.438 -29.297 1 88.75 72 HIS B CA 1
ATOM 3268 C C . HIS B 1 72 ? 12.172 -38.75 -29.672 1 88.75 72 HIS B C 1
ATOM 3270 O O . HIS B 1 72 ? 11.328 -39.25 -28.906 1 88.75 72 HIS B O 1
ATOM 3276 N N . ILE B 1 73 ? 12.477 -39.25 -30.844 1 92.5 73 ILE B N 1
ATOM 3277 C CA . ILE B 1 73 ? 11.945 -40.531 -31.312 1 92.5 73 ILE B CA 1
ATOM 3278 C C . ILE B 1 73 ? 13.062 -41.344 -31.953 1 92.5 73 ILE B C 1
ATOM 3280 O O . ILE B 1 73 ? 13.758 -40.875 -32.844 1 92.5 73 ILE B O 1
ATOM 3284 N N . PHE B 1 74 ? 13.281 -42.5 -31.469 1 92.44 74 PHE B N 1
ATOM 3285 C CA . PHE B 1 74 ? 14.328 -43.344 -32.062 1 92.44 74 PHE B CA 1
ATOM 3286 C C . PHE B 1 74 ? 14.039 -44.812 -31.828 1 92.44 74 PHE B C 1
ATOM 3288 O O . PHE B 1 74 ? 13.273 -45.188 -30.938 1 92.44 74 PHE B O 1
ATOM 3295 N N . GLU B 1 75 ? 14.68 -45.656 -32.688 1 91.31 75 GLU B N 1
ATOM 3296 C CA . GLU B 1 75 ? 14.523 -47.094 -32.562 1 91.31 75 GLU B CA 1
ATOM 3297 C C . GLU B 1 75 ? 15.547 -47.688 -31.594 1 91.31 75 GLU B C 1
ATOM 3299 O O . GLU B 1 75 ? 16.672 -47.188 -31.5 1 91.31 75 GLU B O 1
ATOM 3304 N N . ALA B 1 76 ? 15.094 -48.656 -30.859 1 90.69 76 ALA B N 1
ATOM 3305 C CA . ALA B 1 76 ? 15.977 -49.344 -29.922 1 90.69 76 ALA B CA 1
ATOM 3306 C C . ALA B 1 76 ? 15.719 -50.844 -29.953 1 90.69 76 ALA B C 1
ATOM 3308 O O . ALA B 1 76 ? 14.578 -51.281 -30.078 1 90.69 76 ALA B O 1
ATOM 3309 N N . PRO B 1 77 ? 16.766 -51.625 -29.844 1 89.19 77 PRO B N 1
ATOM 3310 C CA . PRO B 1 77 ? 16.594 -53.062 -29.781 1 89.19 77 PRO B CA 1
ATOM 3311 C C . PRO B 1 77 ? 16.016 -53.531 -28.438 1 89.19 77 PRO B C 1
ATOM 3313 O O . PRO B 1 77 ? 16.266 -52.906 -27.406 1 89.19 77 PRO B O 1
ATOM 3316 N N . ILE B 1 78 ? 15.281 -54.562 -28.531 1 86.25 78 ILE B N 1
ATOM 3317 C CA . ILE B 1 78 ? 14.789 -55.188 -27.328 1 86.25 78 ILE B CA 1
ATOM 3318 C C . ILE B 1 78 ? 15.805 -56.219 -26.828 1 86.25 78 ILE B C 1
ATOM 3320 O O . ILE B 1 78 ? 16.109 -57.188 -27.531 1 86.25 78 ILE B O 1
ATOM 3324 N N . LEU B 1 79 ? 16.453 -56 -25.719 1 77.94 79 LEU B N 1
ATOM 3325 C CA . LEU B 1 79 ? 17.578 -56.781 -25.234 1 77.94 79 LEU B CA 1
ATOM 3326 C C . LEU B 1 79 ? 17.125 -58.188 -24.812 1 77.94 79 LEU B C 1
ATOM 3328 O O . LEU B 1 79 ? 17.828 -59.156 -25.047 1 77.94 79 LEU B O 1
ATOM 3332 N N . ASP B 1 80 ? 15.953 -58.375 -24.141 1 78.56 80 ASP B N 1
ATOM 3333 C CA . ASP B 1 80 ? 15.516 -59.656 -23.594 1 78.56 80 ASP B CA 1
ATOM 3334 C C . ASP B 1 80 ? 14.312 -60.219 -24.359 1 78.56 80 ASP B C 1
ATOM 3336 O O . ASP B 1 80 ? 13.289 -60.531 -23.75 1 78.56 80 ASP B O 1
ATOM 3340 N N . MET B 1 81 ? 14.586 -60.531 -25.688 1 81.12 81 MET B N 1
ATOM 3341 C CA . MET B 1 81 ? 13.508 -61.031 -26.547 1 81.12 81 MET B CA 1
ATOM 3342 C C . MET B 1 81 ? 13.164 -62.469 -26.203 1 81.12 81 MET B C 1
ATOM 3344 O O . MET B 1 81 ? 14.055 -63.312 -26 1 81.12 81 MET B O 1
ATOM 3348 N N . ASN B 1 82 ? 12 -62.656 -25.859 1 79.25 82 ASN B N 1
ATOM 3349 C CA . ASN B 1 82 ? 11.492 -64 -25.672 1 79.25 82 ASN B CA 1
ATOM 3350 C C . ASN B 1 82 ? 10.25 -64.25 -26.516 1 79.25 82 ASN B C 1
ATOM 3352 O O . ASN B 1 82 ? 9.82 -63.406 -27.281 1 79.25 82 ASN B O 1
ATOM 3356 N N . GLU B 1 83 ? 9.734 -65.5 -26.484 1 78.88 83 GLU B N 1
ATOM 3357 C CA . GLU B 1 83 ? 8.609 -65.875 -27.328 1 78.88 83 GLU B CA 1
ATOM 3358 C C . GLU B 1 83 ? 7.383 -65 -27.062 1 78.88 83 GLU B C 1
ATOM 3360 O O . GLU B 1 83 ? 6.66 -64.625 -27.984 1 78.88 83 GLU B O 1
ATOM 3365 N N . GLU B 1 84 ? 7.246 -64.562 -25.891 1 74.25 84 GLU B N 1
ATOM 3366 C CA . GLU B 1 84 ? 6.094 -63.719 -25.516 1 74.25 84 GLU B CA 1
ATOM 3367 C C . GLU B 1 84 ? 6.227 -62.312 -26.078 1 74.25 84 GLU B C 1
ATOM 3369 O O . GLU B 1 84 ? 5.25 -61.719 -26.547 1 74.25 84 GLU B O 1
ATOM 3374 N N . LYS B 1 85 ? 7.449 -61.844 -26.156 1 80.88 85 LYS B N 1
ATOM 3375 C CA . LYS B 1 85 ? 7.707 -60.469 -26.594 1 80.88 85 LYS B CA 1
ATOM 3376 C C . LYS B 1 85 ? 7.641 -60.375 -28.109 1 80.88 85 LYS B C 1
ATOM 3378 O O . LYS B 1 85 ? 7.414 -59.281 -28.656 1 80.88 85 LYS B O 1
ATOM 3383 N N . ARG B 1 86 ? 7.816 -61.469 -28.703 1 79.62 86 ARG B N 1
ATOM 3384 C CA . ARG B 1 86 ? 7.809 -61.469 -30.156 1 79.62 86 ARG B CA 1
ATOM 3385 C C . ARG B 1 86 ? 6.449 -61.031 -30.703 1 79.62 86 ARG B C 1
ATOM 3387 O O . ARG B 1 86 ? 6.355 -60.5 -31.797 1 79.62 86 ARG B O 1
ATOM 3394 N N . TRP B 1 87 ? 5.504 -61.188 -29.859 1 73.62 87 TRP B N 1
ATOM 3395 C CA . TRP B 1 87 ? 4.16 -60.812 -30.266 1 73.62 87 TRP B CA 1
ATOM 3396 C C . TRP B 1 87 ? 4.008 -59.312 -30.312 1 73.62 87 TRP B C 1
ATOM 3398 O O . TRP B 1 87 ? 3.305 -58.75 -31.172 1 73.62 87 TRP B O 1
ATOM 3408 N N . PHE B 1 88 ? 4.867 -58.688 -29.469 1 76.06 88 PHE B N 1
ATOM 3409 C CA . PHE B 1 88 ? 4.723 -57.25 -29.297 1 76.06 88 PHE B CA 1
ATOM 3410 C C . PHE B 1 88 ? 5.762 -56.5 -30.109 1 76.06 88 PHE B C 1
ATOM 3412 O O . PHE B 1 88 ? 5.543 -55.344 -30.484 1 76.06 88 PHE B O 1
ATOM 3419 N N . TYR B 1 89 ? 6.848 -57.281 -30.266 1 82.75 89 TYR B N 1
ATOM 3420 C CA . TYR B 1 89 ? 7.988 -56.688 -30.953 1 82.75 89 TYR B CA 1
ATOM 3421 C C . TYR B 1 89 ? 8.383 -57.5 -32.188 1 82.75 89 TYR B C 1
ATOM 3423 O O . TYR B 1 89 ? 9.359 -58.25 -32.156 1 82.75 89 TYR B O 1
ATOM 3431 N N . PRO B 1 90 ? 7.645 -57.344 -33.219 1 76 90 PRO B N 1
ATOM 3432 C CA . PRO B 1 90 ? 7.848 -58.25 -34.344 1 76 90 PRO B CA 1
ATOM 3433 C C . PRO B 1 90 ? 9.273 -58.219 -34.875 1 76 90 PRO B C 1
ATOM 3435 O O . PRO B 1 90 ? 9.805 -59.25 -35.312 1 76 90 PRO B O 1
ATOM 3438 N N . GLU B 1 91 ? 9.969 -57.188 -34.875 1 81.75 91 GLU B N 1
ATOM 3439 C CA . GLU B 1 91 ? 11.305 -57.062 -35.469 1 81.75 91 GLU B CA 1
ATOM 3440 C C . GLU B 1 91 ? 12.375 -57 -34.375 1 81.75 91 GLU B C 1
ATOM 3442 O O . GLU B 1 91 ? 13.531 -56.688 -34.656 1 81.75 91 GLU B O 1
ATOM 3447 N N . GLY B 1 92 ? 11.938 -57.281 -33.156 1 86.25 92 GLY B N 1
ATOM 3448 C CA . GLY B 1 92 ? 12.891 -57.25 -32.062 1 86.25 92 GLY B CA 1
ATOM 3449 C C . GLY B 1 92 ? 13.336 -55.844 -31.719 1 86.25 92 GLY B C 1
ATOM 3450 O O . GLY B 1 92 ? 14.383 -55.656 -31.094 1 86.25 92 GLY B O 1
ATOM 3451 N N . LYS B 1 93 ? 12.68 -54.938 -32.25 1 90.06 93 LYS B N 1
ATOM 3452 C CA . LYS B 1 93 ? 12.961 -53.531 -31.969 1 90.06 93 LYS B CA 1
ATOM 3453 C C . LYS B 1 93 ? 11.703 -52.781 -31.516 1 90.06 93 LYS B C 1
ATOM 3455 O O . LYS B 1 93 ? 10.594 -53.281 -31.703 1 90.06 93 LYS B O 1
ATOM 3460 N N . THR B 1 94 ? 11.922 -51.75 -30.812 1 91.19 94 THR B N 1
ATOM 3461 C CA . THR B 1 94 ? 10.828 -50.844 -30.453 1 91.19 94 THR B CA 1
ATOM 3462 C C . THR B 1 94 ? 11.148 -49.406 -30.828 1 91.19 94 THR B C 1
ATOM 3464 O O . THR B 1 94 ? 12.25 -49.125 -31.312 1 91.19 94 THR B O 1
ATOM 3467 N N . ILE B 1 95 ? 10.195 -48.562 -30.781 1 92.12 95 ILE B N 1
ATOM 3468 C CA . ILE B 1 95 ? 10.359 -47.125 -30.906 1 92.12 95 ILE B CA 1
ATOM 3469 C C . ILE B 1 95 ? 10.289 -46.469 -29.531 1 92.12 95 ILE B C 1
ATOM 3471 O O . ILE B 1 95 ? 9.367 -46.75 -28.766 1 92.12 95 ILE B O 1
ATOM 3475 N N . LEU B 1 96 ? 11.32 -45.75 -29.188 1 93.5 96 LEU B N 1
ATOM 3476 C CA . LEU B 1 96 ? 11.336 -45 -27.953 1 93.5 96 LEU B CA 1
ATOM 3477 C C . LEU B 1 96 ? 10.969 -43.531 -28.203 1 93.5 96 LEU B C 1
ATOM 3479 O O . LEU B 1 96 ? 11.422 -42.938 -29.188 1 93.5 96 LEU B O 1
ATOM 3483 N N . LEU B 1 97 ? 10.086 -43.062 -27.375 1 92.56 97 LEU B N 1
ATOM 3484 C CA . LEU B 1 97 ? 9.586 -41.688 -27.469 1 92.56 97 LEU B CA 1
ATOM 3485 C C . LEU B 1 97 ? 9.898 -40.906 -26.188 1 92.56 97 LEU B C 1
ATOM 3487 O O . LEU B 1 97 ? 9.438 -41.281 -25.109 1 92.56 97 LEU B O 1
ATOM 3491 N N . HIS B 1 98 ? 10.711 -39.875 -26.344 1 87 98 HIS B N 1
ATOM 3492 C CA . HIS B 1 98 ? 11.078 -39.031 -25.203 1 87 98 HIS B CA 1
ATOM 3493 C C . HIS B 1 98 ? 9.859 -38.375 -24.594 1 87 98 HIS B C 1
ATOM 3495 O O . HIS B 1 98 ? 8.898 -38.062 -25.312 1 87 98 HIS B O 1
ATOM 3501 N N . ILE B 1 99 ? 9.922 -38.094 -23.359 1 82.5 99 ILE B N 1
ATOM 3502 C CA . ILE B 1 99 ? 8.797 -37.562 -22.594 1 82.5 99 ILE B CA 1
ATOM 3503 C C . ILE B 1 99 ? 8.445 -36.156 -23.078 1 82.5 99 ILE B C 1
ATOM 3505 O O . ILE B 1 99 ? 7.285 -35.75 -23.016 1 82.5 99 ILE B O 1
ATOM 3509 N N . ALA B 1 100 ? 9.359 -35.438 -23.625 1 74.38 100 ALA B N 1
ATOM 3510 C CA . ALA B 1 100 ? 9.172 -34.031 -23.969 1 74.38 100 ALA B CA 1
ATOM 3511 C C . ALA B 1 100 ? 8.055 -33.844 -24.984 1 74.38 100 ALA B C 1
ATOM 3513 O O . ALA B 1 100 ? 7.105 -33.094 -24.766 1 74.38 100 ALA B O 1
ATOM 3514 N N . PRO B 1 101 ? 8.047 -34.656 -26.062 1 79.69 101 PRO B N 1
ATOM 3515 C CA . PRO B 1 101 ? 6.953 -34.5 -27.016 1 79.69 101 PRO B CA 1
ATOM 3516 C C . PRO B 1 101 ? 5.617 -35 -26.453 1 79.69 101 PRO B C 1
ATOM 3518 O O . PRO B 1 101 ? 4.562 -34.5 -26.859 1 79.69 101 PRO B O 1
ATOM 3521 N N . ILE B 1 102 ? 5.637 -35.938 -25.562 1 84.69 102 ILE B N 1
ATOM 3522 C CA . ILE B 1 102 ? 4.418 -36.531 -25.031 1 84.69 102 ILE B CA 1
ATOM 3523 C C . ILE B 1 102 ? 3.59 -35.469 -24.328 1 84.69 102 ILE B C 1
ATOM 3525 O O . ILE B 1 102 ? 2.357 -35.469 -24.375 1 84.69 102 ILE B O 1
ATOM 3529 N N . THR B 1 103 ? 4.234 -34.5 -23.703 1 75.31 103 THR B N 1
ATOM 3530 C CA . THR B 1 103 ? 3.57 -33.438 -22.953 1 75.31 103 THR B CA 1
ATOM 3531 C C . THR B 1 103 ? 2.666 -32.625 -23.875 1 75.31 103 THR B C 1
ATOM 3533 O O . THR B 1 103 ? 1.687 -32.031 -23.422 1 75.31 103 THR B O 1
ATOM 3536 N N . ILE B 1 104 ? 2.961 -32.688 -25.125 1 70.12 104 ILE B N 1
ATOM 3537 C CA . ILE B 1 104 ? 2.277 -31.844 -26.094 1 70.12 104 ILE B CA 1
ATOM 3538 C C . ILE B 1 104 ? 1.039 -32.562 -26.625 1 70.12 104 ILE B C 1
ATOM 3540 O O . ILE B 1 104 ? -0.043 -31.969 -26.703 1 70.12 104 ILE B O 1
ATOM 3544 N N . PHE B 1 105 ? 1.155 -33.875 -26.891 1 81.44 105 PHE B N 1
ATOM 3545 C CA . PHE B 1 105 ? 0.096 -34.469 -27.672 1 81.44 105 PHE B CA 1
ATOM 3546 C C . PHE B 1 105 ? -0.7 -35.469 -26.828 1 81.44 105 PHE B C 1
ATOM 3548 O O . PHE B 1 105 ? -1.72 -36 -27.281 1 81.44 105 PHE B O 1
ATOM 3555 N N . ILE B 1 106 ? -0.296 -35.719 -25.625 1 82.38 106 ILE B N 1
ATOM 3556 C CA . ILE B 1 106 ? -0.843 -36.875 -24.891 1 82.38 106 ILE B CA 1
ATOM 3557 C C . ILE B 1 106 ? -2.352 -36.688 -24.719 1 82.38 106 ILE B C 1
ATOM 3559 O O . ILE B 1 106 ? -3.107 -37.656 -24.828 1 82.38 106 ILE B O 1
ATOM 3563 N N . HIS B 1 107 ? -2.844 -35.5 -24.484 1 76.88 107 HIS B N 1
ATOM 3564 C CA . HIS B 1 107 ? -4.277 -35.281 -24.312 1 76.88 107 HIS B CA 1
ATOM 3565 C C . HIS B 1 107 ? -5.035 -35.562 -25.609 1 76.88 107 HIS B C 1
ATOM 3567 O O . HIS B 1 107 ? -6.113 -36.156 -25.594 1 76.88 107 HIS B O 1
ATOM 3573 N N . ASP B 1 108 ? -4.438 -35.125 -26.625 1 80.19 108 ASP B N 1
ATOM 3574 C CA . ASP B 1 108 ? -5.039 -35.375 -27.938 1 80.19 108 ASP B CA 1
ATOM 3575 C C . ASP B 1 108 ? -5.074 -36.875 -28.234 1 80.19 108 ASP B C 1
ATOM 3577 O O . ASP B 1 108 ? -6.055 -37.375 -28.781 1 80.19 108 ASP B O 1
ATOM 3581 N N . PHE B 1 109 ? -4.008 -37.531 -27.891 1 89.62 109 PHE B N 1
ATOM 3582 C CA . PHE B 1 109 ? -3.922 -38.969 -28.109 1 89.62 109 PHE B CA 1
ATOM 3583 C C . PHE B 1 109 ? -5.055 -39.688 -27.391 1 89.62 109 PHE B C 1
ATOM 3585 O O . PHE B 1 109 ? -5.77 -40.5 -27.984 1 89.62 109 PHE B O 1
ATOM 3592 N N . ILE B 1 110 ? -5.191 -39.312 -26.078 1 85.75 110 ILE B N 1
ATOM 3593 C CA . ILE B 1 110 ? -6.234 -39.938 -25.297 1 85.75 110 ILE B CA 1
ATOM 3594 C C . ILE B 1 110 ? -7.605 -39.594 -25.859 1 85.75 110 ILE B C 1
ATOM 3596 O O . ILE B 1 110 ? -8.492 -40.438 -25.953 1 85.75 110 ILE B O 1
ATOM 3600 N N . PHE B 1 111 ? -7.746 -38.406 -26.219 1 81.88 111 PHE B N 1
ATOM 3601 C CA . PHE B 1 111 ? -9 -37.969 -26.812 1 81.88 111 PHE B CA 1
ATOM 3602 C C . PHE B 1 111 ? -9.312 -38.719 -28.094 1 81.88 111 PHE B C 1
ATOM 3604 O O . PHE B 1 111 ? -10.422 -39.219 -28.266 1 81.88 111 PHE B O 1
ATOM 3611 N N . GLU B 1 112 ? -8.344 -38.875 -28.938 1 88.75 112 GLU B N 1
ATOM 3612 C CA . GLU B 1 112 ? -8.523 -39.5 -30.25 1 88.75 112 GLU B CA 1
ATOM 3613 C C . GLU B 1 112 ? -8.75 -41 -30.141 1 88.75 112 GLU B C 1
ATOM 3615 O O . GLU B 1 112 ? -9.391 -41.594 -31.016 1 88.75 112 GLU B O 1
ATOM 3620 N N . ILE B 1 113 ? -8.164 -41.562 -29.109 1 89.56 113 ILE B N 1
ATOM 3621 C CA . ILE B 1 113 ? -8.492 -42.969 -28.891 1 89.56 113 ILE B CA 1
ATOM 3622 C C . ILE B 1 113 ? -10 -43.156 -28.812 1 89.56 113 ILE B C 1
ATOM 3624 O O . ILE B 1 113 ? -10.562 -44.062 -29.453 1 89.56 113 ILE B O 1
ATOM 3628 N N . GLY B 1 114 ? -10.648 -42.281 -28.047 1 86.12 114 GLY B N 1
ATOM 3629 C CA . GLY B 1 114 ? -12.094 -42.344 -27.922 1 86.12 114 GLY B CA 1
ATOM 3630 C C . GLY B 1 114 ? -12.812 -42 -29.203 1 86.12 114 GLY B C 1
ATOM 3631 O O . GLY B 1 114 ? -13.773 -42.688 -29.594 1 86.12 114 GLY B O 1
ATOM 3632 N N . ASN B 1 115 ? -12.383 -41.062 -29.828 1 87.44 115 ASN B N 1
ATOM 3633 C CA . ASN B 1 115 ? -13.062 -40.5 -30.984 1 87.44 115 ASN B CA 1
ATOM 3634 C C . ASN B 1 115 ? -12.844 -41.344 -32.25 1 87.44 115 ASN B C 1
ATOM 3636 O O . ASN B 1 115 ? -13.797 -41.688 -32.938 1 87.44 115 ASN B O 1
ATOM 3640 N N . ARG B 1 116 ? -11.625 -41.688 -32.5 1 89.62 116 ARG B N 1
ATOM 3641 C CA . ARG B 1 116 ? -11.273 -42.312 -33.75 1 89.62 116 ARG B CA 1
ATOM 3642 C C . ARG B 1 116 ? -11.219 -43.844 -33.625 1 89.62 116 ARG B C 1
ATOM 3644 O O . ARG B 1 116 ? -11.688 -44.562 -34.5 1 89.62 116 ARG B O 1
ATOM 3651 N N . CYS B 1 117 ? -10.586 -44.25 -32.531 1 89.69 117 CYS B N 1
ATOM 3652 C CA . CYS B 1 117 ? -10.383 -45.688 -32.375 1 89.69 117 CYS B CA 1
ATOM 3653 C C . CYS B 1 117 ? -11.633 -46.375 -31.828 1 89.69 117 CYS B C 1
ATOM 3655 O O . CYS B 1 117 ? -12.086 -47.375 -32.375 1 89.69 117 CYS B O 1
ATOM 3657 N N . LEU B 1 118 ? -12.203 -45.75 -30.797 1 89 118 LEU B N 1
ATOM 3658 C CA . LEU B 1 118 ? -13.336 -46.375 -30.125 1 89 118 LEU B CA 1
ATOM 3659 C C . LEU B 1 118 ? -14.656 -45.844 -30.688 1 89 118 LEU B C 1
ATOM 3661 O O . LEU B 1 118 ? -15.703 -46.469 -30.516 1 89 118 LEU B O 1
ATOM 3665 N N . LYS B 1 119 ? -14.688 -44.656 -31.281 1 86.88 119 LYS B N 1
ATOM 3666 C CA . LYS B 1 119 ? -15.852 -44.031 -31.891 1 86.88 119 LYS B CA 1
ATOM 3667 C C . LYS B 1 119 ? -16.953 -43.812 -30.859 1 86.88 119 LYS B C 1
ATOM 3669 O O . LYS B 1 119 ? -18.125 -44.125 -31.109 1 86.88 119 LYS B O 1
ATOM 3674 N N . VAL B 1 120 ? -16.406 -43.438 -29.719 1 82.94 120 VAL B N 1
ATOM 3675 C CA . VAL B 1 120 ? -17.344 -43.094 -28.656 1 82.94 120 VAL B CA 1
ATOM 3676 C C . VAL B 1 120 ? -17.797 -41.656 -28.828 1 82.94 120 VAL B C 1
ATOM 3678 O O . VAL B 1 120 ? -16.984 -40.75 -29.078 1 82.94 120 VAL B O 1
ATOM 3681 N N . THR B 1 121 ? -19.078 -41.375 -28.75 1 81.75 121 THR B N 1
ATOM 3682 C CA . THR B 1 121 ? -19.641 -40.031 -28.891 1 81.75 121 THR B CA 1
ATOM 3683 C C . THR B 1 121 ? -19.25 -39.156 -27.703 1 81.75 121 THR B C 1
ATOM 3685 O O . THR B 1 121 ? -19.312 -39.594 -26.547 1 81.75 121 THR B O 1
ATOM 3688 N N . CYS B 1 122 ? -18.578 -38.062 -28.047 1 71.31 122 CYS B N 1
ATOM 3689 C CA . CYS B 1 122 ? -18.156 -37.125 -27.031 1 71.31 122 CYS B CA 1
ATOM 3690 C C . CYS B 1 122 ? -19.297 -36.188 -26.656 1 71.31 122 CYS B C 1
ATOM 3692 O O . CYS B 1 122 ? -19.891 -35.531 -27.531 1 71.31 122 CYS B O 1
ATOM 3694 N N . ASP B 1 123 ? -19.719 -36.312 -25.375 1 59.28 123 ASP B N 1
ATOM 3695 C CA . ASP B 1 123 ? -20.688 -35.344 -24.938 1 59.28 123 ASP B CA 1
ATOM 3696 C C . ASP B 1 123 ? -20.047 -33.969 -24.75 1 59.28 123 ASP B C 1
ATOM 3698 O O . ASP B 1 123 ? -18.984 -33.844 -24.141 1 59.28 123 ASP B O 1
ATOM 3702 N N . VAL B 1 124 ? -20.312 -33 -25.484 1 54.09 124 VAL B N 1
ATOM 3703 C CA . VAL B 1 124 ? -19.828 -31.641 -25.656 1 54.09 124 VAL B CA 1
ATOM 3704 C C . VAL B 1 124 ? -19.531 -31.016 -24.297 1 54.09 124 VAL B C 1
ATOM 3706 O O . VAL B 1 124 ? -18.609 -30.203 -24.156 1 54.09 124 VAL B O 1
ATOM 3709 N N . GLU B 1 125 ? -20.234 -31.344 -23.281 1 51.88 125 GLU B N 1
ATOM 3710 C CA . GLU B 1 125 ? -20.141 -30.578 -22.047 1 51.88 125 GLU B CA 1
ATOM 3711 C C . GLU B 1 125 ? -18.844 -30.906 -21.297 1 51.88 125 GLU B C 1
ATOM 3713 O O . GLU B 1 125 ? -18.375 -30.125 -20.469 1 51.88 125 GLU B O 1
ATOM 3718 N N . ALA B 1 126 ? -18.359 -32.062 -21.469 1 47.03 126 ALA B N 1
ATOM 3719 C CA . ALA B 1 126 ? -17.219 -32.438 -20.641 1 47.03 126 ALA B CA 1
ATOM 3720 C C . ALA B 1 126 ? -15.953 -32.562 -21.484 1 47.03 126 ALA B C 1
ATOM 3722 O O . ALA B 1 126 ? -15.609 -33.656 -21.953 1 47.03 126 ALA B O 1
ATOM 3723 N N . PRO B 1 127 ? -15.508 -31.469 -21.922 1 52.19 127 PRO B N 1
ATOM 3724 C CA . PRO B 1 127 ? -14.406 -31.656 -22.875 1 52.19 127 PRO B CA 1
ATOM 3725 C C . PRO B 1 127 ? -13.164 -32.25 -22.219 1 52.19 127 PRO B C 1
ATOM 3727 O O . PRO B 1 127 ? -12.094 -31.656 -22.25 1 52.19 127 PRO B O 1
ATOM 3730 N N . TYR B 1 128 ? -13.344 -33.344 -21.422 1 61.34 128 TYR B N 1
ATOM 3731 C CA . TYR B 1 128 ? -12.148 -33.969 -20.875 1 61.34 128 TYR B CA 1
ATOM 3732 C C . TYR B 1 128 ? -11.484 -34.875 -21.922 1 61.34 128 TYR B C 1
ATOM 3734 O O . TYR B 1 128 ? -12.164 -35.438 -22.766 1 61.34 128 TYR B O 1
ATOM 3742 N N . PHE B 1 129 ? -10.195 -34.781 -22 1 67.56 129 PHE B N 1
ATOM 3743 C CA . PHE B 1 129 ? -9.461 -35.562 -23 1 67.56 129 PHE B CA 1
ATOM 3744 C C . PHE B 1 129 ? -9.734 -37.062 -22.844 1 67.56 129 PHE B C 1
ATOM 3746 O O . PHE B 1 129 ? -9.602 -37.812 -23.797 1 67.56 129 PHE B O 1
ATOM 3753 N N . ALA B 1 130 ? -10.172 -37.438 -21.641 1 73.38 130 ALA B N 1
ATOM 3754 C CA . ALA B 1 130 ? -10.453 -38.844 -21.391 1 73.38 130 ALA B CA 1
ATOM 3755 C C . ALA B 1 130 ? -11.953 -39.094 -21.234 1 73.38 130 ALA B C 1
ATOM 3757 O O . ALA B 1 130 ? -12.383 -39.844 -20.359 1 73.38 130 ALA B O 1
ATOM 3758 N N . TYR B 1 131 ? -12.805 -38.469 -22.078 1 72.88 131 TYR B N 1
ATOM 3759 C CA . TYR B 1 131 ? -14.258 -38.5 -21.969 1 72.88 131 TYR B CA 1
ATOM 3760 C C . TYR B 1 131 ? -14.805 -39.906 -22.078 1 72.88 131 TYR B C 1
ATOM 3762 O O . TYR B 1 131 ? -15.891 -40.188 -21.578 1 72.88 131 TYR B O 1
ATOM 3770 N N . TRP B 1 132 ? -14.117 -40.781 -22.703 1 79.56 132 TRP B N 1
ATOM 3771 C CA . TRP B 1 132 ? -14.578 -42.125 -23.016 1 79.56 132 TRP B CA 1
ATOM 3772 C C . TRP B 1 132 ? -14.148 -43.125 -21.938 1 79.56 132 TRP B C 1
ATOM 3774 O O . TRP B 1 132 ? -14.648 -44.25 -21.875 1 79.56 132 TRP B O 1
ATOM 3784 N N . LEU B 1 133 ? -13.203 -42.688 -21.156 1 80.75 133 LEU B N 1
ATOM 3785 C CA . LEU B 1 133 ? -12.656 -43.562 -20.141 1 80.75 133 LEU B CA 1
ATOM 3786 C C . LEU B 1 133 ? -13.586 -43.656 -18.938 1 80.75 133 LEU B C 1
ATOM 3788 O O . LEU B 1 133 ? -13.984 -42.625 -18.375 1 80.75 133 LEU B O 1
ATOM 3792 N N . LYS B 1 134 ? -13.953 -44.906 -18.578 1 79.62 134 LYS B N 1
ATOM 3793 C CA . LYS B 1 134 ? -14.82 -45.156 -17.438 1 79.62 134 LYS B CA 1
ATOM 3794 C C . LYS B 1 134 ? -14.078 -45.969 -16.359 1 79.62 134 LYS B C 1
ATOM 3796 O O . LYS B 1 134 ? -13.148 -46.719 -16.656 1 79.62 134 LYS B O 1
ATOM 3801 N N . ARG B 1 135 ? -14.516 -45.812 -15.148 1 80.75 135 ARG B N 1
ATOM 3802 C CA . ARG B 1 135 ? -13.922 -46.531 -14.031 1 80.75 135 ARG B CA 1
ATOM 3803 C C . ARG B 1 135 ? -14.211 -48.031 -14.141 1 80.75 135 ARG B C 1
ATOM 3805 O O . ARG B 1 135 ? -13.43 -48.844 -13.664 1 80.75 135 ARG B O 1
ATOM 3812 N N . GLU B 1 136 ? -15.352 -48.281 -14.828 1 84.62 136 GLU B N 1
ATOM 3813 C CA . GLU B 1 136 ? -15.75 -49.688 -15 1 84.62 136 GLU B CA 1
ATOM 3814 C C . GLU B 1 136 ? -14.805 -50.438 -15.93 1 84.62 136 GLU B C 1
ATOM 3816 O O . GLU B 1 136 ? -14.742 -51.656 -15.914 1 84.62 136 GLU B O 1
ATOM 3821 N N . ASP B 1 137 ? -14.219 -49.656 -16.75 1 86.81 137 ASP B N 1
ATOM 3822 C CA . ASP B 1 137 ? -13.18 -50.25 -17.609 1 86.81 137 ASP B CA 1
ATOM 3823 C C . ASP B 1 137 ? -11.875 -50.406 -16.828 1 86.81 137 ASP B C 1
ATOM 3825 O O . ASP B 1 137 ? -10.906 -49.688 -17.047 1 86.81 137 ASP B O 1
ATOM 3829 N N . ILE B 1 138 ? -11.859 -51.344 -15.961 1 88.62 138 ILE B N 1
ATOM 3830 C CA . ILE B 1 138 ? -10.883 -51.5 -14.891 1 88.62 138 ILE B CA 1
ATOM 3831 C C . ILE B 1 138 ? -9.477 -51.625 -15.484 1 88.62 138 ILE B C 1
ATOM 3833 O O . ILE B 1 138 ? -8.531 -51 -14.984 1 88.62 138 ILE B O 1
ATOM 3837 N N . PHE B 1 139 ? -9.297 -52.375 -16.547 1 91.38 139 PHE B N 1
ATOM 3838 C CA . PHE B 1 139 ? -7.973 -52.594 -17.094 1 91.38 139 PHE B CA 1
ATOM 3839 C C . PHE B 1 139 ? -7.445 -51.344 -17.781 1 91.38 139 PHE B C 1
ATOM 3841 O O . PHE B 1 139 ? -6.324 -50.906 -17.5 1 91.38 139 PHE B O 1
ATOM 3848 N N . THR B 1 140 ? -8.344 -50.781 -18.641 1 91.81 140 THR B N 1
ATOM 3849 C CA . THR B 1 140 ? -7.941 -49.594 -19.375 1 91.81 140 THR B CA 1
ATOM 3850 C C . THR B 1 140 ? -7.684 -48.438 -18.422 1 91.81 140 THR B C 1
ATOM 3852 O O . THR B 1 140 ? -6.68 -47.719 -18.562 1 91.81 140 THR B O 1
ATOM 3855 N N . PHE B 1 141 ? -8.539 -48.281 -17.484 1 88.81 141 PHE B N 1
ATOM 3856 C CA . PHE B 1 141 ? -8.398 -47.219 -16.5 1 88.81 141 PHE B CA 1
ATOM 3857 C C . PHE B 1 141 ? -7.102 -47.375 -15.719 1 88.81 141 PHE B C 1
ATOM 3859 O O . PHE B 1 141 ? -6.332 -46.438 -15.57 1 88.81 141 PHE B O 1
ATOM 3866 N N . THR B 1 142 ? -6.84 -48.562 -15.227 1 88.94 142 THR B N 1
ATOM 3867 C CA . THR B 1 142 ? -5.648 -48.844 -14.422 1 88.94 142 THR B CA 1
ATOM 3868 C C . THR B 1 142 ? -4.387 -48.594 -15.242 1 88.94 142 THR B C 1
ATOM 3870 O O . THR B 1 142 ? -3.426 -48 -14.75 1 88.94 142 THR B O 1
ATOM 3873 N N . TYR B 1 143 ? -4.426 -49 -16.453 1 92.75 143 TYR B N 1
ATOM 3874 C CA . TYR B 1 143 ? -3.254 -48.875 -17.312 1 92.75 143 TYR B CA 1
ATOM 3875 C C . TYR B 1 143 ? -2.947 -47.406 -17.594 1 92.75 143 TYR B C 1
ATOM 3877 O O . TYR B 1 143 ? -1.8 -46.969 -17.469 1 92.75 143 TYR B O 1
ATOM 3885 N N . LEU B 1 144 ? -3.98 -46.656 -17.984 1 89.44 144 LEU B N 1
ATOM 3886 C CA . LEU B 1 144 ? -3.797 -45.25 -18.281 1 89.44 144 LEU B CA 1
ATOM 3887 C C . LEU B 1 144 ? -3.455 -44.469 -17.016 1 89.44 144 LEU B C 1
ATOM 3889 O O . LEU B 1 144 ? -2.66 -43.531 -17.047 1 89.44 144 LEU B O 1
ATOM 3893 N N . HIS B 1 145 ? -4.059 -44.844 -15.953 1 86.5 145 HIS B N 1
ATOM 3894 C CA . HIS B 1 145 ? -3.703 -44.25 -14.68 1 86.5 145 HIS B CA 1
ATOM 3895 C C . HIS B 1 145 ? -2.227 -44.469 -14.359 1 86.5 145 HIS B C 1
ATOM 3897 O O . HIS B 1 145 ? -1.547 -43.531 -13.898 1 86.5 145 HIS B O 1
ATOM 3903 N N . THR B 1 146 ? -1.796 -45.688 -14.531 1 88.44 146 THR B N 1
ATOM 3904 C CA . THR B 1 146 ? -0.393 -46 -14.305 1 88.44 146 THR B CA 1
ATOM 3905 C C . THR B 1 146 ? 0.508 -45.188 -15.227 1 88.44 146 THR B C 1
ATOM 3907 O O . THR B 1 146 ? 1.538 -44.656 -14.797 1 88.44 146 THR B O 1
ATOM 3910 N N . PHE B 1 147 ? 0.147 -45.062 -16.5 1 91.38 147 PHE B N 1
ATOM 3911 C CA . PHE B 1 147 ? 0.897 -44.281 -17.453 1 91.38 147 PHE B CA 1
ATOM 3912 C C . PHE B 1 147 ? 1.053 -42.844 -16.969 1 91.38 147 PHE B C 1
ATOM 3914 O O . PHE B 1 147 ? 2.168 -42.312 -16.875 1 91.38 147 PHE B O 1
ATOM 3921 N N . PHE B 1 148 ? -0.06 -42.25 -16.594 1 85.38 148 PHE B N 1
ATOM 3922 C CA . PHE B 1 148 ? -0.036 -40.875 -16.203 1 85.38 148 PHE B CA 1
ATOM 3923 C C . PHE B 1 148 ? 0.716 -40.688 -14.883 1 85.38 148 PHE B C 1
ATOM 3925 O O . PHE B 1 148 ? 1.38 -39.656 -14.672 1 85.38 148 PHE B O 1
ATOM 3932 N N . ALA B 1 149 ? 0.604 -41.656 -14.016 1 81.62 149 ALA B N 1
ATOM 3933 C CA . ALA B 1 149 ? 1.36 -41.594 -12.766 1 81.62 149 ALA B CA 1
ATOM 3934 C C . ALA B 1 149 ? 2.863 -41.594 -13.031 1 81.62 149 ALA B C 1
ATOM 3936 O O . ALA B 1 149 ? 3.605 -40.781 -12.469 1 81.62 149 ALA B O 1
ATOM 3937 N N . GLN B 1 150 ? 3.314 -42.5 -13.844 1 85.69 150 GLN B N 1
ATOM 3938 C CA . GLN B 1 150 ? 4.73 -42.594 -14.195 1 85.69 150 GLN B CA 1
ATOM 3939 C C . GLN B 1 150 ? 5.184 -41.344 -14.953 1 85.69 150 GLN B C 1
ATOM 3941 O O . GLN B 1 150 ? 6.273 -40.844 -14.719 1 85.69 150 GLN B O 1
ATOM 3946 N N . PHE B 1 151 ? 4.309 -40.875 -15.805 1 84.06 151 PHE B N 1
ATOM 3947 C CA . PHE B 1 151 ? 4.594 -39.688 -16.594 1 84.06 151 PHE B CA 1
ATOM 3948 C C . PHE B 1 151 ? 4.793 -38.469 -15.688 1 84.06 151 PHE B C 1
ATOM 3950 O O . PHE B 1 151 ? 5.773 -37.75 -15.828 1 84.06 151 PHE B O 1
ATOM 3957 N N . ARG B 1 152 ? 3.939 -38.375 -14.75 1 75.5 152 ARG B N 1
ATOM 3958 C CA . ARG B 1 152 ? 4.027 -37.281 -13.789 1 75.5 152 ARG B CA 1
ATOM 3959 C C . ARG B 1 152 ? 5.305 -37.375 -12.969 1 75.5 152 ARG B C 1
ATOM 3961 O O . ARG B 1 152 ? 5.953 -36.344 -12.703 1 75.5 152 ARG B O 1
ATOM 3968 N N . SER B 1 153 ? 5.617 -38.531 -12.57 1 76.5 153 SER B N 1
ATOM 3969 C CA . SER B 1 153 ? 6.82 -38.75 -11.773 1 76.5 153 SER B CA 1
ATOM 3970 C C . SER B 1 153 ? 8.07 -38.344 -12.555 1 76.5 153 SER B C 1
ATOM 3972 O O . SER B 1 153 ? 8.992 -37.75 -11.992 1 76.5 153 SER B O 1
ATOM 3974 N N . LEU B 1 154 ? 8.125 -38.656 -13.781 1 76.69 154 LEU B N 1
ATOM 3975 C CA . LEU B 1 154 ? 9.266 -38.312 -14.625 1 76.69 154 LEU B CA 1
ATOM 3976 C C . LEU B 1 154 ? 9.336 -36.812 -14.859 1 76.69 154 LEU B C 1
ATOM 3978 O O . LEU B 1 154 ? 10.43 -36.219 -14.844 1 76.69 154 LEU B O 1
ATOM 3982 N N . MET B 1 155 ? 8.164 -36.281 -15.086 1 70.31 155 MET B N 1
ATOM 3983 C CA . MET B 1 155 ? 8.102 -34.844 -15.312 1 70.31 155 MET B CA 1
ATOM 3984 C C . MET B 1 155 ? 8.625 -34.062 -14.109 1 70.31 155 MET B C 1
ATOM 3986 O O . MET B 1 155 ? 9.25 -33 -14.258 1 70.31 155 MET B O 1
ATOM 3990 N N . LYS B 1 156 ? 8.336 -34.594 -12.984 1 66.31 156 LYS B N 1
ATOM 3991 C CA . LYS B 1 156 ? 8.797 -33.969 -11.75 1 66.31 156 LYS B CA 1
ATOM 3992 C C . LYS B 1 156 ? 10.32 -33.906 -11.688 1 66.31 156 LYS B C 1
ATOM 3994 O O . LYS B 1 156 ? 10.891 -33.031 -11.047 1 66.31 156 LYS B O 1
ATOM 3999 N N . GLN B 1 157 ? 10.969 -34.969 -12.32 1 62.09 157 GLN B N 1
ATOM 4000 C CA . GLN B 1 157 ? 12.422 -35.062 -12.289 1 62.09 157 GLN B CA 1
ATOM 4001 C C . GLN B 1 157 ? 13.055 -34.062 -13.258 1 62.09 157 GLN B C 1
ATOM 4003 O O . GLN B 1 157 ? 14.219 -33.688 -13.094 1 62.09 157 GLN B O 1
ATOM 4008 N N . VAL B 1 158 ? 12.547 -33.969 -14.422 1 53.66 158 VAL B N 1
ATOM 4009 C CA . VAL B 1 158 ? 13.188 -33.094 -15.398 1 53.66 158 VAL B CA 1
ATOM 4010 C C . VAL B 1 158 ? 13.125 -31.641 -14.93 1 53.66 158 VAL B C 1
ATOM 4012 O O . VAL B 1 158 ? 14.133 -30.938 -14.953 1 53.66 158 VAL B O 1
ATOM 4015 N N . THR B 1 159 ? 11.961 -30.984 -15.031 1 54.81 159 THR B N 1
ATOM 4016 C CA . THR B 1 159 ? 11.766 -29.625 -14.57 1 54.81 159 THR B CA 1
ATOM 4017 C C . THR B 1 159 ? 10.672 -29.547 -13.516 1 54.81 159 THR B C 1
ATOM 4019 O O . THR B 1 159 ? 9.984 -30.547 -13.258 1 54.81 159 THR B O 1
ATOM 4022 N N . SER B 1 160 ? 10.633 -28.484 -12.82 1 64.44 160 SER B N 1
ATOM 4023 C CA . SER B 1 160 ? 9.555 -28.328 -11.844 1 64.44 160 SER B CA 1
ATOM 4024 C C . SER B 1 160 ? 8.195 -28.594 -12.477 1 64.44 160 SER B C 1
ATOM 4026 O O . SER B 1 160 ? 7.824 -27.922 -13.453 1 64.44 160 SER B O 1
ATOM 4028 N N . LEU B 1 161 ? 7.676 -29.922 -12.328 1 69.88 161 LEU B N 1
ATOM 4029 C CA . LEU B 1 161 ? 6.336 -30.25 -12.797 1 69.88 161 LEU B CA 1
ATOM 4030 C C . LEU B 1 161 ? 5.43 -29.016 -12.742 1 69.88 161 LEU B C 1
ATOM 4032 O O . LEU B 1 161 ? 4.66 -28.766 -13.672 1 69.88 161 LEU B O 1
ATOM 4036 N N . ARG B 1 162 ? 5.641 -28.328 -11.773 1 77.94 162 ARG B N 1
ATOM 4037 C CA . ARG B 1 162 ? 4.809 -27.141 -11.578 1 77.94 162 ARG B CA 1
ATOM 4038 C C . ARG B 1 162 ? 5.023 -26.125 -12.695 1 77.94 162 ARG B C 1
ATOM 4040 O O . ARG B 1 162 ? 4.062 -25.609 -13.273 1 77.94 162 ARG B O 1
ATOM 4047 N N . GLU B 1 163 ? 6.211 -25.953 -12.992 1 79.81 163 GLU B N 1
ATOM 4048 C CA . GLU B 1 163 ? 6.551 -24.984 -14.031 1 79.81 163 GLU B CA 1
ATOM 4049 C C . GLU B 1 163 ? 6.051 -25.438 -15.398 1 79.81 163 GLU B C 1
ATOM 4051 O O . GLU B 1 163 ? 5.562 -24.625 -16.188 1 79.81 163 GLU B O 1
ATOM 4056 N N . MET B 1 164 ? 6.223 -26.672 -15.625 1 74.44 164 MET B N 1
ATOM 4057 C CA . MET B 1 164 ? 5.781 -27.234 -16.906 1 74.44 164 MET B CA 1
ATOM 4058 C C . MET B 1 164 ? 4.273 -27.094 -17.062 1 74.44 164 MET B C 1
ATOM 4060 O O . MET B 1 164 ? 3.791 -26.734 -18.141 1 74.44 164 MET B O 1
ATOM 4064 N N . LEU B 1 165 ? 3.605 -27.453 -16 1 78.12 165 LEU B N 1
ATOM 4065 C CA . LEU B 1 165 ? 2.15 -27.375 -16.047 1 78.12 165 LEU B CA 1
ATOM 4066 C C . LEU B 1 165 ? 1.689 -25.938 -16.25 1 78.12 165 LEU B C 1
ATOM 4068 O O . LEU B 1 165 ? 0.772 -25.672 -17.031 1 78.12 165 LEU B O 1
ATOM 4072 N N . MET B 1 166 ? 2.322 -25.109 -15.586 1 84.62 166 MET B N 1
ATOM 4073 C CA . MET B 1 166 ? 1.969 -23.703 -15.734 1 84.62 166 MET B CA 1
ATOM 4074 C C . MET B 1 166 ? 2.234 -23.219 -17.156 1 84.62 166 MET B C 1
ATOM 4076 O O . MET B 1 166 ? 1.4 -22.531 -17.75 1 84.62 166 MET B O 1
ATOM 4080 N N . GLU B 1 167 ? 3.354 -23.594 -17.656 1 78.69 167 GLU B N 1
ATOM 4081 C CA . GLU B 1 167 ? 3.717 -23.203 -19.016 1 78.69 167 GLU B CA 1
ATOM 4082 C C . GLU B 1 167 ? 2.717 -23.75 -20.031 1 78.69 167 GLU B C 1
ATOM 4084 O O . GLU B 1 167 ? 2.416 -23.109 -21.031 1 78.69 167 GLU B O 1
ATOM 4089 N N . LEU B 1 168 ? 2.395 -24.969 -19.781 1 74.5 168 LEU B N 1
ATOM 4090 C CA . LEU B 1 168 ? 1.425 -25.609 -20.672 1 74.5 168 LEU B CA 1
ATOM 4091 C C . LEU B 1 168 ? 0.138 -24.797 -20.75 1 74.5 168 LEU B C 1
ATOM 4093 O O . LEU B 1 168 ? -0.359 -24.516 -21.844 1 74.5 168 LEU B O 1
ATOM 4097 N N . HIS B 1 169 ? -0.388 -24.406 -19.656 1 80.25 169 HIS B N 1
ATOM 4098 C CA . HIS B 1 169 ? -1.649 -23.672 -19.609 1 80.25 169 HIS B CA 1
ATOM 4099 C C . HIS B 1 169 ? -1.485 -22.25 -20.156 1 80.25 169 HIS B C 1
ATOM 4101 O O . HIS B 1 169 ? -2.348 -21.766 -20.891 1 80.25 169 HIS B O 1
ATOM 4107 N N . LEU B 1 170 ? -0.391 -21.641 -19.797 1 82.5 170 LEU B N 1
ATOM 4108 C CA . LEU B 1 170 ? -0.151 -20.281 -20.266 1 82.5 170 LEU B CA 1
ATOM 4109 C C . LEU B 1 170 ? 0.032 -20.25 -21.781 1 82.5 170 LEU B C 1
ATOM 4111 O O . LEU B 1 170 ? -0.471 -19.344 -22.453 1 82.5 170 LEU B O 1
ATOM 4115 N N . SER B 1 171 ? 0.786 -21.188 -22.281 1 74.69 171 SER B N 1
ATOM 4116 C CA . SER B 1 171 ? 1.011 -21.25 -23.719 1 74.69 171 SER B CA 1
ATOM 4117 C C . SER B 1 171 ? -0.292 -21.5 -24.469 1 74.69 171 SER B C 1
ATOM 4119 O O . SER B 1 171 ? -0.508 -20.938 -25.547 1 74.69 171 SER B O 1
ATOM 4121 N N . LYS B 1 172 ? -1.03 -22.344 -23.906 1 71.12 172 LYS B N 1
ATOM 4122 C CA . LYS B 1 172 ? -2.311 -22.672 -24.531 1 71.12 172 LYS B CA 1
ATOM 4123 C C . LYS B 1 172 ? -3.234 -21.469 -24.562 1 71.12 172 LYS B C 1
ATOM 4125 O O . LYS B 1 172 ? -3.879 -21.203 -25.594 1 71.12 172 LYS B O 1
ATOM 4130 N N . HIS B 1 173 ? -3.285 -20.688 -23.531 1 76.38 173 HIS B N 1
ATOM 4131 C CA . HIS B 1 173 ? -4.258 -19.609 -23.391 1 76.38 173 HIS B CA 1
ATOM 4132 C C . HIS B 1 173 ? -3.758 -18.328 -24.031 1 76.38 173 HIS B C 1
ATOM 4134 O O . HIS B 1 173 ? -4.555 -17.5 -24.484 1 76.38 173 HIS B O 1
ATOM 4140 N N . PHE B 1 174 ? -2.523 -18.094 -24.125 1 80.31 174 PHE B N 1
ATOM 4141 C CA . PHE B 1 174 ? -2.033 -16.781 -24.516 1 80.31 174 PHE B CA 1
ATOM 4142 C C . PHE B 1 174 ? -1.16 -16.875 -25.766 1 80.31 174 PHE B C 1
ATOM 4144 O O . PHE B 1 174 ? -0.456 -15.93 -26.125 1 80.31 174 PHE B O 1
ATOM 4151 N N . ASP B 1 175 ? -1.225 -17.906 -26.453 1 70.56 175 ASP B N 1
ATOM 4152 C CA . ASP B 1 175 ? -0.604 -18.125 -27.766 1 70.56 175 ASP B CA 1
ATOM 4153 C C . ASP B 1 175 ? 0.899 -17.859 -27.703 1 70.56 175 ASP B C 1
ATOM 4155 O O . ASP B 1 175 ? 1.43 -17.094 -28.5 1 70.56 175 ASP B O 1
ATOM 4159 N N . VAL B 1 176 ? 1.516 -18.297 -26.719 1 72.56 176 VAL B N 1
ATOM 4160 C CA . VAL B 1 176 ? 2.967 -18.25 -26.578 1 72.56 176 VAL B CA 1
ATOM 4161 C C . VAL B 1 176 ? 3.566 -19.625 -26.797 1 72.56 176 VAL B C 1
ATOM 4163 O O . VAL B 1 176 ? 2.924 -20.641 -26.5 1 72.56 176 VAL B O 1
ATOM 4166 N N . GLU B 1 177 ? 4.711 -19.609 -27.375 1 65.44 177 GLU B N 1
ATOM 4167 C CA . GLU B 1 177 ? 5.379 -20.891 -27.656 1 65.44 177 GLU B CA 1
ATOM 4168 C C . GLU B 1 177 ? 5.703 -21.625 -26.359 1 65.44 177 GLU B C 1
ATOM 4170 O O . GLU B 1 177 ? 6.203 -21.031 -25.406 1 65.44 177 GLU B O 1
ATOM 4175 N N . PHE B 1 178 ? 5.328 -22.875 -26.375 1 66.56 178 PHE B N 1
ATOM 4176 C CA . PHE B 1 178 ? 5.656 -23.703 -25.219 1 66.56 178 PHE B CA 1
ATOM 4177 C C . PHE B 1 178 ? 7.16 -23.703 -24.969 1 66.56 178 PHE B C 1
ATOM 4179 O O . PHE B 1 178 ? 7.949 -23.828 -25.906 1 66.56 178 PHE B O 1
ATOM 4186 N N . GLY B 1 179 ? 7.586 -23.438 -23.75 1 68.12 179 GLY B N 1
ATOM 4187 C CA . GLY B 1 179 ? 8.992 -23.375 -23.391 1 68.12 179 GLY B CA 1
ATOM 4188 C C . GLY B 1 179 ? 9.523 -21.969 -23.297 1 68.12 179 GLY B C 1
ATOM 4189 O O . GLY B 1 179 ? 10.562 -21.719 -22.672 1 68.12 179 GLY B O 1
ATOM 4190 N N . SER B 1 180 ? 8.805 -21.062 -23.922 1 74 180 SER B N 1
ATOM 4191 C CA . SER B 1 180 ? 9.297 -19.688 -24 1 74 180 SER B CA 1
ATOM 4192 C C . SER B 1 180 ? 9.141 -18.969 -22.656 1 74 180 SER B C 1
ATOM 4194 O O . SER B 1 180 ? 9.82 -17.984 -22.391 1 74 180 SER B O 1
ATOM 4196 N N . LEU B 1 181 ? 8.289 -19.547 -21.812 1 80.88 181 LEU B N 1
ATOM 4197 C CA . LEU B 1 181 ? 7.988 -18.875 -20.562 1 80.88 181 LEU B CA 1
ATOM 4198 C C . LEU B 1 181 ? 8.766 -19.484 -19.391 1 80.88 181 LEU B C 1
ATOM 4200 O O . LEU B 1 181 ? 8.672 -19.016 -18.266 1 80.88 181 LEU B O 1
ATOM 4204 N N . SER B 1 182 ? 9.539 -20.531 -19.688 1 75.62 182 SER B N 1
ATOM 4205 C CA . SER B 1 182 ? 10.266 -21.266 -18.656 1 75.62 182 SER B CA 1
ATOM 4206 C C . SER B 1 182 ? 11.172 -20.344 -17.859 1 75.62 182 SER B C 1
ATOM 4208 O O . SER B 1 182 ? 11.211 -20.422 -16.625 1 75.62 182 SER B O 1
ATOM 4210 N N . ALA B 1 183 ? 11.875 -19.484 -18.578 1 79 183 ALA B N 1
ATOM 4211 C CA . ALA B 1 183 ? 12.805 -18.578 -17.922 1 79 183 ALA B CA 1
ATOM 4212 C C . ALA B 1 183 ? 12.062 -17.578 -17.016 1 79 183 ALA B C 1
ATOM 4214 O O . ALA B 1 183 ? 12.477 -17.328 -15.891 1 79 183 ALA B O 1
ATOM 4215 N N . SER B 1 184 ? 10.969 -17.047 -17.547 1 83.88 184 SER B N 1
ATOM 4216 C CA . SER B 1 184 ? 10.172 -16.078 -16.797 1 83.88 184 SER B CA 1
ATOM 4217 C C . SER B 1 184 ? 9.547 -16.703 -15.555 1 83.88 184 SER B C 1
ATOM 4219 O O . SER B 1 184 ? 9.5 -16.078 -14.492 1 83.88 184 SER B O 1
ATOM 4221 N N . LEU B 1 185 ? 9.109 -17.891 -15.672 1 85.12 185 LEU B N 1
ATOM 4222 C CA . LEU B 1 185 ? 8.484 -18.594 -14.555 1 85.12 185 LEU B CA 1
ATOM 4223 C C . LEU B 1 185 ? 9.508 -18.922 -13.477 1 85.12 185 LEU B C 1
ATOM 4225 O O . LEU B 1 185 ? 9.211 -18.844 -12.289 1 85.12 185 LEU B O 1
ATOM 4229 N N . LYS B 1 186 ? 10.625 -19.281 -13.938 1 82.31 186 LYS B N 1
ATOM 4230 C CA . LYS B 1 186 ? 11.703 -19.547 -12.984 1 82.31 186 LYS B CA 1
ATOM 4231 C C . LYS B 1 186 ? 12.102 -18.281 -12.234 1 82.31 186 LYS B C 1
ATOM 4233 O O . LYS B 1 186 ? 12.359 -18.312 -11.031 1 82.31 186 LYS B O 1
ATOM 4238 N N . GLU B 1 187 ? 12.227 -17.219 -12.969 1 84.19 187 GLU B N 1
ATOM 4239 C CA . GLU B 1 187 ? 12.547 -15.93 -12.359 1 84.19 187 GLU B CA 1
ATOM 4240 C C . GLU B 1 187 ? 11.492 -15.531 -11.336 1 84.19 187 GLU B C 1
ATOM 4242 O O . GLU B 1 187 ? 11.82 -14.984 -10.281 1 84.19 187 GLU B O 1
ATOM 4247 N N . LYS B 1 188 ? 10.281 -15.781 -11.656 1 85.81 188 LYS B N 1
ATOM 4248 C CA . LYS B 1 188 ? 9.188 -15.477 -10.734 1 85.81 188 LYS B CA 1
ATOM 4249 C C . LYS B 1 188 ? 9.297 -16.297 -9.453 1 85.81 188 LYS B C 1
ATOM 4251 O O . LYS B 1 188 ? 8.992 -15.805 -8.367 1 85.81 188 LYS B O 1
ATOM 4256 N N . ASP B 1 189 ? 9.609 -17.5 -9.602 1 84.19 189 ASP B N 1
ATOM 4257 C CA . ASP B 1 189 ? 9.781 -18.359 -8.438 1 84.19 189 ASP B CA 1
ATOM 4258 C C . ASP B 1 189 ? 10.93 -17.875 -7.559 1 84.19 189 ASP B C 1
ATOM 4260 O O . ASP B 1 189 ? 10.844 -17.922 -6.332 1 84.19 189 ASP B O 1
ATOM 4264 N N . GLU B 1 190 ? 11.961 -17.453 -8.211 1 84.75 190 GLU B N 1
ATOM 4265 C CA . GLU B 1 190 ? 13.094 -16.906 -7.469 1 84.75 190 GLU B CA 1
ATOM 4266 C C . GLU B 1 190 ? 12.703 -15.633 -6.723 1 84.75 190 GLU B C 1
ATOM 4268 O O . GLU B 1 190 ? 13.164 -15.398 -5.602 1 84.75 190 GLU B O 1
ATOM 4273 N N . LEU B 1 191 ? 11.93 -14.875 -7.371 1 87.81 191 LEU B N 1
ATOM 4274 C CA . LEU B 1 191 ? 11.453 -13.648 -6.746 1 87.81 191 LEU B CA 1
ATOM 4275 C C . LEU B 1 191 ? 10.578 -13.961 -5.531 1 87.81 191 LEU B C 1
ATOM 4277 O O . LEU B 1 191 ? 10.641 -13.266 -4.52 1 87.81 191 LEU B O 1
ATOM 4281 N N . HIS B 1 192 ? 9.773 -14.961 -5.625 1 89.62 192 HIS B N 1
ATOM 4282 C CA . HIS B 1 192 ? 8.938 -15.383 -4.504 1 89.62 192 HIS B CA 1
ATOM 4283 C C . HIS B 1 192 ? 9.789 -15.859 -3.334 1 89.62 192 HIS B C 1
ATOM 4285 O O . HIS B 1 192 ? 9.508 -15.539 -2.18 1 89.62 192 HIS B O 1
ATOM 4291 N N . LYS B 1 193 ? 10.773 -16.609 -3.697 1 89.56 193 LYS B N 1
ATOM 4292 C CA . LYS B 1 193 ? 11.672 -17.094 -2.652 1 89.56 193 LYS B CA 1
ATOM 4293 C C . LYS B 1 193 ? 12.398 -15.938 -1.973 1 89.56 193 LYS B C 1
ATOM 4295 O O . LYS B 1 193 ? 12.523 -15.906 -0.747 1 89.56 193 LYS B O 1
ATOM 4300 N N . TYR B 1 194 ? 12.867 -15.086 -2.803 1 90.81 194 TYR B N 1
ATOM 4301 C CA . TYR B 1 194 ? 13.531 -13.891 -2.291 1 90.81 194 TYR B CA 1
ATOM 4302 C C . TYR B 1 194 ? 12.602 -13.102 -1.371 1 90.81 194 TYR B C 1
ATOM 4304 O O . TYR B 1 194 ? 13 -12.719 -0.266 1 90.81 194 TYR B O 1
ATOM 4312 N N . ALA B 1 195 ? 11.43 -12.836 -1.858 1 92.69 195 ALA B N 1
ATOM 4313 C CA . ALA B 1 195 ? 10.445 -12.07 -1.09 1 92.69 195 ALA B CA 1
ATOM 4314 C C . ALA B 1 195 ? 10.102 -12.781 0.218 1 92.69 195 ALA B C 1
ATOM 4316 O O . ALA B 1 195 ? 9.969 -12.133 1.261 1 92.69 195 ALA B O 1
ATOM 4317 N N . ASN B 1 196 ? 9.977 -14.078 0.165 1 94.12 196 ASN B N 1
ATOM 4318 C CA . ASN B 1 196 ? 9.656 -14.852 1.36 1 94.12 196 ASN B CA 1
ATOM 4319 C C . ASN B 1 196 ? 10.766 -14.75 2.406 1 94.12 196 ASN B C 1
ATOM 4321 O O . ASN B 1 196 ? 10.484 -14.609 3.6 1 94.12 196 ASN B O 1
ATOM 4325 N N . ASN B 1 197 ? 11.922 -14.875 1.939 1 94.81 197 ASN B N 1
ATOM 4326 C CA . ASN B 1 197 ? 13.055 -14.727 2.848 1 94.81 197 ASN B CA 1
ATOM 4327 C C . ASN B 1 197 ? 13.102 -13.336 3.471 1 94.81 197 ASN B C 1
ATOM 4329 O O . ASN B 1 197 ? 13.391 -13.188 4.66 1 94.81 197 ASN B O 1
ATOM 4333 N N . ARG B 1 198 ? 12.859 -12.414 2.68 1 95.06 198 ARG B N 1
ATOM 4334 C CA . ARG B 1 198 ? 12.875 -11.031 3.141 1 95.06 198 ARG B CA 1
ATOM 4335 C C . ARG B 1 198 ? 11.75 -10.766 4.137 1 95.06 198 ARG B C 1
ATOM 4337 O O . ARG B 1 198 ? 11.93 -10.008 5.09 1 95.06 198 ARG B O 1
ATOM 4344 N N . ILE B 1 199 ? 10.609 -11.352 3.93 1 97.12 199 ILE B N 1
ATOM 4345 C CA . ILE B 1 199 ? 9.516 -11.258 4.887 1 97.12 199 ILE B CA 1
ATOM 4346 C C . ILE B 1 199 ? 9.977 -11.758 6.254 1 97.12 199 ILE B C 1
ATOM 4348 O O . ILE B 1 199 ? 9.758 -11.102 7.27 1 97.12 199 ILE B O 1
ATOM 4352 N N . GLY B 1 200 ? 10.641 -12.898 6.25 1 97.12 200 GLY B N 1
ATOM 4353 C CA . GLY B 1 200 ? 11.141 -13.445 7.5 1 97.12 200 GLY B CA 1
ATOM 4354 C C . GLY B 1 200 ? 12.117 -12.523 8.211 1 97.12 200 GLY B C 1
ATOM 4355 O O . GLY B 1 200 ? 11.984 -12.281 9.414 1 97.12 200 GLY B O 1
ATOM 4356 N N . ARG B 1 201 ? 13.031 -11.938 7.5 1 97 201 ARG B N 1
ATOM 4357 C CA . ARG B 1 201 ? 14.023 -11.023 8.055 1 97 201 ARG B CA 1
ATOM 4358 C C . ARG B 1 201 ? 13.359 -9.75 8.57 1 97 201 ARG B C 1
ATOM 4360 O O . ARG B 1 201 ? 13.758 -9.211 9.609 1 97 201 ARG B O 1
ATOM 4367 N N . ALA B 1 202 ? 12.43 -9.258 7.785 1 97.75 202 ALA B N 1
ATOM 4368 C CA . ALA B 1 202 ? 11.727 -8.039 8.164 1 97.75 202 ALA B CA 1
ATOM 4369 C C . ALA B 1 202 ? 10.992 -8.219 9.492 1 97.75 202 ALA B C 1
ATOM 4371 O O . ALA B 1 202 ? 11.008 -7.324 10.344 1 97.75 202 ALA B O 1
ATOM 4372 N N . ILE B 1 203 ? 10.352 -9.344 9.648 1 97.62 203 ILE B N 1
ATOM 4373 C CA . ILE B 1 203 ? 9.633 -9.625 10.883 1 97.62 203 ILE B CA 1
ATOM 4374 C C . ILE B 1 203 ? 10.617 -9.742 12.047 1 97.62 203 ILE B C 1
ATOM 4376 O O . ILE B 1 203 ? 10.391 -9.188 13.125 1 97.62 203 ILE B O 1
ATOM 4380 N N . GLU B 1 204 ? 11.695 -10.414 11.836 1 97.12 204 GLU B N 1
ATOM 4381 C CA . GLU B 1 204 ? 12.711 -10.617 12.867 1 97.12 204 GLU B CA 1
ATOM 4382 C C . GLU B 1 204 ? 13.312 -9.289 13.32 1 97.12 204 GLU B C 1
ATOM 4384 O O . GLU B 1 204 ? 13.609 -9.109 14.5 1 97.12 204 GLU B O 1
ATOM 4389 N N . GLN B 1 205 ? 13.5 -8.391 12.414 1 97.12 205 GLN B N 1
ATOM 4390 C CA . GLN B 1 205 ? 14.148 -7.117 12.719 1 97.12 205 GLN B CA 1
ATOM 4391 C C . GLN B 1 205 ? 13.109 -6.031 13 1 97.12 205 GLN B C 1
ATOM 4393 O O . GLN B 1 205 ? 13.453 -4.852 13.102 1 97.12 205 GLN B O 1
ATOM 4398 N N . GLU B 1 206 ? 11.828 -6.352 13 1 96.5 206 GLU B N 1
ATOM 4399 C CA . GLU B 1 206 ? 10.703 -5.539 13.445 1 96.5 206 GLU B CA 1
ATOM 4400 C C . GLU B 1 206 ? 10.359 -4.469 12.414 1 96.5 206 GLU B C 1
ATOM 4402 O O . GLU B 1 206 ? 9.977 -3.354 12.773 1 96.5 206 GLU B O 1
ATOM 4407 N N . PHE B 1 207 ? 10.617 -4.727 11.125 1 96.88 207 PHE B N 1
ATOM 4408 C CA . PHE B 1 207 ? 10.141 -3.906 10.023 1 96.88 207 PHE B CA 1
ATOM 4409 C C . PHE B 1 207 ? 8.891 -4.52 9.398 1 96.88 207 PHE B C 1
ATOM 4411 O O . PHE B 1 207 ? 8.938 -5.012 8.266 1 96.88 207 PHE B O 1
ATOM 4418 N N . TYR B 1 208 ? 7.801 -4.375 10.055 1 96.94 208 TYR B N 1
ATOM 4419 C CA . TYR B 1 208 ? 6.586 -5.141 9.797 1 96.94 208 TYR B CA 1
ATOM 4420 C C . TYR B 1 208 ? 5.895 -4.664 8.523 1 96.94 208 TYR B C 1
ATOM 4422 O O . TYR B 1 208 ? 5.281 -5.457 7.809 1 96.94 208 TYR B O 1
ATOM 4430 N N . LEU B 1 209 ? 5.965 -3.402 8.234 1 95.69 209 LEU B N 1
ATOM 4431 C CA . LEU B 1 209 ? 5.301 -2.895 7.039 1 95.69 209 LEU B CA 1
ATOM 4432 C C . LEU B 1 209 ? 5.977 -3.428 5.777 1 95.69 209 LEU B C 1
ATOM 4434 O O . LEU B 1 209 ? 5.312 -3.641 4.758 1 95.69 209 LEU B O 1
ATOM 4438 N N . GLU B 1 210 ? 7.289 -3.648 5.859 1 96.06 210 GLU B N 1
ATOM 4439 C CA . GLU B 1 210 ? 8 -4.336 4.789 1 96.06 210 GLU B CA 1
ATOM 4440 C C . GLU B 1 210 ? 7.426 -5.73 4.551 1 96.06 210 GLU B C 1
ATOM 4442 O O . GLU B 1 210 ? 7.133 -6.102 3.412 1 96.06 210 GLU B O 1
ATOM 4447 N N . ALA B 1 211 ? 7.305 -6.414 5.637 1 97.31 211 ALA B N 1
ATOM 4448 C CA . ALA B 1 211 ? 6.789 -7.777 5.566 1 97.31 211 ALA B CA 1
ATOM 4449 C C . ALA B 1 211 ? 5.363 -7.797 5.016 1 97.31 211 ALA B C 1
ATOM 4451 O O . ALA B 1 211 ? 5.023 -8.633 4.18 1 97.31 211 ALA B O 1
ATOM 4452 N N . ILE B 1 212 ? 4.559 -6.898 5.508 1 96.81 212 ILE B N 1
ATOM 4453 C CA . ILE B 1 212 ? 3.16 -6.816 5.105 1 96.81 212 ILE B CA 1
ATOM 4454 C C . ILE B 1 212 ? 3.07 -6.52 3.609 1 96.81 212 ILE B C 1
ATOM 4456 O O . ILE B 1 212 ? 2.299 -7.156 2.889 1 96.81 212 ILE B O 1
ATOM 4460 N N . THR B 1 213 ? 3.846 -5.602 3.109 1 94.62 213 THR B N 1
ATOM 4461 C CA . THR B 1 213 ? 3.824 -5.195 1.709 1 94.62 213 THR B CA 1
ATOM 4462 C C . THR B 1 213 ? 4.285 -6.34 0.809 1 94.62 213 THR B C 1
ATOM 4464 O O . THR B 1 213 ? 3.695 -6.586 -0.245 1 94.62 213 THR B O 1
ATOM 4467 N N . LEU B 1 214 ? 5.297 -7 1.208 1 95 214 LEU B N 1
ATOM 4468 C CA . LEU B 1 214 ? 5.805 -8.125 0.43 1 95 214 LEU B CA 1
ATOM 4469 C C . LEU B 1 214 ? 4.797 -9.273 0.41 1 95 214 LEU B C 1
ATOM 4471 O O . LEU B 1 214 ? 4.609 -9.922 -0.622 1 95 214 LEU B O 1
ATOM 4475 N N . ALA B 1 215 ? 4.207 -9.531 1.574 1 96.25 215 ALA B N 1
ATOM 4476 C CA . ALA B 1 215 ? 3.186 -10.57 1.636 1 96.25 215 ALA B CA 1
ATOM 4477 C C . ALA B 1 215 ? 2.043 -10.281 0.668 1 96.25 215 ALA B C 1
ATOM 4479 O O . ALA B 1 215 ? 1.571 -11.18 -0.035 1 96.25 215 ALA B O 1
ATOM 4480 N N . GLU B 1 216 ? 1.603 -9.031 0.655 1 94.38 216 GLU B N 1
ATOM 4481 C CA . GLU B 1 216 ? 0.544 -8.664 -0.28 1 94.38 216 GLU B CA 1
ATOM 4482 C C . GLU B 1 216 ? 0.978 -8.891 -1.725 1 94.38 216 GLU B C 1
ATOM 4484 O O . GLU B 1 216 ? 0.173 -9.305 -2.561 1 94.38 216 GLU B O 1
ATOM 4489 N N . SER B 1 217 ? 2.166 -8.531 -2.016 1 91.5 217 SER B N 1
ATOM 4490 C CA . SER B 1 217 ? 2.686 -8.695 -3.371 1 91.5 217 SER B CA 1
ATOM 4491 C C . SER B 1 217 ? 2.658 -10.156 -3.807 1 91.5 217 SER B C 1
ATOM 4493 O O . SER B 1 217 ? 2.291 -10.461 -4.941 1 91.5 217 SER B O 1
ATOM 4495 N N . ILE B 1 218 ? 3.074 -11.008 -2.934 1 93.19 218 ILE B N 1
ATOM 4496 C CA . ILE B 1 218 ? 3.107 -12.438 -3.242 1 93.19 218 ILE B CA 1
ATOM 4497 C C . ILE B 1 218 ? 1.685 -12.961 -3.422 1 93.19 218 ILE B C 1
ATOM 4499 O O . ILE B 1 218 ? 1.396 -13.672 -4.383 1 93.19 218 ILE B O 1
ATOM 4503 N N . ILE B 1 219 ? 0.822 -12.594 -2.465 1 94.5 219 ILE B N 1
ATOM 4504 C CA . ILE B 1 219 ? -0.56 -13.062 -2.502 1 94.5 219 ILE B CA 1
ATOM 4505 C C . ILE B 1 219 ? -1.229 -12.594 -3.791 1 94.5 219 ILE B C 1
ATOM 4507 O O . ILE B 1 219 ? -1.869 -13.383 -4.488 1 94.5 219 ILE B O 1
ATOM 4511 N N . SER B 1 220 ? -1.034 -11.359 -4.121 1 92.06 220 SER B N 1
ATOM 4512 C CA . SER B 1 220 ? -1.622 -10.797 -5.332 1 92.06 220 SER B CA 1
ATOM 4513 C C . SER B 1 220 ? -1.081 -11.484 -6.582 1 92.06 220 SER B C 1
ATOM 4515 O O . SER B 1 220 ? -1.828 -11.75 -7.527 1 92.06 220 SER B O 1
ATOM 4517 N N . ASP B 1 221 ? 0.139 -11.75 -6.586 1 90.88 221 ASP B N 1
ATOM 4518 C CA . ASP B 1 221 ? 0.759 -12.398 -7.738 1 90.88 221 ASP B CA 1
ATOM 4519 C C . ASP B 1 221 ? 0.206 -13.812 -7.938 1 90.88 221 ASP B C 1
ATOM 4521 O O . ASP B 1 221 ? -0.057 -14.227 -9.07 1 90.88 221 ASP B O 1
ATOM 4525 N N . ARG B 1 222 ? 0.111 -14.523 -6.859 1 91.88 222 ARG B N 1
ATOM 4526 C CA . ARG B 1 222 ? -0.396 -15.891 -6.957 1 91.88 222 ARG B CA 1
ATOM 4527 C C . ARG B 1 222 ? -1.847 -15.906 -7.426 1 91.88 222 ARG B C 1
ATOM 4529 O O . ARG B 1 222 ? -2.23 -16.734 -8.25 1 91.88 222 ARG B O 1
ATOM 4536 N N . LEU B 1 223 ? -2.619 -15.016 -6.879 1 92.12 223 LEU B N 1
ATOM 4537 C CA . LEU B 1 223 ? -4.012 -14.945 -7.309 1 92.12 223 LEU B CA 1
ATOM 4538 C C . LEU B 1 223 ? -4.105 -14.57 -8.789 1 92.12 223 LEU B C 1
ATOM 4540 O O . LEU B 1 223 ? -4.926 -15.133 -9.516 1 92.12 223 LEU B O 1
ATOM 4544 N N . SER B 1 224 ? -3.301 -13.664 -9.203 1 90.69 224 SER B N 1
ATOM 4545 C CA . SER B 1 224 ? -3.254 -13.289 -10.609 1 90.69 224 SER B CA 1
ATOM 4546 C C . SER B 1 224 ? -2.84 -14.469 -11.484 1 90.69 224 SER B C 1
ATOM 4548 O O . SER B 1 224 ? -3.365 -14.648 -12.586 1 90.69 224 SER B O 1
ATOM 4550 N N . MET B 1 225 ? -1.86 -15.211 -11.016 1 90.5 225 MET B N 1
ATOM 4551 C CA . MET B 1 225 ? -1.368 -16.359 -11.758 1 90.5 225 MET B CA 1
ATOM 4552 C C . MET B 1 225 ? -2.471 -17.406 -11.938 1 90.5 225 MET B C 1
ATOM 4554 O O . MET B 1 225 ? -2.596 -18 -13.008 1 90.5 225 MET B O 1
ATOM 4558 N N . VAL B 1 226 ? -3.199 -17.594 -10.898 1 91.06 226 VAL B N 1
ATOM 4559 C CA . VAL B 1 226 ? -4.301 -18.547 -10.969 1 91.06 226 VAL B CA 1
ATOM 4560 C C . VAL B 1 226 ? -5.27 -18.141 -12.078 1 91.06 226 VAL B C 1
ATOM 4562 O O . VAL B 1 226 ? -5.742 -18.984 -12.844 1 91.06 226 VAL B O 1
ATOM 4565 N N . LEU B 1 227 ? -5.52 -16.938 -12.141 1 89.75 227 LEU B N 1
ATOM 4566 C CA . LEU B 1 227 ? -6.406 -16.438 -13.188 1 89.75 227 LEU B CA 1
ATOM 4567 C C . LEU B 1 227 ? -5.781 -16.609 -14.562 1 89.75 227 LEU B C 1
ATOM 4569 O O . LEU B 1 227 ? -6.453 -17.031 -15.508 1 89.75 227 LEU B O 1
ATOM 4573 N N . TYR B 1 228 ? -4.531 -16.344 -14.711 1 88.81 228 TYR B N 1
ATOM 4574 C CA . TYR B 1 228 ? -3.822 -16.531 -15.977 1 88.81 228 TYR B CA 1
ATOM 4575 C C . TYR B 1 228 ? -3.881 -17.984 -16.422 1 88.81 228 TYR B C 1
ATOM 4577 O O . TYR B 1 228 ? -4.086 -18.266 -17.609 1 88.81 228 TYR B O 1
ATOM 4585 N N . LEU B 1 229 ? -3.68 -18.844 -15.469 1 87.38 229 LEU B N 1
ATOM 4586 C CA . LEU B 1 229 ? -3.67 -20.266 -15.773 1 87.38 229 LEU B CA 1
ATOM 4587 C C . LEU B 1 229 ? -5.035 -20.719 -16.281 1 87.38 229 LEU B C 1
ATOM 4589 O O . LEU B 1 229 ? -5.133 -21.703 -17.016 1 87.38 229 LEU B O 1
ATOM 4593 N N . ARG B 1 230 ? -5.973 -19.953 -15.883 1 84.25 230 ARG B N 1
ATOM 4594 C CA . ARG B 1 230 ? -7.328 -20.266 -16.312 1 84.25 230 ARG B CA 1
ATOM 4595 C C . ARG B 1 230 ? -7.707 -19.484 -17.562 1 84.25 230 ARG B C 1
ATOM 4597 O O . ARG B 1 230 ? -8.852 -19.547 -18.016 1 84.25 230 ARG B O 1
ATOM 4604 N N . GLY B 1 231 ? -6.762 -18.688 -18.062 1 84.62 231 GLY B N 1
ATOM 4605 C CA . GLY B 1 231 ? -6.973 -17.969 -19.312 1 84.62 231 GLY B CA 1
ATOM 4606 C C . GLY B 1 231 ? -7.555 -16.594 -19.125 1 84.62 231 GLY B C 1
ATOM 4607 O O . GLY B 1 231 ? -8.016 -15.961 -20.078 1 84.62 231 GLY B O 1
ATOM 4608 N N . GLU B 1 232 ? -7.617 -16.172 -17.922 1 84.19 232 GLU B N 1
ATOM 4609 C CA . GLU B 1 232 ? -8.156 -14.844 -17.609 1 84.19 232 GLU B CA 1
ATOM 4610 C C . GLU B 1 232 ? -7.055 -13.875 -17.219 1 84.19 232 GLU B C 1
ATOM 4612 O O . GLU B 1 232 ? -6.133 -14.242 -16.484 1 84.19 232 GLU B O 1
ATOM 4617 N N . LYS B 1 233 ? -7.117 -12.719 -17.906 1 80.5 233 LYS B N 1
ATOM 4618 C CA . LYS B 1 233 ? -6.215 -11.648 -17.484 1 80.5 233 LYS B CA 1
ATOM 4619 C C . LYS B 1 233 ? -6.902 -10.688 -16.516 1 80.5 233 LYS B C 1
ATOM 4621 O O . LYS B 1 233 ? -8 -10.195 -16.797 1 80.5 233 LYS B O 1
ATOM 4626 N N . ALA B 1 234 ? -6.316 -10.609 -15.367 1 67.88 234 ALA B N 1
ATOM 4627 C CA . ALA B 1 234 ? -6.934 -9.672 -14.43 1 67.88 234 ALA B CA 1
ATOM 4628 C C . ALA B 1 234 ? -6.797 -8.234 -14.93 1 67.88 234 ALA B C 1
ATOM 4630 O O . ALA B 1 234 ? -5.703 -7.797 -15.289 1 67.88 234 ALA B O 1
ATOM 4631 N N . LYS B 1 235 ? -7.898 -7.574 -15.109 1 63.59 235 LYS B N 1
ATOM 4632 C CA . LYS B 1 235 ? -7.906 -6.176 -15.523 1 63.59 235 LYS B CA 1
ATOM 4633 C C . LYS B 1 235 ? -7.391 -5.27 -14.406 1 63.59 235 LYS B C 1
ATOM 4635 O O . LYS B 1 235 ? -6.684 -4.297 -14.672 1 63.59 235 LYS B O 1
ATOM 4640 N N . SER B 1 236 ? -7.941 -5.754 -13.227 1 65.5 236 SER B N 1
ATOM 4641 C CA . SER B 1 236 ? -7.523 -4.957 -12.078 1 65.5 236 SER B CA 1
ATOM 4642 C C . SER B 1 236 ? -6.512 -5.711 -11.227 1 65.5 236 SER B C 1
ATOM 4644 O O . SER B 1 236 ? -6.613 -6.93 -11.062 1 65.5 236 SER B O 1
ATOM 4646 N N . LYS B 1 237 ? -5.645 -4.887 -10.703 1 71.06 237 LYS B N 1
ATOM 4647 C CA . LYS B 1 237 ? -4.547 -5.523 -9.977 1 71.06 237 LYS B CA 1
ATOM 4648 C C . LYS B 1 237 ? -4.672 -5.289 -8.477 1 71.06 237 LYS B C 1
ATOM 4650 O O . LYS B 1 237 ? -3.773 -5.645 -7.711 1 71.06 237 LYS B O 1
ATOM 4655 N N . THR B 1 238 ? -5.895 -4.844 -8.086 1 81.75 238 THR B N 1
ATOM 4656 C CA . THR B 1 238 ? -6.02 -4.645 -6.645 1 81.75 238 THR B CA 1
ATOM 4657 C C . THR B 1 238 ? -6.301 -5.965 -5.938 1 81.75 238 THR B C 1
ATOM 4659 O O . THR B 1 238 ? -6.949 -6.852 -6.504 1 81.75 238 THR B O 1
ATOM 4662 N N . LEU B 1 239 ? -5.922 -6.016 -4.738 1 87.75 239 LEU B N 1
ATOM 4663 C CA . LEU B 1 239 ? -6.066 -7.266 -3.994 1 87.75 239 LEU B CA 1
ATOM 4664 C C . LEU B 1 239 ? -7.539 -7.617 -3.812 1 87.75 239 LEU B C 1
ATOM 4666 O O . LEU B 1 239 ? -7.914 -8.789 -3.902 1 87.75 239 LEU B O 1
ATOM 4670 N N . ASN B 1 240 ? -8.32 -6.605 -3.555 1 88.56 240 ASN B N 1
ATOM 4671 C CA . ASN B 1 240 ? -9.75 -6.84 -3.383 1 88.56 240 ASN B CA 1
ATOM 4672 C C . ASN B 1 240 ? -10.367 -7.48 -4.621 1 88.56 240 ASN B C 1
ATOM 4674 O O . ASN B 1 240 ? -11.109 -8.461 -4.516 1 88.56 240 ASN B O 1
ATOM 4678 N N . LYS B 1 241 ? -10.094 -6.984 -5.758 1 88.94 241 LYS B N 1
ATOM 4679 C CA . LYS B 1 241 ? -10.641 -7.496 -7.008 1 88.94 241 LYS B CA 1
ATOM 4680 C C . LYS B 1 241 ? -10.086 -8.883 -7.32 1 88.94 241 LYS B C 1
ATOM 4682 O O . LYS B 1 241 ? -10.805 -9.742 -7.848 1 88.94 241 LYS B O 1
ATOM 4687 N N . LEU B 1 242 ? -8.852 -9.102 -7.031 1 90.5 242 LEU B N 1
ATOM 4688 C CA . LEU B 1 242 ? -8.242 -10.406 -7.273 1 90.5 242 LEU B CA 1
ATOM 4689 C C . LEU B 1 242 ? -8.891 -11.484 -6.414 1 90.5 242 LEU B C 1
ATOM 4691 O O . LEU B 1 242 ? -9.102 -12.609 -6.875 1 90.5 242 LEU B O 1
ATOM 4695 N N . VAL B 1 243 ? -9.195 -11.102 -5.188 1 91.69 243 VAL B N 1
ATOM 4696 C CA . VAL B 1 243 ? -9.859 -12.047 -4.293 1 91.69 243 VAL B CA 1
ATOM 4697 C C . VAL B 1 243 ? -11.25 -12.375 -4.828 1 91.69 243 VAL B C 1
ATOM 4699 O O . VAL B 1 243 ? -11.656 -13.539 -4.844 1 91.69 243 VAL B O 1
ATOM 4702 N N . GLU B 1 244 ? -11.906 -11.406 -5.297 1 90.69 244 GLU B N 1
ATOM 4703 C CA . GLU B 1 244 ? -13.242 -11.594 -5.855 1 90.69 244 GLU B CA 1
ATOM 4704 C C . GLU B 1 244 ? -13.203 -12.508 -7.082 1 90.69 244 GLU B C 1
ATOM 4706 O O . GLU B 1 244 ? -14.008 -13.43 -7.203 1 90.69 244 GLU B O 1
ATOM 4711 N N . LEU B 1 245 ? -12.289 -12.234 -7.945 1 88.88 245 LEU B N 1
ATOM 4712 C CA . LEU B 1 245 ? -12.18 -12.977 -9.195 1 88.88 245 LEU B CA 1
ATOM 4713 C C . LEU B 1 245 ? -11.734 -14.414 -8.938 1 88.88 245 LEU B C 1
ATOM 4715 O O . LEU B 1 245 ? -12.125 -15.328 -9.664 1 88.88 245 LEU B O 1
ATOM 4719 N N . SER B 1 246 ? -10.969 -14.578 -7.895 1 90.44 246 SER B N 1
ATOM 4720 C CA . SER B 1 246 ? -10.422 -15.898 -7.613 1 90.44 246 SER B CA 1
ATOM 4721 C C . SER B 1 246 ? -11.328 -16.688 -6.676 1 90.44 246 SER B C 1
ATOM 4723 O O . SER B 1 246 ? -11.047 -17.844 -6.352 1 90.44 246 SER B O 1
ATOM 4725 N N . SER B 1 247 ? -12.383 -16.109 -6.242 1 88.12 247 SER B N 1
ATOM 4726 C CA . SER B 1 247 ? -13.242 -16.719 -5.227 1 88.12 247 SER B CA 1
ATOM 4727 C C . SER B 1 247 ? -13.883 -18 -5.734 1 88.12 247 SER B C 1
ATOM 4729 O O . SER B 1 247 ? -14.227 -18.891 -4.949 1 88.12 247 SER B O 1
ATOM 4731 N N . THR B 1 248 ? -13.977 -18.094 -7.004 1 86.19 248 THR B N 1
ATOM 4732 C CA . THR B 1 248 ? -14.594 -19.297 -7.574 1 86.19 248 THR B CA 1
ATOM 4733 C C . THR B 1 248 ? -13.602 -20.453 -7.598 1 86.19 248 THR B C 1
ATOM 4735 O O . THR B 1 248 ? -14 -21.609 -7.707 1 86.19 248 THR B O 1
ATOM 4738 N N . ILE B 1 249 ? -12.406 -20.156 -7.5 1 88.94 249 ILE B N 1
ATOM 4739 C CA . ILE B 1 249 ? -11.359 -21.156 -7.621 1 88.94 249 ILE B CA 1
ATOM 4740 C C . ILE B 1 249 ? -10.797 -21.5 -6.242 1 88.94 249 ILE B C 1
ATOM 4742 O O . ILE B 1 249 ? -10.539 -22.656 -5.934 1 88.94 249 ILE B O 1
ATOM 4746 N N . LEU B 1 250 ? -10.688 -20.484 -5.41 1 92.06 250 LEU B N 1
ATOM 4747 C CA . LEU B 1 250 ? -10.133 -20.625 -4.066 1 92.06 250 LEU B CA 1
ATOM 4748 C C . LEU B 1 250 ? -11.125 -21.312 -3.139 1 92.06 250 LEU B C 1
ATOM 4750 O O . LEU B 1 250 ? -12.328 -21.047 -3.199 1 92.06 250 LEU B O 1
ATOM 4754 N N . PRO B 1 251 ? -10.562 -22.156 -2.295 1 92.56 251 PRO B N 1
ATOM 4755 C CA . PRO B 1 251 ? -11.438 -22.625 -1.212 1 92.56 251 PRO B CA 1
ATOM 4756 C C . PRO B 1 251 ? -12.016 -21.469 -0.394 1 92.56 251 PRO B C 1
ATOM 4758 O O . PRO B 1 251 ? -11.328 -20.484 -0.13 1 92.56 251 PRO B O 1
ATOM 4761 N N . ASP B 1 252 ? -13.188 -21.641 0.039 1 91.06 252 ASP B N 1
ATOM 4762 C CA . ASP B 1 252 ? -13.891 -20.594 0.782 1 91.06 252 ASP B CA 1
ATOM 4763 C C . ASP B 1 252 ? -13.094 -20.156 2.008 1 91.06 252 ASP B C 1
ATOM 4765 O O . ASP B 1 252 ? -13.031 -18.969 2.324 1 91.06 252 ASP B O 1
ATOM 4769 N N . THR B 1 253 ? -12.539 -21.094 2.645 1 94 253 THR B N 1
ATOM 4770 C CA . THR B 1 253 ? -11.781 -20.812 3.857 1 94 253 THR B CA 1
ATOM 4771 C C . THR B 1 253 ? -10.586 -19.906 3.553 1 94 253 THR B C 1
ATOM 4773 O O . THR B 1 253 ? -10.312 -18.953 4.285 1 94 253 THR B O 1
ATOM 4776 N N . LEU B 1 254 ? -9.93 -20.219 2.525 1 95.69 254 LEU B N 1
ATOM 4777 C CA . LEU B 1 254 ? -8.742 -19.453 2.156 1 95.69 254 LEU B CA 1
ATOM 4778 C C . LEU B 1 254 ? -9.133 -18.062 1.643 1 95.69 254 LEU B C 1
ATOM 4780 O O . LEU B 1 254 ? -8.469 -17.078 1.949 1 95.69 254 LEU B O 1
ATOM 4784 N N . SER B 1 255 ? -10.164 -18.016 0.881 1 95 255 SER B N 1
ATOM 4785 C CA . SER B 1 255 ? -10.672 -16.75 0.373 1 95 255 SER B CA 1
ATOM 4786 C C . SER B 1 255 ? -11.047 -15.805 1.514 1 95 255 SER B C 1
ATOM 4788 O O . SER B 1 255 ? -10.711 -14.617 1.487 1 95 255 SER B O 1
ATOM 4790 N N . LYS B 1 256 ? -11.711 -16.312 2.449 1 95.25 256 LYS B N 1
ATOM 4791 C CA . LYS B 1 256 ? -12.133 -15.531 3.605 1 95.25 256 LYS B CA 1
ATOM 4792 C C . LYS B 1 256 ? -10.922 -15.047 4.406 1 95.25 256 LYS B C 1
ATOM 4794 O O . LYS B 1 256 ? -10.883 -13.898 4.852 1 95.25 256 LYS B O 1
ATOM 4799 N N . ARG B 1 257 ? -10.023 -15.883 4.578 1 96.88 257 ARG B N 1
ATOM 4800 C CA . ARG B 1 257 ? -8.82 -15.531 5.328 1 96.88 257 ARG B CA 1
ATOM 4801 C C . ARG B 1 257 ? -8.039 -14.43 4.625 1 96.88 257 ARG B C 1
ATOM 4803 O O . ARG B 1 257 ? -7.504 -13.531 5.273 1 96.88 257 ARG B O 1
ATOM 4810 N N . ILE B 1 258 ? -7.941 -14.539 3.33 1 97.25 258 ILE B N 1
ATOM 4811 C CA . ILE B 1 258 ? -7.238 -13.523 2.564 1 97.25 258 ILE B CA 1
ATOM 4812 C C . ILE B 1 258 ? -7.969 -12.188 2.689 1 97.25 258 ILE B C 1
ATOM 4814 O O . ILE B 1 258 ? -7.336 -11.141 2.869 1 97.25 258 ILE B O 1
ATOM 4818 N N . ASP B 1 259 ? -9.195 -12.227 2.625 1 95.69 259 ASP B N 1
ATOM 4819 C CA . ASP B 1 259 ? -9.984 -11.008 2.73 1 95.69 259 ASP B CA 1
ATOM 4820 C C . ASP B 1 259 ? -9.859 -10.391 4.121 1 95.69 259 ASP B C 1
ATOM 4822 O O . ASP B 1 259 ? -9.781 -9.164 4.258 1 95.69 259 ASP B O 1
ATOM 4826 N N . GLU B 1 260 ? -9.977 -11.164 5.102 1 96.44 260 GLU B N 1
ATOM 4827 C CA . GLU B 1 260 ? -9.789 -10.68 6.469 1 96.44 260 GLU B CA 1
ATOM 4828 C C . GLU B 1 260 ? -8.406 -10.047 6.645 1 96.44 260 GLU B C 1
ATOM 4830 O O . GLU B 1 260 ? -8.281 -8.992 7.266 1 96.44 260 GLU B O 1
ATOM 4835 N N . TRP B 1 261 ? -7.422 -10.695 6.125 1 97.62 261 TRP B N 1
ATOM 4836 C CA . TRP B 1 261 ? -6.066 -10.164 6.227 1 97.62 261 TRP B CA 1
ATOM 4837 C C . TRP B 1 261 ? -5.93 -8.867 5.445 1 97.62 261 TRP B C 1
ATOM 4839 O O . TRP B 1 261 ? -5.203 -7.957 5.859 1 97.62 261 TRP B O 1
ATOM 4849 N N . ARG B 1 262 ? -6.562 -8.828 4.301 1 94.81 262 ARG B N 1
ATOM 4850 C CA . ARG B 1 262 ? -6.582 -7.602 3.514 1 94.81 262 ARG B CA 1
ATOM 4851 C C . ARG B 1 262 ? -7.07 -6.426 4.352 1 94.81 262 ARG B C 1
ATOM 4853 O O . ARG B 1 262 ? -6.512 -5.328 4.273 1 94.81 262 ARG B O 1
ATOM 4860 N N . GLN B 1 263 ? -8.023 -6.625 5.137 1 92.88 263 GLN B N 1
ATOM 4861 C CA . GLN B 1 263 ? -8.562 -5.574 5.996 1 92.88 263 GLN B CA 1
ATOM 4862 C C . GLN B 1 263 ? -7.551 -5.172 7.066 1 92.88 263 GLN B C 1
ATOM 4864 O O . GLN B 1 263 ? -7.398 -3.986 7.367 1 92.88 263 GLN B O 1
ATOM 4869 N N . LEU B 1 264 ? -6.957 -6.137 7.645 1 93.38 264 LEU B N 1
ATOM 4870 C CA . LEU B 1 264 ? -5.922 -5.871 8.641 1 93.38 264 LEU B CA 1
ATOM 4871 C C . LEU B 1 264 ? -4.766 -5.09 8.023 1 93.38 264 LEU B C 1
ATOM 4873 O O . LEU B 1 264 ? -4.266 -4.137 8.625 1 93.38 264 LEU B O 1
ATOM 4877 N N . ARG B 1 265 ? -4.344 -5.574 6.883 1 92.88 265 ARG B N 1
ATOM 4878 C CA . ARG B 1 265 ? -3.264 -4.902 6.168 1 92.88 265 ARG B CA 1
ATOM 4879 C C . ARG B 1 265 ? -3.621 -3.449 5.875 1 92.88 265 ARG B C 1
ATOM 4881 O O . ARG B 1 265 ? -2.795 -2.553 6.051 1 92.88 265 ARG B O 1
ATOM 4888 N N . ASN B 1 266 ? -4.848 -3.223 5.422 1 86.5 266 ASN B N 1
ATOM 4889 C CA . ASN B 1 266 ? -5.316 -1.87 5.141 1 86.5 266 ASN B CA 1
ATOM 4890 C C . ASN B 1 266 ? -5.215 -0.973 6.371 1 86.5 266 ASN B C 1
ATOM 4892 O O . ASN B 1 266 ? -4.84 0.196 6.262 1 86.5 266 ASN B O 1
ATOM 4896 N N . PHE B 1 267 ? -5.547 -1.516 7.398 1 85.31 267 PHE B N 1
ATOM 4897 C CA . PHE B 1 267 ? -5.465 -0.781 8.656 1 85.31 267 PHE B CA 1
ATOM 4898 C C . PHE B 1 267 ? -4.02 -0.45 9 1 85.31 267 PHE B C 1
ATOM 4900 O O . PHE B 1 267 ? -3.705 0.685 9.359 1 85.31 267 PHE B O 1
ATOM 4907 N N . ALA B 1 268 ? -3.168 -1.364 8.891 1 86.5 268 ALA B N 1
ATOM 4908 C CA . ALA B 1 268 ? -1.764 -1.202 9.258 1 86.5 268 ALA B CA 1
ATOM 4909 C C . ALA B 1 268 ? -1.067 -0.198 8.344 1 86.5 268 ALA B C 1
ATOM 4911 O O . ALA B 1 268 ? -0.281 0.631 8.812 1 86.5 268 ALA B O 1
ATOM 4912 N N . VAL B 1 269 ? -1.335 -0.29 7.125 1 83.12 269 VAL B N 1
ATOM 4913 C CA . VAL B 1 269 ? -0.618 0.509 6.137 1 83.12 269 VAL B CA 1
ATOM 4914 C C . VAL B 1 269 ? -1.183 1.928 6.109 1 83.12 269 VAL B C 1
ATOM 4916 O O . VAL B 1 269 ? -0.443 2.893 5.902 1 83.12 269 VAL B O 1
ATOM 4919 N N . HIS B 1 270 ? -2.383 2.096 6.422 1 75.56 270 HIS B N 1
ATOM 4920 C CA . HIS B 1 270 ? -3.002 3.396 6.191 1 75.56 270 HIS B CA 1
ATOM 4921 C C . HIS B 1 270 ? -3.301 4.102 7.512 1 75.56 270 HIS B C 1
ATOM 4923 O O . HIS B 1 270 ? -3.529 5.316 7.531 1 75.56 270 HIS B O 1
ATOM 4929 N N . ASN B 1 271 ? -3.33 3.477 8.586 1 66.19 271 ASN B N 1
ATOM 4930 C CA . ASN B 1 271 ? -3.877 4.121 9.773 1 66.19 271 ASN B CA 1
ATOM 4931 C C . ASN B 1 271 ? -2.779 4.477 10.773 1 66.19 271 ASN B C 1
ATOM 4933 O O . ASN B 1 271 ? -3.068 4.891 11.898 1 66.19 271 ASN B O 1
ATOM 4937 N N . LEU B 1 272 ? -1.628 4.199 10.398 1 61.56 272 LEU B N 1
ATOM 4938 C CA . LEU B 1 272 ? -0.629 4.598 11.383 1 61.56 272 LEU B CA 1
ATOM 4939 C C . LEU B 1 272 ? -0.743 6.082 11.703 1 61.56 272 LEU B C 1
ATOM 4941 O O . LEU B 1 272 ? -0.923 6.461 12.867 1 61.56 272 LEU B O 1
ATOM 4945 N N . VAL B 1 273 ? -0.646 6.809 10.633 1 60.88 273 VAL B N 1
ATOM 4946 C CA . VAL B 1 273 ? -0.595 8.242 10.898 1 60.88 273 VAL B CA 1
ATOM 4947 C C . VAL B 1 273 ? -1.897 8.898 10.453 1 60.88 273 VAL B C 1
ATOM 4949 O O . VAL B 1 273 ? -2.354 9.867 11.062 1 60.88 273 VAL B O 1
ATOM 4952 N N . ARG B 1 274 ? -2.482 8.133 9.57 1 62.5 274 ARG B N 1
ATOM 4953 C CA . ARG B 1 274 ? -3.643 8.758 8.945 1 62.5 274 ARG B CA 1
ATOM 4954 C C . ARG B 1 274 ? -4.871 8.648 9.844 1 62.5 274 ARG B C 1
ATOM 4956 O O . ARG B 1 274 ? -5.453 7.566 9.969 1 62.5 274 ARG B O 1
ATOM 4963 N N . SER B 1 275 ? -5 9.5 10.695 1 64 275 SER B N 1
ATOM 4964 C CA . SER B 1 275 ? -6.211 9.539 11.516 1 64 275 SER B CA 1
ATOM 4965 C C . SER B 1 275 ? -6.766 10.961 11.594 1 64 275 SER B C 1
ATOM 4967 O O . SER B 1 275 ? -6.039 11.93 11.375 1 64 275 SER B O 1
ATOM 4969 N N . SER B 1 276 ? -8.062 10.922 11.688 1 72.19 276 SER B N 1
ATOM 4970 C CA . SER B 1 276 ? -8.688 12.219 11.922 1 72.19 276 SER B CA 1
ATOM 4971 C C . SER B 1 276 ? -8.094 12.906 13.141 1 72.19 276 SER B C 1
ATOM 4973 O O . SER B 1 276 ? -7.875 12.266 14.172 1 72.19 276 SER B O 1
ATOM 4975 N N . PRO B 1 277 ? -7.66 14.148 12.93 1 73.06 277 PRO B N 1
ATOM 4976 C CA . PRO B 1 277 ? -7.121 14.852 14.094 1 73.06 277 PRO B CA 1
ATOM 4977 C C . PRO B 1 277 ? -8.109 14.922 15.25 1 73.06 277 PRO B C 1
ATOM 4979 O O . PRO B 1 277 ? -7.719 15.203 16.391 1 73.06 277 PRO B O 1
ATOM 4982 N N . ILE B 1 278 ? -9.32 14.664 14.914 1 71.5 278 ILE B N 1
ATOM 4983 C CA . ILE B 1 278 ? -10.336 14.797 15.953 1 71.5 278 ILE B CA 1
ATOM 4984 C C . ILE B 1 278 ? -10.57 13.445 16.625 1 71.5 278 ILE B C 1
ATOM 4986 O O . ILE B 1 278 ? -11.195 13.383 17.688 1 71.5 278 ILE B O 1
ATOM 4990 N N . ASP B 1 279 ? -10.016 12.453 15.977 1 73.75 279 ASP B N 1
ATOM 4991 C CA . ASP B 1 279 ? -10.164 11.109 16.531 1 73.75 279 ASP B CA 1
ATOM 4992 C C . ASP B 1 279 ? -8.953 10.727 17.375 1 73.75 279 ASP B C 1
ATOM 4994 O O . ASP B 1 279 ? -7.906 11.367 17.297 1 73.75 279 ASP B O 1
ATOM 4998 N N . LYS B 1 280 ? -9.297 9.75 18.203 1 71.69 280 LYS B N 1
ATOM 4999 C CA . LYS B 1 280 ? -8.195 9.227 19 1 71.69 280 LYS B CA 1
ATOM 5000 C C . LYS B 1 280 ? -7.105 8.625 18.109 1 71.69 280 LYS B C 1
ATOM 5002 O O . LYS B 1 280 ? -7.402 7.918 17.156 1 71.69 280 LYS B O 1
ATOM 5007 N N . GLN B 1 281 ? -5.879 9.055 18.5 1 78.44 281 GLN B N 1
ATOM 5008 C CA . GLN B 1 281 ? -4.734 8.562 17.75 1 78.44 281 GLN B CA 1
ATOM 5009 C C . GLN B 1 281 ? -4.273 7.203 18.266 1 78.44 281 GLN B C 1
ATOM 5011 O O . GLN B 1 281 ? -4.449 6.895 19.453 1 78.44 281 GLN B O 1
ATOM 5016 N N . ILE B 1 282 ? -3.822 6.41 17.406 1 78.12 282 ILE B N 1
ATOM 5017 C CA . ILE B 1 282 ? -3.225 5.141 17.812 1 78.12 282 ILE B CA 1
ATOM 5018 C C . ILE B 1 282 ? -1.806 5.379 18.328 1 78.12 282 ILE B C 1
ATOM 5020 O O . ILE B 1 282 ? -1.074 6.211 17.781 1 78.12 282 ILE B O 1
ATOM 5024 N N . SER B 1 283 ? -1.447 4.738 19.438 1 83.12 283 SER B N 1
ATOM 5025 C CA . SER B 1 283 ? -0.091 4.875 19.953 1 83.12 283 SER B CA 1
ATOM 5026 C C . SER B 1 283 ? 0.903 4.07 19.125 1 83.12 283 SER B C 1
ATOM 5028 O O . SER B 1 283 ? 0.533 3.078 18.484 1 83.12 283 SER B O 1
ATOM 5030 N N . PRO B 1 284 ? 2.129 4.52 19.125 1 84 284 PRO B N 1
ATOM 5031 C CA . PRO B 1 284 ? 3.162 3.76 18.422 1 84 284 PRO B CA 1
ATOM 5032 C C . PRO B 1 284 ? 3.234 2.301 18.859 1 84 284 PRO B C 1
ATOM 5034 O O . PRO B 1 284 ? 3.434 1.409 18.031 1 84 284 PRO B O 1
ATOM 5037 N N . SER B 1 285 ? 3.074 2.1 20.141 1 86.75 285 SER B N 1
ATOM 5038 C CA . SER B 1 285 ? 3.131 0.738 20.656 1 86.75 285 SER B CA 1
ATOM 5039 C C . SER B 1 285 ? 1.973 -0.104 20.141 1 86.75 285 SER B C 1
ATOM 5041 O O . SER B 1 285 ? 2.164 -1.257 19.75 1 86.75 285 SER B O 1
ATOM 5043 N N . GLU B 1 286 ? 0.811 0.498 20.172 1 85.88 286 GLU B N 1
ATOM 5044 C CA . GLU B 1 286 ? -0.366 -0.191 19.656 1 85.88 286 GLU B CA 1
ATOM 5045 C C . GLU B 1 286 ? -0.224 -0.473 18.156 1 85.88 286 GLU B C 1
ATOM 5047 O O . GLU B 1 286 ? -0.59 -1.552 17.688 1 85.88 286 GLU B O 1
ATOM 5052 N N . PHE B 1 287 ? 0.252 0.417 17.5 1 85.81 287 PHE B N 1
ATOM 5053 C CA . PHE B 1 287 ? 0.491 0.25 16.078 1 85.81 287 PHE B CA 1
ATOM 5054 C C . PHE B 1 287 ? 1.46 -0.898 15.812 1 85.81 287 PHE B C 1
ATOM 5056 O O . PHE B 1 287 ? 1.227 -1.729 14.938 1 85.81 287 PHE B O 1
ATOM 5063 N N . ASN B 1 288 ? 2.527 -0.907 16.547 1 89.38 288 ASN B N 1
ATOM 5064 C CA . ASN B 1 288 ? 3.559 -1.921 16.359 1 89.38 288 ASN B CA 1
ATOM 5065 C C . ASN B 1 288 ? 3.016 -3.326 16.594 1 89.38 288 ASN B C 1
ATOM 5067 O O . ASN B 1 288 ? 3.387 -4.27 15.891 1 89.38 288 ASN B O 1
ATOM 5071 N N . VAL B 1 289 ? 2.195 -3.387 17.547 1 92.5 289 VAL B N 1
ATOM 5072 C CA . VAL B 1 289 ? 1.608 -4.688 17.844 1 92.5 289 VAL B CA 1
ATOM 5073 C C . VAL B 1 289 ? 0.711 -5.133 16.688 1 92.5 289 VAL B C 1
ATOM 5075 O O . VAL B 1 289 ? 0.794 -6.277 16.234 1 92.5 289 VAL B O 1
ATOM 5078 N N . LYS B 1 290 ? -0.103 -4.238 16.25 1 91.5 290 LYS B N 1
ATOM 5079 C CA . LYS B 1 290 ? -1.011 -4.555 15.156 1 91.5 290 LYS B CA 1
ATOM 5080 C C . LYS B 1 290 ? -0.238 -4.871 13.883 1 91.5 290 LYS B C 1
ATOM 5082 O O . LYS B 1 290 ? -0.6 -5.789 13.141 1 91.5 290 LYS B O 1
ATOM 5087 N N . ALA B 1 291 ? 0.759 -4.082 13.633 1 94.12 291 ALA B N 1
ATOM 5088 C CA . ALA B 1 291 ? 1.595 -4.305 12.453 1 94.12 291 ALA B CA 1
ATOM 5089 C C . ALA B 1 291 ? 2.295 -5.656 12.531 1 94.12 291 ALA B C 1
ATOM 5091 O O . ALA B 1 291 ? 2.373 -6.379 11.531 1 94.12 291 ALA B O 1
ATOM 5092 N N . LYS B 1 292 ? 2.77 -5.98 13.719 1 96.5 292 LYS B N 1
ATOM 5093 C CA . LYS B 1 292 ? 3.426 -7.27 13.922 1 96.5 292 LYS B CA 1
ATOM 5094 C C . LYS B 1 292 ? 2.465 -8.422 13.656 1 96.5 292 LYS B C 1
ATOM 5096 O O . LYS B 1 292 ? 2.791 -9.352 12.914 1 96.5 292 LYS B O 1
ATOM 5101 N N . ASP B 1 293 ? 1.344 -8.305 14.25 1 96.94 293 ASP B N 1
ATOM 5102 C CA . ASP B 1 293 ? 0.347 -9.359 14.086 1 96.94 293 ASP B CA 1
ATOM 5103 C C . ASP B 1 293 ? -0.043 -9.531 12.617 1 96.94 293 ASP B C 1
ATOM 5105 O O . ASP B 1 293 ? -0.205 -10.656 12.141 1 96.94 293 ASP B O 1
ATOM 5109 N N . THR B 1 294 ? -0.233 -8.461 11.969 1 97.5 294 THR B N 1
ATOM 5110 C CA . THR B 1 294 ? -0.592 -8.484 10.555 1 97.5 294 THR B CA 1
ATOM 5111 C C . THR B 1 294 ? 0.53 -9.109 9.727 1 97.5 294 THR B C 1
ATOM 5113 O O . THR B 1 294 ? 0.272 -9.883 8.805 1 97.5 294 THR B O 1
ATOM 5116 N N . ALA B 1 295 ? 1.757 -8.742 10.047 1 98.06 295 ALA B N 1
ATOM 5117 C CA . ALA B 1 295 ? 2.914 -9.266 9.328 1 98.06 295 ALA B CA 1
ATOM 5118 C C . ALA B 1 295 ? 3.045 -10.773 9.523 1 98.06 295 ALA B C 1
ATOM 5120 O O . ALA B 1 295 ? 3.256 -11.516 8.562 1 98.06 295 ALA B O 1
ATOM 5121 N N . VAL B 1 296 ? 2.902 -11.211 10.742 1 98.25 296 VAL B N 1
ATOM 5122 C CA . VAL B 1 296 ? 3.055 -12.625 11.07 1 98.25 296 VAL B CA 1
ATOM 5123 C C . VAL B 1 296 ? 1.929 -13.43 10.43 1 98.25 296 VAL B C 1
ATOM 5125 O O . VAL B 1 296 ? 2.17 -14.492 9.852 1 98.25 296 VAL B O 1
ATOM 5128 N N . SER B 1 297 ? 0.748 -12.914 10.547 1 98 297 SER B N 1
ATOM 5129 C CA . SER B 1 297 ? -0.378 -13.594 9.914 1 98 297 SER B CA 1
ATOM 5130 C C . SER B 1 297 ? -0.252 -13.586 8.398 1 98 297 SER B C 1
ATOM 5132 O O . SER B 1 297 ? -0.689 -14.523 7.727 1 98 297 SER B O 1
ATOM 5134 N N . GLY B 1 298 ? 0.27 -12.484 7.863 1 98.12 298 GLY B N 1
ATOM 5135 C CA . GLY B 1 298 ? 0.519 -12.43 6.43 1 98.12 298 GLY B CA 1
ATOM 5136 C C . GLY B 1 298 ? 1.503 -13.477 5.953 1 98.12 298 GLY B C 1
ATOM 5137 O O . GLY B 1 298 ? 1.29 -14.109 4.918 1 98.12 298 GLY B O 1
ATOM 5138 N N . LYS B 1 299 ? 2.543 -13.68 6.707 1 98 299 LYS B N 1
ATOM 5139 C CA . LYS B 1 299 ? 3.533 -14.703 6.383 1 98 299 LYS B CA 1
ATOM 5140 C C . LYS B 1 299 ? 2.9 -16.094 6.363 1 98 299 LYS B C 1
ATOM 5142 O O . LYS B 1 299 ? 3.164 -16.891 5.461 1 98 299 LYS B O 1
ATOM 5147 N N . LYS B 1 300 ? 2.137 -16.359 7.359 1 97.88 300 LYS B N 1
ATOM 5148 C CA . LYS B 1 300 ? 1.438 -17.641 7.43 1 97.88 300 LYS B CA 1
ATOM 5149 C C . LYS B 1 300 ? 0.491 -17.812 6.246 1 97.88 300 LYS B C 1
ATOM 5151 O O . LYS B 1 300 ? 0.413 -18.891 5.656 1 97.88 300 LYS B O 1
ATOM 5156 N N . LEU B 1 301 ? -0.209 -16.781 5.949 1 97.88 301 LEU B N 1
ATOM 5157 C CA . LEU B 1 301 ? -1.153 -16.812 4.836 1 97.88 301 LEU B CA 1
ATOM 5158 C C . LEU B 1 301 ? -0.435 -17.078 3.521 1 97.88 301 LEU B C 1
ATOM 5160 O O . LEU B 1 301 ? -0.936 -17.828 2.68 1 97.88 301 LEU B O 1
ATOM 5164 N N . VAL B 1 302 ? 0.688 -16.438 3.32 1 97.31 302 VAL B N 1
ATOM 5165 C CA . VAL B 1 302 ? 1.501 -16.656 2.131 1 97.31 302 VAL B CA 1
ATOM 5166 C C . VAL B 1 302 ? 1.878 -18.141 2.029 1 97.31 302 VAL B C 1
ATOM 5168 O O . VAL B 1 302 ? 1.768 -18.734 0.958 1 97.31 302 VAL B O 1
ATOM 5171 N N . SER B 1 303 ? 2.295 -18.688 3.123 1 96.69 303 SER B N 1
ATOM 5172 C CA . SER B 1 303 ? 2.67 -20.094 3.156 1 96.69 303 SER B CA 1
ATOM 5173 C C . SER B 1 303 ? 1.487 -20.984 2.797 1 96.69 303 SER B C 1
ATOM 5175 O O . SER B 1 303 ? 1.626 -21.922 2.002 1 96.69 303 SER B O 1
ATOM 5177 N N . ASP B 1 304 ? 0.385 -20.719 3.387 1 96.62 304 ASP B N 1
ATOM 5178 C CA . ASP B 1 304 ? -0.813 -21.516 3.119 1 96.62 304 ASP B CA 1
ATOM 5179 C C . ASP B 1 304 ? -1.237 -21.391 1.657 1 96.62 304 ASP B C 1
ATOM 5181 O O . ASP B 1 304 ? -1.662 -22.375 1.045 1 96.62 304 ASP B O 1
ATOM 5185 N N . LEU B 1 305 ? -1.161 -20.234 1.152 1 96.31 305 LEU B N 1
ATOM 5186 C CA . LEU B 1 305 ? -1.534 -19.984 -0.238 1 96.31 305 LEU B CA 1
ATOM 5187 C C . LEU B 1 305 ? -0.599 -20.734 -1.186 1 96.31 305 LEU B C 1
ATOM 5189 O O . LEU B 1 305 ? -1.04 -21.281 -2.203 1 96.31 305 LEU B O 1
ATOM 5193 N N . GLU B 1 306 ? 0.671 -20.719 -0.839 1 93.75 306 GLU B N 1
ATOM 5194 C CA . GLU B 1 306 ? 1.648 -21.422 -1.664 1 93.75 306 GLU B CA 1
ATOM 5195 C C . GLU B 1 306 ? 1.366 -22.922 -1.698 1 93.75 306 GLU B C 1
ATOM 5197 O O . GLU B 1 306 ? 1.498 -23.562 -2.744 1 93.75 306 GLU B O 1
ATOM 5202 N N . VAL B 1 307 ? 1.038 -23.469 -0.568 1 92.56 307 VAL B N 1
ATOM 5203 C CA . VAL B 1 307 ? 0.693 -24.891 -0.494 1 92.56 307 VAL B CA 1
ATOM 5204 C C . VAL B 1 307 ? -0.533 -25.172 -1.359 1 92.56 307 VAL B C 1
ATOM 5206 O O . VAL B 1 307 ? -0.544 -26.125 -2.141 1 92.56 307 VAL B O 1
ATOM 5209 N N . TRP B 1 308 ? -1.509 -24.375 -1.221 1 94 308 TRP B N 1
ATOM 5210 C CA . TRP B 1 308 ? -2.709 -24.531 -2.037 1 94 308 TRP B CA 1
ATOM 5211 C C . TRP B 1 308 ? -2.381 -24.391 -3.52 1 94 308 TRP B C 1
ATOM 5213 O O . TRP B 1 308 ? -2.885 -25.172 -4.344 1 94 308 TRP B O 1
ATOM 5223 N N . PHE B 1 309 ? -1.633 -23.422 -3.883 1 92.94 309 PHE B N 1
ATOM 5224 C CA . PHE B 1 309 ? -1.285 -23.156 -5.273 1 92.94 309 PHE B CA 1
ATOM 5225 C C . PHE B 1 309 ? -0.585 -24.359 -5.895 1 92.94 309 PHE B C 1
ATOM 5227 O O . PHE B 1 309 ? -0.874 -24.734 -7.031 1 92.94 309 PHE B O 1
ATOM 5234 N N . ASP B 1 310 ? 0.3 -24.922 -5.125 1 87.56 310 ASP B N 1
ATOM 5235 C CA . ASP B 1 310 ? 1.008 -26.109 -5.59 1 87.56 310 ASP B CA 1
ATOM 5236 C C . ASP B 1 310 ? 0.038 -27.25 -5.867 1 87.56 310 ASP B C 1
ATOM 5238 O O . ASP B 1 310 ? 0.158 -27.938 -6.879 1 87.56 310 ASP B O 1
ATOM 5242 N N . ASP B 1 311 ? -0.859 -27.391 -5 1 83.62 311 ASP B N 1
ATOM 5243 C CA . ASP B 1 311 ? -1.865 -28.438 -5.168 1 83.62 311 ASP B CA 1
ATOM 5244 C C . ASP B 1 311 ? -2.777 -28.141 -6.355 1 83.62 311 ASP B C 1
ATOM 5246 O O . ASP B 1 311 ? -3.148 -29.047 -7.109 1 83.62 311 ASP B O 1
ATOM 5250 N N . PHE B 1 312 ? -3.105 -26.938 -6.492 1 88.5 312 PHE B N 1
ATOM 5251 C CA . PHE B 1 312 ? -3.971 -26.5 -7.582 1 88.5 312 PHE B CA 1
ATOM 5252 C C . PHE B 1 312 ? -3.334 -26.797 -8.938 1 88.5 312 PHE B C 1
ATOM 5254 O O . PHE B 1 312 ? -3.982 -27.359 -9.82 1 88.5 312 PHE B O 1
ATOM 5261 N N . VAL B 1 313 ? -2.074 -26.438 -9.047 1 85.44 313 VAL B N 1
ATOM 5262 C CA . VAL B 1 313 ? -1.375 -26.641 -10.312 1 85.44 313 VAL B CA 1
ATOM 5263 C C . VAL B 1 313 ? -1.129 -28.125 -10.547 1 85.44 313 VAL B C 1
ATOM 5265 O O . VAL B 1 313 ? -1.383 -28.641 -11.641 1 85.44 313 VAL B O 1
ATOM 5268 N N . SER B 1 314 ? -0.727 -28.812 -9.5 1 76.44 314 SER B N 1
ATOM 5269 C CA . SER B 1 314 ? -0.294 -30.203 -9.648 1 76.44 314 SER B CA 1
ATOM 5270 C C . SER B 1 314 ? -1.488 -31.141 -9.781 1 76.44 314 SER B C 1
ATOM 5272 O O . SER B 1 314 ? -1.39 -32.188 -10.414 1 76.44 314 SER B O 1
ATOM 5274 N N . ASP B 1 315 ? -2.574 -30.688 -9.227 1 74.44 315 ASP B N 1
ATOM 5275 C CA . ASP B 1 315 ? -3.705 -31.609 -9.211 1 74.44 315 ASP B CA 1
ATOM 5276 C C . ASP B 1 315 ? -4.836 -31.109 -10.109 1 74.44 315 ASP B C 1
ATOM 5278 O O . ASP B 1 315 ? -5.227 -31.781 -11.062 1 74.44 315 ASP B O 1
ATOM 5282 N N . GLU B 1 316 ? -5.211 -29.953 -9.844 1 74 316 GLU B N 1
ATOM 5283 C CA . GLU B 1 316 ? -6.387 -29.438 -10.539 1 74 316 GLU B CA 1
ATOM 5284 C C . GLU B 1 316 ? -6.059 -29.078 -11.984 1 74 316 GLU B C 1
ATOM 5286 O O . GLU B 1 316 ? -6.859 -29.312 -12.891 1 74 316 GLU B O 1
ATOM 5291 N N . MET B 1 317 ? -4.93 -28.578 -12.156 1 76.69 317 MET B N 1
ATOM 5292 C CA . MET B 1 317 ? -4.605 -28.094 -13.492 1 76.69 317 MET B CA 1
ATOM 5293 C C . MET B 1 317 ? -3.822 -29.141 -14.273 1 76.69 317 MET B C 1
ATOM 5295 O O . MET B 1 317 ? -3.438 -28.906 -15.422 1 76.69 317 MET B O 1
ATOM 5299 N N . ASN B 1 318 ? -3.609 -30.188 -13.625 1 69.56 318 ASN B N 1
ATOM 5300 C CA . ASN B 1 318 ? -2.828 -31.25 -14.25 1 69.56 318 ASN B CA 1
ATOM 5301 C C . ASN B 1 318 ? -3.674 -32.062 -15.227 1 69.56 318 ASN B C 1
ATOM 5303 O O . ASN B 1 318 ? -4.523 -32.844 -14.812 1 69.56 318 ASN B O 1
ATOM 5307 N N . PRO B 1 319 ? -3.449 -31.719 -16.469 1 64.88 319 PRO B N 1
ATOM 5308 C CA . PRO B 1 319 ? -4.25 -32.469 -17.453 1 64.88 319 PRO B CA 1
ATOM 5309 C C . PRO B 1 319 ? -3.906 -33.938 -17.484 1 64.88 319 PRO B C 1
ATOM 5311 O O . PRO B 1 319 ? -4.637 -34.75 -18.078 1 64.88 319 PRO B O 1
ATOM 5314 N N . PHE B 1 320 ? -2.836 -34.219 -16.812 1 63.88 320 PHE B N 1
ATOM 5315 C CA . PHE B 1 320 ? -2.373 -35.594 -16.875 1 63.88 320 PHE B CA 1
ATOM 5316 C C . PHE B 1 320 ? -3.004 -36.438 -15.758 1 63.88 320 PHE B C 1
ATOM 5318 O O . PHE B 1 320 ? -2.727 -37.625 -15.641 1 63.88 320 PHE B O 1
ATOM 5325 N N . ASN B 1 321 ? -3.779 -35.562 -15.008 1 63.59 321 ASN B N 1
ATOM 5326 C CA . ASN B 1 321 ? -4.625 -36.312 -14.07 1 63.59 321 ASN B CA 1
ATOM 5327 C C . ASN B 1 321 ? -5.887 -36.844 -14.75 1 63.59 321 ASN B C 1
ATOM 5329 O O . ASN B 1 321 ? -6.609 -36.094 -15.398 1 63.59 321 ASN B O 1
ATOM 5333 N N . ILE B 1 322 ? -5.93 -38.125 -14.766 1 57.5 322 ILE B N 1
ATOM 5334 C CA . ILE B 1 322 ? -7.125 -38.719 -15.367 1 57.5 322 ILE B CA 1
ATOM 5335 C C . ILE B 1 322 ? -8.352 -38.344 -14.531 1 57.5 322 ILE B C 1
ATOM 5337 O O . ILE B 1 322 ? -8.383 -38.594 -13.328 1 57.5 322 ILE B O 1
ATOM 5341 N N . ARG B 1 323 ? -9.234 -37.438 -15.016 1 56.53 323 ARG B N 1
ATOM 5342 C CA . ARG B 1 323 ? -10.492 -37.094 -14.367 1 56.53 323 ARG B CA 1
ATOM 5343 C C . ARG B 1 323 ? -11.664 -37.812 -15.023 1 56.53 323 ARG B C 1
ATOM 5345 O O . ARG B 1 323 ? -11.789 -37.812 -16.25 1 56.53 323 ARG B O 1
ATOM 5352 N N . ILE B 1 324 ? -12.281 -38.75 -14.328 1 53.09 324 ILE B N 1
ATOM 5353 C CA . ILE B 1 324 ? -13.398 -39.531 -14.844 1 53.09 324 ILE B CA 1
ATOM 5354 C C . ILE B 1 324 ? -14.719 -38.875 -14.43 1 53.09 324 ILE B C 1
ATOM 5356 O O . ILE B 1 324 ? -14.805 -38.25 -13.375 1 53.09 324 ILE B O 1
ATOM 5360 N N . SER B 1 325 ? -15.695 -38.438 -15.367 1 47.03 325 SER B N 1
ATOM 5361 C CA . SER B 1 325 ? -17.016 -37.844 -15.18 1 47.03 325 SER B CA 1
ATOM 5362 C C . SER B 1 325 ? -17.719 -38.406 -13.945 1 47.03 325 SER B C 1
ATOM 5364 O O . SER B 1 325 ? -18.594 -37.781 -13.367 1 47.03 325 SER B O 1
ATOM 5366 N N . GLY B 1 326 ? -17.859 -39.531 -13.578 1 43.38 326 GLY B N 1
ATOM 5367 C CA . GLY B 1 326 ? -18.875 -40.031 -12.672 1 43.38 326 GLY B CA 1
ATOM 5368 C C . GLY B 1 326 ? -18.828 -39.406 -11.297 1 43.38 326 GLY B C 1
ATOM 5369 O O . GLY B 1 326 ? -19.719 -39.625 -10.477 1 43.38 326 GLY B O 1
ATOM 5370 N N . LYS B 1 327 ? -17.781 -39.25 -10.578 1 39.44 327 LYS B N 1
ATOM 5371 C CA . LYS B 1 327 ? -17.953 -38.844 -9.188 1 39.44 327 LYS B CA 1
ATOM 5372 C C . LYS B 1 327 ? -18.266 -37.344 -9.102 1 39.44 327 LYS B C 1
ATOM 5374 O O . LYS B 1 327 ? -18.031 -36.719 -8.062 1 39.44 327 LYS B O 1
ATOM 5379 N N . LEU B 1 328 ? -18.609 -36.562 -10.07 1 31.28 328 LEU B N 1
ATOM 5380 C CA . LEU B 1 328 ? -19.203 -35.344 -9.586 1 31.28 328 LEU B CA 1
ATOM 5381 C C . LEU B 1 328 ? -20.453 -35.625 -8.758 1 31.28 328 LEU B C 1
ATOM 5383 O O . LEU B 1 328 ? -21.125 -34.688 -8.289 1 31.28 328 LEU B O 1
ATOM 5387 N N . ASN B 1 329 ? -21.203 -36.781 -8.719 1 24.97 329 ASN B N 1
ATOM 5388 C CA . ASN B 1 329 ? -22.219 -36.781 -7.68 1 24.97 329 ASN B CA 1
ATOM 5389 C C . ASN B 1 329 ? -21.594 -36.844 -6.285 1 24.97 329 ASN B C 1
ATOM 5391 O O . ASN B 1 329 ? -20.672 -37.625 -6.055 1 24.97 329 ASN B O 1
#

Foldseek 3Di:
DPLPPQDPVRVVVVLVCLLPPDQDDQQWGFLLVLLQLLVVLCVNLPQPQADSVVLSVLVCVQQVVLCPDDPQKDKDAQPDDDPVCCVRVVPRITIIGGLRSCLPCVLVSLQCCVCPGRVPDADPPDPQSNAPDDVSSVSNVSNLQSVLVVSLVSCVPPDPSLLQLLLVLLCVQVVDDRPPCSVVVVVVVVVLVVLLVVLVVCLVVLVLLSLLVSLLVLQLVLLQSVCSSVNHHDPDSDQVVSLVVCVVVDDVVLSVLSVVLVVLSCCLVQQQPDDDPVDDHDDPVRSSVSSSVSSVSSSVSSVVSVVVSSCCSSPVSDSSNDDHPPPPD/DPLPPQDPVRVVVVLVCLLPPDQDDQQWGFLLVLLQQLVVLCVNLPQPQADSVVLSVLVCVQQVVLCPDDPQKDKDAQPDDDPVCCVSVVPRITIIGGLRSCLPCVLVSLQCCVCPGRVPDADVPDPQSNAPDDVSSVSNVSNLQSVLVVSLVSCVVPDPSLLQLLLVLLCVQPVDDRPPCSVVVVVVVVVLVVLLVVLVVCLVVLVLLSLLVSLLVLQLVLLQSVCSSVNHHDPDSDQVVSLVVCVVVDDPVLSVLSVVLVVLSCCLVQQQPDDDPVDDHDDPVNSSVSSSVSSVSSSVSSVVSVVVSSCCSSPVSDSSPDDHPPPVD

Organism: Shewanella frigidimarina (strain NCIMB 400) (NCBI:txid318167)

Secondary structure (DSSP, 8-state):
-------HHHHHHHHHHHHH---EETTEEEHHHHHHHHHHHHHHTT--S--HHHHHHHHHHHHHHH--STTSEEEEE-TT--HHHHTT-TTSEEEEEEHHHHHHHHHHHHHHIIIIIS-----TT---TTTT--TT-HHHHHHHHHHHHHHHHHHHHHS-HHHHHHHHHHHHHHT--TTTTHHHHHHHHHHHHHHHHHHHHHHHTT-HHHHHHHHHHHHHHHHHHHHHHTT---S---HHHHHHHHTTTS-HHHHHHHHHHHHHHHHHHHTTT---TTSPPPPHHHHHHHHHHHHHHHHHHHHHHHHHHHHIIIIIS-TTS---SS---/-------HHHHHHHHHHHHH---EETTEEEHHHHHHHHHHHHHHTT--S--HHHHHHHHHHHHHHH--STTSEEEEE-TT--TTGGGT-TTSEEEEEEHHHHHHHHHHHHHHIIIIIS-----TT---TTTT--TT-HHHHHHHHHHHHHHHHHHHHHS-HHHHHHHHHHHHHHT--TTTTHHHHHHHHHHHHHHHHHHHHHHHTT-HHHHHHHHHHHHHHHHHHHHHHTT---S---HHHHHHHHTTTS-HHHHHHHHHHHHHHHHHHHTTT---TTSPPPPHHHHHHHHHHHHHHHHHHHHHHHHHHHHIIIIIS-TTS---GGGG-

Solvent-accessible surface area (backbone atoms only — not comparable to full-atom values): 35632 Å² total; per-residue (Å²): 128,83,80,68,78,65,48,73,67,53,47,49,51,52,50,52,48,40,62,68,54,80,58,52,65,81,66,22,33,38,43,39,60,51,24,45,52,49,40,50,22,35,42,72,56,64,48,72,80,60,58,59,62,52,51,38,51,51,50,47,63,52,37,55,79,49,40,78,52,92,72,29,62,44,77,43,75,53,87,83,74,43,83,75,45,42,76,60,22,79,81,47,42,39,41,35,34,28,51,73,32,45,76,72,36,46,54,56,48,48,30,39,42,26,49,69,54,66,59,44,84,76,64,78,86,55,82,48,43,46,67,70,56,44,79,84,29,50,52,38,41,42,40,52,49,33,50,32,51,53,49,50,56,51,40,50,67,74,50,58,44,58,56,54,47,48,36,52,36,37,20,69,59,65,77,41,64,75,71,70,43,53,64,40,50,50,50,50,51,50,49,49,52,50,45,51,52,48,30,54,51,22,51,75,72,67,37,23,55,29,15,36,46,48,32,49,19,50,49,43,28,52,44,46,47,55,35,35,51,70,57,37,78,70,89,58,87,47,61,69,56,37,50,61,72,36,46,83,75,42,55,67,70,57,45,51,52,52,52,54,47,50,53,48,45,51,46,50,57,46,43,62,56,37,56,59,68,85,39,86,70,70,48,71,67,59,46,50,52,52,28,42,52,42,21,54,52,32,52,52,48,43,52,53,49,50,54,49,49,52,47,41,44,62,51,72,59,25,79,64,48,86,66,64,81,74,78,84,115,126,81,81,68,81,64,49,74,67,53,47,50,51,51,50,53,48,42,61,67,54,79,58,52,65,82,66,21,32,38,43,39,61,51,23,45,51,49,40,51,22,35,42,72,56,65,48,73,81,60,56,57,62,52,50,39,49,52,48,47,63,52,38,54,80,50,41,78,53,92,73,29,62,45,79,42,74,52,88,84,75,43,83,75,44,42,78,60,22,80,81,47,43,37,42,34,33,28,52,73,31,44,76,72,36,47,53,55,48,48,30,39,43,26,49,69,54,63,59,46,84,75,61,78,87,52,81,50,41,45,66,70,53,45,78,84,30,52,52,39,40,43,40,52,49,33,50,32,52,54,47,50,56,50,41,48,68,73,47,60,42,58,55,53,46,48,36,52,37,38,20,68,58,66,76,40,63,76,70,71,43,53,65,38,50,50,51,49,51,50,48,50,51,50,46,51,52,46,30,53,51,22,51,75,72,68,37,23,55,28,16,37,46,46,32,49,19,50,49,43,27,53,45,47,47,54,35,36,53,69,58,38,78,72,88,56,86,46,61,70,57,36,50,60,70,37,47,84,73,42,57,66,69,58,46,51,50,51,52,53,47,50,53,48,43,51,45,51,58,45,42,63,57,36,56,59,68,88,39,87,74,70,48,71,67,58,45,50,50,52,28,42,51,42,20,54,51,32,52,52,47,44,52,52,48,49,55,49,49,52,47,41,44,63,51,73,60,26,81,62,48,87,66,60,80,76,69,80,113

Radius of gyration: 41.77 Å; Cα contacts (8 Å, |Δi|>4): 800; chains: 2; bounding box: 42×139×75 Å

pLDDT: mean 82.89, std 12.8, range [24.97, 98.25]

Sequence (658 aa):
MKKDVLTQEEQAQQIEGLKSCPLFHGPNLDVYGFSYWLYDCLSRDGYENIHPNEIMDLLLELAVPCATEQGHIFEAPILDMNEEKRWFYPEGKTILLHIAPITIFIHDFIFEIGNRCLKVTCDVEAPYFAYWLKREDIFTFTYLHTFFAQFRSLMKQVTSLREMLMELHLSKHFDVEFGSLSASLKEKDELHKYANNRIGRAIEQEFYLEAITLAESIISDRLSMVLYLRGEKAKSKTLNKLVELSSTILPDTLSKRIDEWRQLRNFAVHNLVRSSPIDKQISPSEFNVKAKDTAVSGKKLVSDLEVWFDDFVSDEMNPFNIRISGKLNMKKDVLTQEEQAQQIEGLKSCPLFHGPNLDVYGFSYWLYDCLSRDGYENIHPNEIMDLLLELAVPCATEQGHIFEAPILDMNEEKRWFYPEGKTILLHIAPITIFIHDFIFEIGNRCLKVTCDVEAPYFAYWLKREDIFTFTYLHTFFAQFRSLMKQVTSLREMLMELHLSKHFDVEFGSLSASLKEKDELHKYANNRIGRAIEQEFYLEAITLAESIISDRLSMVLYLRGEKAKSKTLNKLVELSSTILPDTLSKRIDEWRQLRNFAVHNLVRSSPIDKQISPSEFNVKAKDTAVSGKKLVSDLEVWFDDFVSDEMNPFNIRISGKLN